Protein AF-A0A370DKU4-F1 (afdb_monomer)

Sequence (383 aa):
MRLIVAENLEKTYSAGENEVTAITRADFNIDSSAFVSFVGPSGSGKSTLLNMIGCLDRPSGGKLRVLDTDVTTLDRKRGAAFRAKHIGFIFQDFNLIPVLTVFENIEYPLIMVQKWPAGKRRKRVNEMLEAVDMTDQAYKLPSELSGGQKQRVAIARALATHAKLILADEPTANLDHATAYRKLINIEPNGDKKAFVLYTVKKGNDKMLALFLDPPSEKGRATLRLADNMWLYIPDVGRPLRITSLQSVVGGVFNNSDIMRLDFSAEYHAESVKREGGAYLLELKAKSNSVAYDRLRMWVDQEALVPIRIEAYAASGLLIKTLNYSKVKDFGNGIVRPAMLETDSPLHKGYKSVMLFSGVRPRDLSDEVFSLSFMSKAGELRE

Radius of gyration: 24.15 Å; Cα contacts (8 Å, |Δi|>4): 779; chains: 1; bounding box: 51×56×62 Å

InterPro domains:
  IPR003439 ABC transporter-like, ATP-binding domain [PF00005] (25-173)
  IPR003439 ABC transporter-like, ATP-binding domain [PS50893] (4-270)
  IPR003593 AAA+ ATPase domain [SM00382] (32-236)
  IPR017871 ABC transporter-like, conserved site [PS00211] (145-159)
  IPR017911 MacB-like, ATP-binding domain [cd03255] (4-187)
  IPR027417 P-loop containing nucleoside triphosphate hydrolase [G3DSA:3.40.50.300] (2-184)
  IPR027417 P-loop containing nucleoside triphosphate hydrolase [SSF52540] (3-181)
  IPR033399 Uncharacterized protein TP_0789 [PF17131] (204-376)

Nearest PDB structures (foldseek):
  3tif-assembly1_B  TM=9.479E-01  e=4.543E-16  Methanocaldococcus jannaschii DSM 2661
  5lj9-assembly3_C  TM=9.133E-01  e=1.743E-15  Escherichia coli K-12
  5xu1-assembly1_B  TM=9.386E-01  e=3.508E-15  Streptococcus pneumoniae R6
  7v8i-assembly1_F  TM=9.210E-01  e=1.209E-14  Escherichia coli K-12
  5lj7-assembly1_B  TM=9.334E-01  e=4.637E-14  Aggregatibacter actinomycetemcomitans

Organism: NCBI:txid2200908

pLDDT: mean 81.24, std 11.53, range [42.72, 98.06]

Mean predicted aligned error: 15.19 Å

Solvent-accessible surface area (backbone atoms only — not comparable to full-atom values): 20909 Å² total; per-residue (Å²): 105,71,31,33,41,32,44,49,25,21,29,62,49,75,60,88,94,48,74,47,74,46,38,78,57,42,68,51,76,40,49,61,94,62,89,83,82,89,82,75,59,92,87,62,25,58,68,58,51,52,29,36,77,53,49,76,43,74,61,70,38,61,41,40,31,47,77,83,37,63,57,68,78,45,51,77,66,56,25,50,54,48,30,64,64,35,46,15,61,29,45,58,85,35,77,71,56,65,93,34,28,47,46,50,50,30,37,43,58,39,50,80,59,67,62,53,56,68,72,61,44,54,54,50,39,52,56,32,26,56,76,50,76,37,60,95,47,31,80,39,38,55,88,80,47,42,56,60,53,44,41,39,49,22,49,31,29,22,56,60,66,66,33,84,39,78,48,66,43,60,68,69,57,52,60,46,28,35,32,32,38,36,38,42,36,32,33,42,67,90,66,53,72,55,62,37,34,30,46,33,39,35,45,46,64,40,37,37,40,37,32,31,64,32,47,79,97,44,43,66,24,22,36,42,35,54,67,94,45,36,33,38,29,41,68,94,72,74,51,74,40,83,44,96,52,57,40,81,71,77,46,69,102,59,64,60,54,78,66,70,56,63,49,65,76,74,54,31,40,77,80,44,78,44,84,52,96,74,24,34,42,33,37,29,36,40,74,55,90,86,54,96,44,39,32,36,41,36,34,24,36,66,84,75,68,37,68,40,34,37,42,34,18,40,85,87,68,48,70,53,35,38,39,41,40,39,68,73,40,77,58,55,96,87,44,59,40,58,31,32,38,39,37,43,32,85,81,46,74,62,39,36,22,39,38,38,56,42,77,53,39,80,47,79,73,65,72,62,71,75,35,80,82,31,41,84,51,51,70,61,80,77,112

Foldseek 3Di:
DWQKFWAQFWAWDDDPPDIDTLDGGDGDTDDFPDDDDDDFAVSNNPVVVLCCLLLVDATPDTWMAGRNRTSNPDDPVRSVLCNLQAEFEQEPQLPFDQPAFLLCSLLVSCVPRVVDDPVVSNVLSCVLCVVLVNNVRRGPGPVPDFLSRSLSSSVSSSPSNVHSYYRYDPSCQFQPWKWWWKKKWKAALVGDIDIWIWIKTDGGQWWIKIATCDDPVRHLWMWITGHQWIWIDDVVVVFIDTDLFCCVVSDDPDECRLVVHGDPSSFWTFPDWDDDDQWIWTWIAGPDPSHPAGIKTFTAHPPLRETQKIFGHHPVRDGAKMKGFDDFDDLDPSDTYGQKIKMDGPVRPSIIMIMGIDDIDGDGDDCVCNDRVCSSVVVVVVD

Secondary structure (DSSP, 8-state):
-EEEEEEEEEEEEEETTEEEEEEEEEEEEEETT--------TTSSHHHHHHHHTTSS--SEEEEEETTEEGGG--HHHHHHHHHHHEEEE-TT----TTS-HHHHHHHHHHHTT---HHHHHHHHHHHHHHTT-GGGTT--GGGS-HHHHHHHHHHHHHHTT-SEEEESSTTGGG--EEEEEEEEEE-TTS-EEEEEEEEEEETTTEEEEEEEESGGGTT-EEEEETTEEEEE-GGG-SEEEES-SHHHH--SS-STTTSSS-HHHHEEEEEEEEETTEEEEEEEESSTTSS-SEEEEEEETTT--EEEEEEE-TTS-EEEEEEEEEEEE-STT-EEEEEEEEE-SSSTT-EEEEEEEEEEE----GGGGSGGGGGGGGGGG-

Structure (mmCIF, N/CA/C/O backbone):
data_AF-A0A370DKU4-F1
#
_entry.id   AF-A0A370DKU4-F1
#
loop_
_atom_site.group_PDB
_atom_site.id
_atom_site.type_symbol
_atom_site.label_atom_id
_atom_site.label_alt_id
_atom_site.label_comp_id
_atom_site.label_asym_id
_atom_site.label_entity_id
_atom_site.label_seq_id
_atom_site.pdbx_PDB_ins_code
_atom_site.Cartn_x
_atom_site.Cartn_y
_atom_site.Cartn_z
_atom_site.occupancy
_atom_site.B_iso_or_equiv
_atom_site.auth_seq_id
_atom_site.auth_comp_id
_atom_site.auth_asym_id
_atom_site.auth_atom_id
_atom_site.pdbx_PDB_model_num
ATOM 1 N N . MET A 1 1 ? -5.534 -19.499 -25.583 1.00 68.25 1 MET A N 1
ATOM 2 C CA . MET A 1 1 ? -4.326 -20.344 -25.450 1.00 68.25 1 MET A CA 1
ATOM 3 C C . MET A 1 1 ? -3.789 -20.097 -24.053 1.00 68.25 1 MET A C 1
ATOM 5 O O . MET A 1 1 ? -3.686 -18.932 -23.677 1.00 68.25 1 MET A O 1
ATOM 9 N N . ARG A 1 2 ? -3.516 -21.152 -23.278 1.00 83.88 2 ARG A N 1
ATOM 10 C CA . ARG A 1 2 ? -3.131 -21.007 -21.867 1.00 83.88 2 ARG A CA 1
ATOM 11 C C . ARG A 1 2 ? -1.728 -20.408 -21.774 1.00 83.88 2 ARG A C 1
ATOM 13 O O . ARG A 1 2 ? -0.773 -21.002 -22.259 1.00 83.88 2 ARG A O 1
ATOM 20 N N . LEU A 1 3 ? -1.620 -19.222 -21.185 1.00 87.69 3 LEU A N 1
ATOM 21 C CA . LEU A 1 3 ? -0.370 -18.485 -21.018 1.00 87.69 3 LEU A CA 1
ATOM 22 C C . LEU A 1 3 ? 0.408 -18.966 -19.793 1.00 87.69 3 LEU A C 1
ATOM 24 O O . LEU A 1 3 ? 1.632 -19.071 -19.850 1.00 87.69 3 LEU A O 1
ATOM 28 N N . ILE A 1 4 ? -0.305 -19.231 -18.697 1.00 92.25 4 ILE A N 1
ATOM 29 C CA . ILE A 1 4 ? 0.249 -19.741 -17.442 1.00 92.25 4 ILE A CA 1
ATOM 30 C C . ILE A 1 4 ? -0.555 -20.971 -17.038 1.00 92.25 4 ILE A C 1
ATOM 32 O O . ILE A 1 4 ? -1.786 -20.939 -17.061 1.00 92.25 4 ILE A O 1
ATOM 36 N N . VAL A 1 5 ? 0.145 -22.038 -16.671 1.00 96.00 5 VAL A N 1
ATOM 37 C CA . VAL A 1 5 ? -0.439 -23.287 -16.173 1.00 96.00 5 VAL A CA 1
ATOM 38 C C . VAL A 1 5 ? 0.326 -23.690 -14.924 1.00 96.00 5 VAL A C 1
ATOM 40 O O . VAL A 1 5 ? 1.532 -23.931 -14.998 1.00 96.00 5 VAL A O 1
ATOM 43 N N . ALA A 1 6 ? -0.363 -23.734 -13.791 1.00 96.00 6 ALA A N 1
ATOM 44 C CA . ALA A 1 6 ? 0.151 -24.235 -12.527 1.00 96.00 6 ALA A CA 1
ATOM 45 C C . ALA A 1 6 ? -0.570 -25.540 -12.183 1.00 96.00 6 ALA A C 1
ATOM 47 O O . ALA A 1 6 ? -1.800 -25.581 -12.220 1.00 96.00 6 ALA A O 1
ATOM 48 N N . GLU A 1 7 ? 0.198 -26.581 -11.869 1.00 96.69 7 GLU A N 1
ATOM 49 C CA . GLU A 1 7 ? -0.309 -27.905 -11.501 1.00 96.69 7 GLU A CA 1
ATOM 50 C C . GLU A 1 7 ? 0.334 -28.342 -10.185 1.00 96.69 7 GLU A C 1
ATOM 52 O O . GLU A 1 7 ? 1.557 -28.508 -10.118 1.00 96.69 7 GLU A O 1
ATOM 57 N N . ASN A 1 8 ? -0.481 -28.533 -9.146 1.00 96.19 8 ASN A N 1
ATOM 58 C CA . ASN A 1 8 ? -0.055 -28.857 -7.782 1.00 96.19 8 ASN A CA 1
ATOM 59 C C . ASN A 1 8 ? 1.118 -27.986 -7.301 1.00 96.19 8 ASN A C 1
ATOM 61 O O . ASN A 1 8 ? 2.054 -28.481 -6.675 1.00 96.19 8 ASN A O 1
ATOM 65 N N . LEU A 1 9 ? 1.106 -26.696 -7.641 1.00 95.88 9 LEU A N 1
ATOM 66 C CA . LEU A 1 9 ? 2.232 -25.807 -7.384 1.00 95.88 9 LEU A CA 1
ATOM 67 C C . LEU A 1 9 ? 2.445 -25.636 -5.880 1.00 95.88 9 LEU A C 1
ATOM 69 O O . LEU A 1 9 ? 1.508 -25.299 -5.158 1.00 95.88 9 LEU A O 1
ATOM 73 N N . GLU A 1 10 ? 3.679 -25.814 -5.420 1.00 95.38 10 GLU A N 1
ATOM 74 C CA . GLU A 1 10 ? 4.032 -25.718 -4.006 1.00 95.38 10 GLU A CA 1
ATOM 75 C C . GLU A 1 10 ? 5.269 -24.856 -3.795 1.00 95.38 10 GLU A C 1
ATOM 77 O O . GLU A 1 10 ? 6.212 -24.855 -4.595 1.00 95.38 10 GLU A O 1
ATOM 82 N N . LYS A 1 11 ? 5.291 -24.143 -2.671 1.00 94.69 11 LYS A N 1
ATOM 83 C CA . LYS A 1 11 ? 6.469 -23.407 -2.230 1.00 94.69 11 LYS A CA 1
ATOM 84 C C . LYS A 1 11 ? 6.587 -23.444 -0.721 1.00 94.69 11 LYS A C 1
ATOM 86 O O . LYS A 1 11 ? 5.716 -22.930 -0.024 1.00 94.69 11 LYS A O 1
ATOM 91 N N . THR A 1 12 ? 7.724 -23.944 -0.263 1.00 93.12 12 THR A N 1
ATOM 92 C CA . THR A 1 12 ? 8.128 -23.960 1.141 1.00 93.12 12 THR A CA 1
ATOM 93 C C . THR A 1 12 ? 9.469 -23.255 1.273 1.00 93.12 12 THR A C 1
ATOM 95 O O . THR A 1 12 ? 10.392 -23.509 0.495 1.00 93.12 12 THR A O 1
ATOM 98 N N . TYR A 1 13 ? 9.556 -22.331 2.224 1.00 89.19 13 TYR A N 1
ATOM 99 C CA . TYR A 1 13 ? 10.795 -21.674 2.618 1.00 89.19 13 TYR A CA 1
ATOM 100 C C . TYR A 1 13 ? 11.310 -22.321 3.898 1.00 89.19 13 TYR A C 1
ATOM 102 O O . TYR A 1 13 ? 10.577 -22.405 4.881 1.00 89.19 13 TYR A O 1
ATOM 110 N N . SER A 1 14 ? 12.573 -22.732 3.894 1.00 84.56 14 SER A N 1
ATOM 111 C CA . SER A 1 14 ? 13.249 -23.254 5.081 1.00 84.56 14 SER A CA 1
ATOM 112 C C . SER A 1 14 ? 14.145 -22.157 5.658 1.00 84.56 14 SER A C 1
ATOM 114 O O . SER A 1 14 ? 15.014 -21.628 4.960 1.00 84.56 14 SER A O 1
ATOM 116 N N . ALA A 1 15 ? 13.926 -21.793 6.920 1.00 72.44 15 ALA A N 1
ATOM 117 C CA . ALA A 1 15 ? 14.735 -20.830 7.661 1.00 72.44 15 ALA A CA 1
ATOM 118 C C . ALA A 1 15 ? 15.240 -21.488 8.953 1.00 72.44 15 ALA A C 1
ATOM 120 O O . ALA A 1 15 ? 14.569 -21.468 9.986 1.00 72.44 15 ALA A O 1
ATOM 121 N N . GLY A 1 16 ? 16.428 -22.097 8.884 1.00 73.31 16 GLY A N 1
ATOM 122 C CA . GLY A 1 16 ? 16.956 -22.912 9.980 1.00 73.31 16 GLY A CA 1
ATOM 123 C C . GLY A 1 16 ? 16.110 -24.172 10.176 1.00 73.31 16 GLY A C 1
ATOM 124 O O . GLY A 1 16 ? 15.913 -24.921 9.225 1.00 73.31 16 GLY A O 1
ATOM 125 N N . GLU A 1 17 ? 15.600 -24.380 11.391 1.00 73.38 17 GLU A N 1
ATOM 126 C CA . GLU A 1 17 ? 14.730 -25.519 11.735 1.00 73.38 17 GLU A CA 1
ATOM 127 C C . GLU A 1 17 ? 13.246 -25.292 11.393 1.00 73.38 17 GLU A C 1
ATOM 129 O O . GLU A 1 17 ? 12.446 -26.220 11.481 1.00 73.38 17 GLU A O 1
ATOM 134 N N . ASN A 1 18 ? 12.858 -24.075 10.995 1.00 77.00 18 ASN A N 1
ATOM 135 C CA . ASN A 1 18 ? 11.466 -23.749 10.694 1.00 77.00 18 ASN A CA 1
ATOM 136 C C . ASN A 1 18 ? 11.188 -23.828 9.189 1.00 77.00 18 ASN A C 1
ATOM 138 O O . ASN A 1 18 ? 11.863 -23.176 8.386 1.00 77.00 18 ASN A O 1
ATOM 142 N N . GLU A 1 19 ? 10.141 -24.562 8.817 1.00 86.69 19 GLU A N 1
ATOM 143 C CA . GLU A 1 19 ? 9.598 -24.585 7.459 1.00 86.69 19 GLU A CA 1
ATOM 144 C C . GLU A 1 19 ? 8.296 -23.788 7.382 1.00 86.69 19 GLU A C 1
ATOM 146 O O . GLU A 1 19 ? 7.360 -24.003 8.151 1.00 86.69 19 GLU A O 1
ATOM 151 N N . VAL A 1 20 ? 8.224 -22.864 6.426 1.00 86.88 20 VAL A N 1
ATOM 152 C CA . VAL A 1 20 ? 7.030 -22.061 6.156 1.00 86.88 20 VAL A CA 1
ATOM 153 C C . VAL A 1 20 ? 6.539 -22.370 4.751 1.00 86.88 20 VAL A C 1
ATOM 155 O O . VAL A 1 20 ? 7.180 -22.014 3.760 1.00 86.88 20 VAL A O 1
ATOM 158 N N . THR A 1 21 ? 5.379 -23.017 4.659 1.00 88.06 21 THR A N 1
ATOM 159 C CA . THR A 1 21 ? 4.718 -23.282 3.375 1.00 88.06 21 THR A CA 1
ATOM 160 C C . THR A 1 21 ? 3.969 -22.029 2.928 1.00 88.06 21 THR A C 1
ATOM 162 O O . THR A 1 21 ? 2.972 -21.641 3.530 1.00 88.06 21 THR A O 1
ATOM 165 N N . ALA A 1 22 ? 4.462 -21.378 1.875 1.00 87.81 22 ALA A N 1
ATOM 166 C CA . ALA A 1 22 ? 3.893 -20.154 1.316 1.00 87.81 22 ALA A CA 1
ATOM 167 C C . ALA A 1 22 ? 2.812 -20.422 0.258 1.00 87.81 22 ALA A C 1
ATOM 169 O O . ALA A 1 22 ? 1.894 -19.621 0.114 1.00 87.81 22 ALA A O 1
ATOM 170 N N . ILE A 1 23 ? 2.916 -21.528 -0.487 1.00 92.38 23 ILE A N 1
ATOM 171 C CA . ILE A 1 23 ? 1.919 -21.960 -1.477 1.00 92.38 23 ILE A CA 1
ATOM 172 C C . ILE A 1 23 ? 1.684 -23.459 -1.301 1.00 92.38 23 ILE A C 1
ATOM 174 O O . ILE A 1 23 ? 2.643 -24.228 -1.297 1.00 92.38 23 ILE A O 1
ATOM 178 N N . THR A 1 24 ? 0.417 -23.862 -1.180 1.00 91.62 24 THR A N 1
ATOM 179 C CA . THR A 1 24 ? 0.013 -25.262 -0.968 1.00 91.62 24 THR A CA 1
ATOM 180 C C . THR A 1 24 ? -0.814 -25.753 -2.155 1.00 91.62 24 THR A C 1
ATOM 182 O O . THR A 1 24 ? -1.960 -25.332 -2.294 1.00 91.62 24 THR A O 1
ATOM 185 N N . ARG A 1 25 ? -0.239 -26.633 -2.987 1.00 92.50 25 ARG A N 1
ATOM 186 C CA . ARG A 1 25 ? -0.882 -27.337 -4.120 1.00 92.50 25 ARG A CA 1
ATOM 187 C C . ARG A 1 25 ? -1.848 -26.473 -4.933 1.00 92.50 25 ARG A C 1
ATOM 189 O O . ARG A 1 25 ? -3.031 -26.776 -5.038 1.00 92.50 25 ARG A O 1
ATOM 196 N N . ALA A 1 26 ? -1.352 -25.367 -5.477 1.00 91.81 26 ALA A N 1
ATOM 197 C CA . ALA A 1 26 ? -2.176 -24.479 -6.285 1.00 91.81 26 ALA A CA 1
ATOM 198 C C . ALA A 1 26 ? -2.313 -25.004 -7.725 1.00 91.81 26 ALA A C 1
ATOM 200 O O . ALA A 1 26 ? -1.310 -25.197 -8.416 1.00 91.81 26 ALA A O 1
ATOM 201 N N . ASP A 1 27 ? -3.557 -25.157 -8.181 1.00 92.62 27 ASP A N 1
ATOM 202 C CA . ASP A 1 27 ? -3.918 -25.510 -9.556 1.00 92.62 27 ASP A CA 1
ATOM 203 C C . ASP A 1 27 ? -4.680 -24.355 -10.208 1.00 92.62 27 ASP A C 1
ATOM 205 O O . ASP A 1 27 ? -5.759 -23.969 -9.754 1.00 92.62 27 ASP A O 1
ATOM 209 N N . PHE A 1 28 ? -4.130 -23.781 -11.279 1.00 92.94 28 PHE A N 1
ATOM 210 C CA . PHE A 1 28 ? -4.816 -22.730 -12.030 1.00 92.94 28 PHE A CA 1
ATOM 211 C C . PHE A 1 28 ? -4.286 -22.589 -13.456 1.00 92.94 28 PHE A C 1
ATOM 213 O O . PHE A 1 28 ? -3.159 -22.959 -13.781 1.00 92.94 28 PHE A O 1
ATOM 220 N N . ASN A 1 29 ? -5.113 -21.988 -14.311 1.00 92.00 29 ASN A N 1
ATOM 221 C CA . ASN A 1 29 ? -4.760 -21.639 -15.680 1.00 92.00 29 ASN A CA 1
ATOM 222 C C . ASN A 1 29 ? -5.095 -20.168 -15.932 1.00 92.00 29 ASN A C 1
ATOM 224 O O . ASN A 1 29 ? -6.170 -19.710 -15.551 1.00 92.00 29 ASN A O 1
ATOM 228 N N . ILE A 1 30 ? -4.196 -19.446 -16.597 1.00 85.56 30 ILE A N 1
ATOM 229 C CA . ILE A 1 30 ? -4.431 -18.074 -17.061 1.00 85.56 30 ILE A CA 1
ATOM 230 C C . ILE A 1 30 ? -4.243 -18.052 -18.568 1.00 85.56 30 ILE A C 1
ATOM 232 O O . ILE A 1 30 ? -3.195 -18.455 -19.073 1.00 85.56 30 ILE A O 1
ATOM 236 N N . ASP A 1 31 ? -5.250 -17.575 -19.289 1.00 81.31 31 ASP A N 1
ATOM 237 C CA . ASP A 1 31 ? -5.197 -17.437 -20.738 1.00 81.31 31 ASP A CA 1
ATOM 238 C C . ASP A 1 31 ? -4.431 -16.187 -21.187 1.00 81.31 31 ASP A C 1
ATOM 240 O O . ASP A 1 31 ? -4.285 -15.198 -20.467 1.00 81.31 31 ASP A O 1
ATOM 244 N N . SER A 1 32 ? -3.925 -16.233 -22.418 1.00 79.06 32 SER A N 1
ATOM 245 C CA . SER A 1 32 ? -3.327 -15.076 -23.086 1.00 79.06 32 SER A CA 1
ATOM 246 C C . SER A 1 32 ? -4.296 -13.892 -23.132 1.00 79.06 32 SER A C 1
ATOM 248 O O . SER A 1 32 ? -5.481 -14.087 -23.397 1.00 79.06 32 SER A O 1
ATOM 250 N N . SER A 1 33 ? -3.775 -12.675 -22.959 1.00 70.50 33 SER A N 1
ATOM 251 C CA . SER A 1 33 ? -4.550 -11.422 -22.970 1.00 70.50 33 SER A CA 1
ATOM 252 C C . SER A 1 33 ? -5.554 -11.268 -21.819 1.00 70.50 33 SER A C 1
ATOM 254 O O . SER A 1 33 ? -6.365 -10.345 -21.841 1.00 70.50 33 SER A O 1
ATOM 256 N N . ALA A 1 34 ? -5.495 -12.131 -20.803 1.00 62.09 34 ALA A N 1
ATOM 257 C CA . ALA A 1 34 ? -6.283 -11.969 -19.592 1.00 62.09 34 ALA A CA 1
ATOM 258 C C . ALA A 1 34 ? -5.675 -10.899 -18.671 1.00 62.09 34 ALA A C 1
ATOM 260 O O . ALA A 1 34 ? -4.459 -10.840 -18.478 1.00 62.09 34 ALA A O 1
ATOM 261 N N . PHE A 1 35 ? -6.539 -10.095 -18.053 1.00 66.25 35 PHE A N 1
ATOM 262 C CA . PHE A 1 35 ? -6.187 -9.261 -16.909 1.00 66.25 35 PHE A CA 1
ATOM 263 C C . PHE A 1 35 ? -6.594 -10.007 -15.636 1.00 66.25 35 PHE A C 1
ATOM 265 O O . PHE A 1 35 ? -7.782 -10.207 -15.388 1.00 66.25 35 PHE A O 1
ATOM 272 N N . VAL A 1 36 ? -5.613 -10.462 -14.857 1.00 70.75 36 VAL A N 1
ATOM 273 C CA . VAL A 1 36 ? -5.835 -11.296 -13.668 1.00 70.75 36 VAL A CA 1
ATOM 274 C C . VAL A 1 36 ? -5.252 -10.607 -12.447 1.00 70.75 36 VAL A C 1
ATOM 276 O O . VAL A 1 36 ? -4.134 -10.101 -12.489 1.00 70.75 36 VAL A O 1
ATOM 279 N N . SER A 1 37 ? -6.009 -10.618 -11.353 1.00 67.94 37 SER A N 1
ATOM 280 C CA . SER A 1 37 ? -5.564 -10.125 -10.054 1.00 67.94 37 SER A CA 1
ATOM 281 C C . SER A 1 37 ? -5.585 -11.262 -9.040 1.00 67.94 37 SER A C 1
ATOM 283 O O . SER A 1 37 ? -6.604 -11.932 -8.874 1.00 67.94 37 SER A O 1
ATOM 285 N N . PHE A 1 38 ? -4.460 -11.472 -8.358 1.00 67.50 38 PHE A N 1
ATOM 286 C CA . PHE A 1 38 ? -4.395 -12.343 -7.192 1.00 67.50 38 PHE A CA 1
ATOM 287 C C . PHE A 1 38 ? -4.690 -11.503 -5.955 1.00 67.50 38 PHE A C 1
ATOM 289 O O . PHE A 1 38 ? -3.897 -10.644 -5.577 1.00 67.50 38 PHE A O 1
ATOM 296 N N . VAL A 1 39 ? -5.836 -11.750 -5.326 1.00 64.50 39 VAL A N 1
ATOM 297 C CA . VAL A 1 39 ? -6.277 -11.018 -4.136 1.00 64.50 39 VAL A CA 1
ATOM 298 C C . VAL A 1 39 ? -6.215 -11.944 -2.933 1.00 64.50 39 VAL A C 1
ATOM 300 O O . VAL A 1 39 ? -6.583 -13.113 -3.009 1.00 64.50 39 VAL A O 1
ATOM 303 N N . GLY A 1 40 ? -5.725 -11.424 -1.815 1.00 62.00 40 GLY A N 1
ATOM 304 C CA . GLY A 1 40 ? -5.564 -12.198 -0.596 1.00 62.00 40 GLY A CA 1
ATOM 305 C C . GLY A 1 40 ? -4.828 -11.416 0.491 1.00 62.00 40 GLY A C 1
ATOM 306 O O . GLY A 1 40 ? -4.201 -10.391 0.202 1.00 62.00 40 GLY A O 1
ATOM 307 N N . PRO A 1 41 ? -4.886 -11.883 1.744 1.00 51.69 41 PRO A N 1
ATOM 308 C CA . PRO A 1 41 ? -4.193 -11.278 2.874 1.00 51.69 41 PRO A CA 1
ATOM 309 C C . PRO A 1 41 ? -2.701 -11.002 2.675 1.00 51.69 41 PRO A C 1
ATOM 311 O O . PRO A 1 41 ? -2.025 -11.673 1.896 1.00 51.69 41 PRO A O 1
ATOM 314 N N . SER A 1 42 ? -2.144 -10.066 3.450 1.00 63.34 42 SER A N 1
ATOM 315 C CA . SER A 1 42 ? -0.683 -10.020 3.623 1.00 63.34 42 SER A CA 1
ATOM 316 C C . SER A 1 42 ? -0.187 -11.376 4.141 1.00 63.34 42 SER A C 1
ATOM 318 O O . SER A 1 42 ? -0.847 -11.992 4.976 1.00 63.34 42 SER A O 1
ATOM 320 N N . GLY A 1 43 ? 0.922 -11.864 3.588 1.00 72.06 43 GLY A N 1
ATOM 321 C CA . GLY A 1 43 ? 1.472 -13.184 3.910 1.00 72.06 43 GLY A CA 1
ATOM 322 C C . GLY A 1 43 ? 0.792 -14.378 3.228 1.00 72.06 43 GLY A C 1
ATOM 323 O O . GLY A 1 43 ? 1.293 -15.487 3.354 1.00 72.06 43 GLY A O 1
ATOM 324 N N . SER A 1 44 ? -0.275 -14.197 2.439 1.00 75.62 44 SER A N 1
ATOM 325 C CA . SER A 1 44 ? -0.980 -15.316 1.779 1.00 75.62 44 SER A CA 1
ATOM 326 C C . SER A 1 44 ? -0.253 -15.918 0.561 1.00 75.62 44 SER A C 1
ATOM 328 O O . SER A 1 44 ? -0.882 -16.570 -0.267 1.00 75.62 44 SER A O 1
ATOM 330 N N . GLY A 1 45 ? 1.037 -15.621 0.374 1.00 82.75 45 GLY A N 1
ATOM 331 C CA . GLY A 1 45 ? 1.838 -16.148 -0.735 1.00 82.75 45 GLY A CA 1
ATOM 332 C C . GLY A 1 45 ? 1.688 -15.433 -2.087 1.00 82.75 45 GLY A C 1
ATOM 333 O O . GLY A 1 45 ? 2.283 -15.880 -3.059 1.00 82.75 45 GLY A O 1
ATOM 334 N N . LYS A 1 46 ? 0.961 -14.309 -2.194 1.00 86.25 46 LYS A N 1
ATOM 335 C CA . LYS A 1 46 ? 0.758 -13.596 -3.482 1.00 86.25 46 LYS A CA 1
ATOM 336 C C . LYS A 1 46 ? 2.069 -13.206 -4.166 1.00 86.25 46 LYS A C 1
ATOM 338 O O . LYS A 1 46 ? 2.311 -13.608 -5.300 1.00 86.25 46 LYS A O 1
ATOM 343 N N . SER A 1 47 ? 2.932 -12.478 -3.457 1.00 81.38 47 SER A N 1
ATOM 344 C CA . SER A 1 47 ? 4.238 -12.063 -3.976 1.00 81.38 47 SER A CA 1
ATOM 345 C C . SER A 1 47 ? 5.124 -13.276 -4.265 1.00 81.38 47 SER A C 1
ATOM 347 O O . SER A 1 47 ? 5.825 -13.300 -5.270 1.00 81.38 47 SER A O 1
ATOM 349 N N . THR A 1 48 ? 5.031 -14.343 -3.461 1.00 89.25 48 THR A N 1
ATOM 350 C CA . THR A 1 48 ? 5.696 -15.627 -3.740 1.00 89.25 48 THR A CA 1
ATOM 351 C C . THR A 1 48 ? 5.225 -16.239 -5.061 1.00 89.25 48 THR A C 1
ATOM 353 O O . THR A 1 48 ? 6.051 -16.643 -5.878 1.00 89.25 48 THR A O 1
ATOM 356 N N . LEU A 1 49 ? 3.918 -16.263 -5.320 1.00 90.81 49 LEU A N 1
ATOM 357 C CA . LEU A 1 49 ? 3.348 -16.765 -6.566 1.00 90.81 49 LEU A CA 1
ATOM 358 C C . LEU A 1 49 ? 3.783 -15.920 -7.772 1.00 90.81 49 LEU A C 1
ATOM 360 O O . LEU A 1 49 ? 4.257 -16.470 -8.768 1.00 90.81 49 LEU A O 1
ATOM 364 N N . LEU A 1 50 ? 3.685 -14.592 -7.659 1.00 89.75 50 LEU A N 1
ATOM 365 C CA . LEU A 1 50 ? 4.170 -13.634 -8.658 1.00 89.75 50 LEU A CA 1
ATOM 366 C C . LEU A 1 50 ? 5.660 -13.840 -8.953 1.00 89.75 50 LEU A C 1
ATOM 368 O O . LEU A 1 50 ? 6.054 -13.888 -10.118 1.00 89.75 50 LEU A O 1
ATOM 372 N N . ASN A 1 51 ? 6.480 -14.044 -7.923 1.00 88.94 51 ASN A N 1
ATOM 373 C CA . ASN A 1 51 ? 7.908 -14.308 -8.070 1.00 88.94 51 ASN A CA 1
ATOM 374 C C . ASN A 1 51 ? 8.186 -15.643 -8.771 1.00 88.94 51 ASN A C 1
ATOM 376 O O . ASN A 1 51 ? 9.102 -15.702 -9.591 1.00 88.94 51 ASN A O 1
ATOM 380 N N . MET A 1 52 ? 7.406 -16.697 -8.514 1.00 93.19 52 MET A N 1
ATOM 381 C CA . MET A 1 52 ? 7.558 -17.987 -9.203 1.00 93.19 52 MET A CA 1
ATOM 382 C C . MET A 1 52 ? 7.145 -17.921 -10.677 1.00 93.19 52 MET A C 1
ATOM 384 O O . MET A 1 52 ? 7.917 -18.338 -11.539 1.00 93.19 52 MET A O 1
ATOM 388 N N . ILE A 1 53 ? 5.982 -17.335 -10.997 1.00 91.56 53 ILE A N 1
ATOM 389 C CA . ILE A 1 53 ? 5.557 -17.070 -12.394 1.00 91.56 53 ILE A CA 1
ATOM 390 C C . ILE A 1 53 ? 6.621 -16.232 -13.097 1.00 91.56 53 ILE A C 1
ATOM 392 O O . ILE A 1 53 ? 7.045 -16.485 -14.225 1.00 91.56 53 ILE A O 1
ATOM 396 N N . GLY A 1 54 ? 7.095 -15.243 -12.362 1.00 90.81 54 GLY A N 1
ATOM 397 C CA . GLY A 1 54 ? 8.139 -14.344 -12.741 1.00 90.81 54 GLY A CA 1
ATOM 398 C C . GLY A 1 54 ? 9.527 -14.956 -12.813 1.00 90.81 54 GLY A C 1
ATOM 399 O O . GLY A 1 54 ? 10.440 -14.217 -13.132 1.00 90.81 54 GLY A O 1
ATOM 400 N N . CYS A 1 55 ? 9.726 -16.246 -12.520 1.00 91.56 55 CYS A N 1
ATOM 401 C CA . CYS A 1 55 ? 11.021 -16.937 -12.458 1.00 91.56 55 CYS A CA 1
ATOM 402 C C . CYS A 1 55 ? 12.065 -16.287 -11.525 1.00 91.56 55 CYS A C 1
ATOM 404 O O . CYS A 1 55 ? 13.262 -16.517 -11.703 1.00 91.56 55 CYS A O 1
ATOM 406 N N . LEU A 1 56 ? 11.665 -15.413 -10.599 1.00 88.00 56 LEU A N 1
ATOM 407 C CA . LEU A 1 56 ? 12.525 -14.833 -9.558 1.00 88.00 56 LEU A CA 1
ATOM 408 C C . LEU A 1 56 ? 12.741 -15.809 -8.400 1.00 88.00 56 LEU A C 1
ATOM 410 O O . LEU A 1 56 ? 13.767 -15.743 -7.729 1.00 88.00 56 LEU A O 1
ATOM 414 N N . ASP A 1 57 ? 11.803 -16.733 -8.226 1.00 89.81 57 ASP A N 1
ATOM 415 C CA . ASP A 1 57 ? 11.872 -17.827 -7.272 1.00 89.81 57 ASP A CA 1
ATOM 416 C C . ASP A 1 57 ? 11.504 -19.148 -7.966 1.00 89.81 57 ASP A C 1
ATOM 418 O O . ASP A 1 57 ? 10.957 -19.153 -9.072 1.00 89.81 57 ASP A O 1
ATOM 422 N N . ARG A 1 58 ? 11.830 -20.276 -7.333 1.00 89.56 58 ARG A N 1
ATOM 423 C CA . ARG A 1 58 ? 11.510 -21.618 -7.831 1.00 89.56 58 ARG A CA 1
ATOM 424 C C . ARG A 1 58 ? 10.480 -22.307 -6.950 1.00 89.56 58 ARG A C 1
ATOM 426 O O . ARG A 1 58 ? 10.620 -22.220 -5.729 1.00 89.56 58 ARG A O 1
ATOM 433 N N . PRO A 1 59 ? 9.526 -23.046 -7.530 1.00 92.94 59 PRO A N 1
ATOM 434 C CA . PRO A 1 59 ? 8.658 -23.921 -6.753 1.00 92.94 59 PRO A CA 1
ATOM 435 C C . PRO A 1 59 ? 9.466 -24.970 -5.985 1.00 92.94 59 PRO A C 1
ATOM 437 O O . PRO A 1 59 ? 10.502 -25.431 -6.467 1.00 92.94 59 PRO A O 1
ATOM 440 N N . SER A 1 60 ? 8.986 -25.334 -4.799 1.00 93.31 60 SER A N 1
ATOM 441 C CA . SER A 1 60 ? 9.500 -26.483 -4.040 1.00 93.31 60 SER A CA 1
ATOM 442 C C . SER A 1 60 ? 8.874 -27.797 -4.521 1.00 93.31 60 SER A C 1
ATOM 444 O O . SER A 1 60 ? 9.471 -28.854 -4.347 1.00 93.31 60 SER A O 1
ATOM 446 N N . GLY A 1 61 ? 7.703 -27.723 -5.162 1.00 93.69 61 GLY A N 1
ATOM 447 C CA . GLY A 1 61 ? 6.979 -28.856 -5.730 1.00 93.69 61 GLY A CA 1
ATOM 448 C C . GLY A 1 61 ? 5.993 -28.420 -6.819 1.00 93.69 61 GLY A C 1
ATOM 449 O O . GLY A 1 61 ? 5.764 -27.224 -7.034 1.00 93.69 61 GLY A O 1
ATOM 450 N N . GLY A 1 62 ? 5.425 -29.399 -7.523 1.00 94.94 62 GLY A N 1
ATOM 451 C CA . GLY A 1 62 ? 4.491 -29.171 -8.629 1.00 94.94 62 GLY A CA 1
ATOM 452 C C . GLY A 1 62 ? 5.146 -28.732 -9.939 1.00 94.94 62 GLY A C 1
ATOM 453 O O . GLY A 1 62 ? 6.364 -28.809 -10.116 1.00 94.94 62 GLY A O 1
ATOM 454 N N . LYS A 1 63 ? 4.314 -28.283 -10.884 1.00 95.88 63 LYS A N 1
ATOM 455 C CA . LYS A 1 63 ? 4.732 -27.788 -12.203 1.00 95.88 63 LYS A CA 1
ATOM 456 C C . LYS A 1 63 ? 4.178 -26.395 -12.468 1.00 95.88 63 LYS A C 1
ATOM 458 O O . LYS A 1 63 ? 3.060 -26.062 -12.086 1.00 95.88 63 LYS A O 1
ATOM 463 N N . LEU A 1 64 ? 4.969 -25.593 -13.172 1.00 96.31 64 LEU A N 1
ATOM 464 C CA . LEU A 1 64 ? 4.620 -24.246 -13.599 1.00 96.31 64 LEU A CA 1
ATOM 465 C C . LEU A 1 64 ? 5.119 -24.034 -15.022 1.00 96.31 64 LEU A C 1
ATOM 467 O O . LEU A 1 64 ? 6.322 -24.063 -15.285 1.00 96.31 64 LEU A O 1
ATOM 471 N N . ARG A 1 65 ? 4.190 -23.793 -15.943 1.00 96.19 65 ARG A N 1
ATOM 472 C CA . ARG A 1 65 ? 4.489 -23.398 -17.318 1.00 96.19 65 ARG A CA 1
ATOM 473 C C . ARG A 1 65 ? 4.085 -21.949 -17.532 1.00 96.19 65 ARG A C 1
ATOM 475 O O . ARG A 1 65 ? 2.986 -21.556 -17.157 1.00 96.19 65 ARG A O 1
ATOM 482 N N . VAL A 1 66 ? 4.961 -21.173 -18.162 1.00 94.44 66 VAL A N 1
ATOM 483 C CA . VAL A 1 66 ? 4.730 -19.775 -18.546 1.00 94.44 66 VAL A CA 1
ATOM 484 C C . VAL A 1 66 ? 5.150 -19.622 -20.002 1.00 94.44 66 VAL A C 1
ATOM 486 O O . VAL A 1 66 ? 6.265 -19.999 -20.356 1.00 94.44 66 VAL A O 1
ATOM 489 N N . LEU A 1 67 ? 4.279 -19.083 -20.861 1.00 90.31 67 LEU A N 1
ATOM 490 C CA . LEU A 1 67 ? 4.533 -18.940 -22.306 1.00 90.31 67 LEU A CA 1
ATOM 491 C C . LEU A 1 67 ? 5.020 -20.258 -22.936 1.00 90.31 67 LEU A C 1
ATOM 493 O O . LEU A 1 67 ? 6.084 -20.310 -23.555 1.00 90.31 67 LEU A O 1
ATOM 497 N N . ASP A 1 68 ? 4.274 -21.334 -22.675 1.00 89.12 68 ASP A N 1
ATOM 498 C CA . ASP A 1 68 ? 4.561 -22.727 -23.057 1.00 89.12 68 ASP A CA 1
ATOM 499 C C . ASP A 1 68 ? 5.855 -23.338 -22.510 1.00 89.12 68 ASP A C 1
ATOM 501 O O . ASP A 1 68 ? 6.075 -24.537 -22.689 1.00 89.12 68 ASP A O 1
ATOM 505 N N . THR A 1 69 ? 6.670 -22.567 -21.794 1.00 93.06 69 THR A N 1
ATOM 506 C CA . THR A 1 69 ? 7.949 -23.002 -21.232 1.00 93.06 69 THR A CA 1
ATOM 507 C C . THR A 1 69 ? 7.748 -23.511 -19.813 1.00 93.06 69 THR A C 1
ATOM 509 O O . THR A 1 69 ? 7.174 -22.806 -18.987 1.00 93.06 69 THR A O 1
ATOM 512 N N . ASP A 1 70 ? 8.235 -24.713 -19.505 1.00 94.75 70 ASP A N 1
ATOM 513 C CA . ASP A 1 70 ? 8.290 -25.205 -18.126 1.00 94.75 70 ASP A CA 1
ATOM 514 C C . ASP A 1 70 ? 9.375 -24.455 -17.346 1.00 94.75 70 ASP A C 1
ATOM 516 O O . ASP A 1 70 ? 10.575 -24.699 -17.513 1.00 94.75 70 ASP A O 1
ATOM 520 N N . VAL A 1 71 ? 8.943 -23.513 -16.506 1.00 93.06 71 VAL A N 1
ATOM 521 C CA . VAL A 1 71 ? 9.848 -22.629 -15.768 1.00 93.06 71 VAL A CA 1
ATOM 522 C C . VAL A 1 71 ? 10.441 -23.296 -14.528 1.00 93.06 71 VAL A C 1
ATOM 524 O O . VAL A 1 71 ? 11.460 -22.828 -14.020 1.00 93.06 71 VAL A O 1
ATOM 527 N N . THR A 1 72 ? 9.875 -24.420 -14.075 1.00 90.75 72 THR A N 1
ATOM 528 C CA . THR A 1 72 ? 10.376 -25.166 -12.905 1.00 90.75 72 THR A CA 1
ATOM 529 C C . THR A 1 72 ? 11.749 -25.780 -13.150 1.00 90.75 72 THR A C 1
ATOM 531 O O . THR A 1 72 ? 12.572 -25.871 -12.241 1.00 90.75 72 THR A O 1
ATOM 534 N N . THR A 1 73 ? 12.030 -26.125 -14.406 1.00 88.62 73 THR A N 1
ATOM 535 C CA . THR A 1 73 ? 13.279 -26.768 -14.830 1.00 88.62 73 THR A CA 1
ATOM 536 C C . THR A 1 73 ? 14.392 -25.775 -15.175 1.00 88.62 73 THR A C 1
ATOM 538 O O . THR A 1 73 ? 15.528 -26.172 -15.448 1.00 88.62 73 THR A O 1
ATOM 541 N N . LEU A 1 74 ? 14.099 -24.469 -15.182 1.00 90.81 74 LEU A N 1
ATOM 542 C CA . LEU A 1 74 ? 15.064 -23.470 -15.625 1.00 90.81 74 LEU A CA 1
ATOM 543 C C . LEU A 1 74 ? 16.163 -23.248 -14.583 1.00 90.81 74 LEU A C 1
ATOM 545 O O . LEU A 1 74 ? 15.924 -22.880 -13.426 1.00 90.81 74 LEU A O 1
ATOM 549 N N . ASP A 1 75 ? 17.415 -23.387 -15.026 1.00 88.00 75 ASP A N 1
ATOM 550 C CA . ASP A 1 75 ? 18.567 -22.925 -14.260 1.00 88.00 75 ASP A CA 1
ATOM 551 C C . ASP A 1 75 ? 18.521 -21.388 -14.043 1.00 88.00 75 ASP A C 1
ATOM 553 O O . ASP A 1 75 ? 17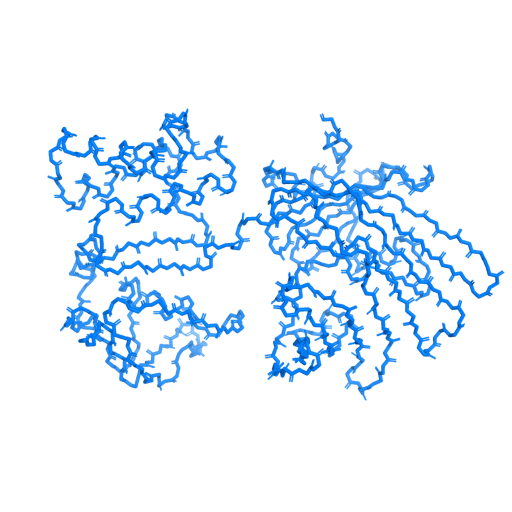.766 -20.671 -14.704 1.00 88.00 75 ASP A O 1
ATOM 557 N N . ARG A 1 76 ? 19.316 -20.841 -13.112 1.00 86.44 76 ARG A N 1
ATOM 558 C CA . ARG A 1 76 ? 19.279 -19.400 -12.780 1.00 86.44 76 ARG A CA 1
ATOM 559 C C . ARG A 1 76 ? 19.563 -18.506 -13.997 1.00 86.44 76 ARG A C 1
ATOM 561 O O . ARG A 1 76 ? 18.976 -17.429 -14.115 1.00 86.44 76 ARG A O 1
ATOM 568 N N . LYS A 1 77 ? 20.446 -18.946 -14.898 1.00 89.31 77 LYS A N 1
ATOM 569 C CA . LYS A 1 77 ? 20.865 -18.200 -16.092 1.00 89.31 77 LYS A CA 1
ATOM 570 C C . LYS A 1 77 ? 19.774 -18.229 -17.162 1.00 89.31 77 LYS A C 1
ATOM 572 O O . LYS A 1 77 ? 19.439 -17.184 -17.717 1.00 89.31 77 LYS A O 1
ATOM 577 N N . ARG A 1 78 ? 19.184 -19.398 -17.415 1.00 90.75 78 ARG A N 1
ATOM 578 C CA . ARG A 1 78 ? 18.059 -19.584 -18.341 1.00 90.75 78 ARG A CA 1
ATOM 579 C C . ARG A 1 78 ? 16.809 -18.870 -17.843 1.00 90.75 78 ARG A C 1
ATOM 581 O O . ARG A 1 78 ? 16.165 -18.191 -18.632 1.00 90.75 78 ARG A O 1
ATOM 588 N N . GLY A 1 79 ? 16.526 -18.936 -16.542 1.00 91.69 79 GLY A N 1
ATOM 589 C CA . GLY A 1 79 ? 15.449 -18.179 -15.907 1.00 91.69 79 GLY A CA 1
ATOM 590 C C . GLY A 1 79 ? 15.634 -16.676 -16.101 1.00 91.69 79 GLY A C 1
ATOM 591 O O . GLY A 1 79 ? 14.717 -16.000 -16.551 1.00 91.69 79 GLY A O 1
ATOM 592 N N . ALA A 1 80 ? 16.842 -16.148 -15.869 1.00 88.31 80 ALA A N 1
ATOM 593 C CA . ALA A 1 80 ? 17.138 -14.739 -16.128 1.00 88.31 80 ALA A CA 1
ATOM 594 C C . ALA A 1 80 ? 16.920 -14.351 -17.597 1.00 88.31 80 ALA A C 1
ATOM 596 O O . ALA A 1 80 ? 16.256 -13.352 -17.858 1.00 88.31 80 ALA A O 1
ATOM 597 N N . ALA A 1 81 ? 17.411 -15.152 -18.547 1.00 88.12 81 ALA A N 1
ATOM 598 C CA . ALA A 1 81 ? 17.203 -14.905 -19.973 1.00 88.12 81 ALA A CA 1
ATOM 599 C C . ALA A 1 81 ? 15.715 -14.951 -20.368 1.00 88.12 81 ALA A C 1
ATOM 601 O O . ALA A 1 81 ? 15.254 -14.100 -21.131 1.00 88.12 81 ALA A O 1
ATOM 602 N N . PHE A 1 82 ? 14.958 -15.905 -19.817 1.00 91.19 82 PHE A N 1
ATOM 603 C CA . PHE A 1 82 ? 13.518 -16.029 -20.029 1.00 91.19 82 PHE A CA 1
ATOM 604 C C . PHE A 1 82 ? 12.771 -14.792 -19.522 1.00 91.19 82 PHE A C 1
ATOM 606 O O . PHE A 1 82 ? 12.064 -14.154 -20.304 1.00 91.19 82 PHE A O 1
ATOM 613 N N . ARG A 1 83 ? 12.995 -14.391 -18.258 1.00 89.69 83 ARG A N 1
ATOM 614 C CA . ARG A 1 83 ? 12.408 -13.169 -17.675 1.00 89.69 83 ARG A CA 1
ATOM 615 C C . ARG A 1 83 ? 12.676 -11.966 -18.550 1.00 89.69 83 ARG A C 1
ATOM 617 O O . ARG A 1 83 ? 11.765 -11.245 -18.921 1.00 89.69 83 ARG A O 1
ATOM 624 N N . ALA A 1 84 ? 13.936 -11.786 -18.908 1.00 84.88 84 ALA A N 1
ATOM 625 C CA . ALA A 1 84 ? 14.388 -10.607 -19.607 1.00 84.88 84 ALA A CA 1
ATOM 626 C C . ALA A 1 84 ? 13.726 -10.483 -21.000 1.00 84.88 84 ALA A C 1
ATOM 628 O O . ALA A 1 84 ? 13.354 -9.391 -21.434 1.00 84.88 84 ALA A O 1
ATOM 629 N N . LYS A 1 85 ? 13.514 -11.610 -21.690 1.00 86.12 85 LYS A N 1
ATOM 630 C CA . LYS A 1 85 ? 12.869 -11.628 -23.007 1.00 86.12 85 LYS A CA 1
ATOM 631 C C . LYS A 1 85 ? 11.346 -11.485 -22.949 1.00 86.12 85 LYS A C 1
ATOM 633 O O . LYS A 1 85 ? 10.752 -11.004 -23.912 1.00 86.12 85 LYS A O 1
ATOM 638 N N . HIS A 1 86 ? 10.713 -11.955 -21.879 1.00 88.50 86 HIS A N 1
ATOM 639 C CA . HIS A 1 86 ? 9.279 -12.230 -21.894 1.00 88.50 86 HIS A CA 1
ATOM 640 C C . HIS A 1 86 ? 8.458 -11.514 -20.826 1.00 88.50 86 HIS A C 1
ATOM 642 O O . HIS A 1 86 ? 7.251 -11.378 -21.025 1.00 88.50 86 HIS A O 1
ATOM 648 N N . ILE A 1 87 ? 9.080 -11.059 -19.739 1.00 89.00 87 ILE A N 1
ATOM 649 C CA . ILE A 1 87 ? 8.394 -10.578 -18.541 1.00 89.00 87 ILE A CA 1
ATOM 650 C C . ILE A 1 87 ? 8.827 -9.145 -18.221 1.00 89.00 87 ILE A C 1
ATOM 652 O O . ILE A 1 87 ? 10.012 -8.857 -18.058 1.00 89.00 87 ILE A O 1
ATOM 656 N N . GLY A 1 88 ? 7.853 -8.247 -18.104 1.00 86.00 88 GLY A N 1
ATOM 657 C CA . GLY A 1 88 ? 8.023 -6.918 -17.531 1.00 86.00 88 GLY A CA 1
ATOM 658 C C . GLY A 1 88 ? 7.557 -6.937 -16.082 1.00 86.00 88 GLY A C 1
ATOM 659 O O . GLY A 1 88 ? 6.526 -7.529 -15.777 1.00 86.00 88 GLY A O 1
ATOM 660 N N . PHE A 1 89 ? 8.314 -6.303 -15.190 1.00 81.56 89 PHE A N 1
ATOM 661 C CA . PHE A 1 89 ? 7.993 -6.255 -13.766 1.00 81.56 89 PHE A CA 1
ATOM 662 C C . PHE A 1 89 ? 7.744 -4.834 -13.287 1.00 81.56 89 PHE A C 1
ATOM 664 O O . PHE A 1 89 ? 8.538 -3.928 -13.553 1.00 81.56 89 PHE A O 1
ATOM 671 N N . ILE A 1 90 ? 6.685 -4.688 -12.499 1.00 80.31 90 ILE A N 1
ATOM 672 C CA . ILE A 1 90 ? 6.400 -3.515 -11.683 1.00 80.31 90 ILE A CA 1
ATOM 673 C C . ILE A 1 90 ? 6.413 -3.997 -10.232 1.00 80.31 90 ILE A C 1
ATOM 675 O O . ILE A 1 90 ? 5.569 -4.792 -9.833 1.00 80.31 90 ILE A O 1
ATOM 679 N N . PHE A 1 91 ? 7.414 -3.566 -9.470 1.00 73.31 91 PHE A N 1
ATOM 680 C CA . PHE A 1 91 ? 7.566 -3.934 -8.062 1.00 73.31 91 PHE A CA 1
ATOM 681 C C . PHE A 1 91 ? 6.849 -2.932 -7.161 1.00 73.31 91 PHE A C 1
ATOM 683 O O . PHE A 1 91 ? 6.764 -1.755 -7.520 1.00 73.31 91 PHE A O 1
ATOM 690 N N . GLN A 1 92 ? 6.459 -3.385 -5.969 1.00 62.31 92 GLN A N 1
ATOM 691 C CA . GLN A 1 92 ? 5.867 -2.556 -4.922 1.00 62.31 92 GLN A CA 1
ATOM 692 C C . GLN A 1 92 ? 6.731 -1.315 -4.639 1.00 62.31 92 GLN A C 1
ATOM 694 O O . GLN A 1 92 ? 6.270 -0.195 -4.829 1.00 62.31 92 GLN A O 1
ATOM 699 N N . ASP A 1 93 ? 8.025 -1.489 -4.349 1.00 63.09 93 ASP A N 1
ATOM 700 C CA . ASP A 1 93 ? 8.966 -0.384 -4.073 1.00 63.09 93 ASP A CA 1
ATOM 701 C C . ASP A 1 93 ? 9.544 0.302 -5.328 1.00 63.09 93 ASP A C 1
ATOM 703 O O . ASP A 1 93 ? 10.584 0.961 -5.265 1.00 63.09 93 ASP A O 1
ATOM 707 N N . PHE A 1 94 ? 8.910 0.138 -6.498 1.00 73.62 94 PHE A N 1
ATOM 708 C CA . PHE A 1 94 ? 9.324 0.621 -7.832 1.00 73.62 94 PHE A CA 1
ATOM 709 C C . PHE A 1 94 ? 10.648 0.051 -8.367 1.00 73.62 94 PHE A C 1
ATOM 711 O O . PHE A 1 94 ? 10.797 -0.155 -9.575 1.00 73.62 94 PHE A O 1
ATOM 718 N N . ASN A 1 95 ? 11.608 -0.225 -7.484 1.00 76.81 95 ASN A N 1
ATOM 719 C CA . ASN A 1 95 ? 12.925 -0.788 -7.748 1.00 76.81 95 ASN A CA 1
ATOM 720 C C . ASN A 1 95 ? 13.670 -0.046 -8.877 1.00 76.81 95 ASN A C 1
ATOM 722 O O . ASN A 1 95 ? 14.190 -0.664 -9.808 1.00 76.81 95 ASN A O 1
ATOM 726 N N . LEU A 1 96 ? 13.624 1.294 -8.869 1.00 86.31 96 LEU A N 1
ATOM 727 C CA . LEU A 1 96 ? 14.390 2.140 -9.793 1.00 86.31 96 LEU A CA 1
ATOM 728 C C . LEU A 1 96 ? 15.865 2.158 -9.380 1.00 86.31 96 LEU A C 1
ATOM 730 O O . LEU A 1 96 ? 16.175 2.175 -8.192 1.00 86.31 96 LEU A O 1
ATOM 734 N N . ILE A 1 97 ? 16.769 2.175 -10.357 1.00 92.50 97 ILE A N 1
ATOM 735 C CA . ILE A 1 97 ? 18.211 2.245 -10.120 1.00 92.50 97 ILE A CA 1
ATOM 736 C C . ILE A 1 97 ? 18.543 3.693 -9.720 1.00 92.50 97 ILE A C 1
ATOM 738 O O . ILE A 1 97 ? 18.396 4.579 -10.565 1.00 92.50 97 ILE A O 1
ATOM 742 N N . PRO A 1 98 ? 18.981 3.962 -8.471 1.00 85.94 98 PRO A N 1
ATOM 743 C CA . PRO A 1 98 ? 19.040 5.327 -7.929 1.00 85.94 98 PRO A CA 1
ATOM 744 C C . PRO A 1 98 ? 20.029 6.255 -8.636 1.00 85.94 98 PRO A C 1
ATOM 746 O O . PRO A 1 98 ? 19.839 7.464 -8.645 1.00 85.94 98 PRO A O 1
ATOM 749 N N . VAL A 1 99 ? 21.085 5.679 -9.214 1.00 94.56 99 VAL A N 1
ATOM 750 C CA . VAL A 1 99 ? 22.160 6.409 -9.904 1.00 94.56 99 VAL A CA 1
ATOM 751 C C . VAL A 1 99 ? 21.877 6.653 -11.387 1.00 94.56 99 VAL A C 1
ATOM 753 O O . VAL A 1 99 ? 22.696 7.264 -12.061 1.00 94.56 99 VAL A O 1
ATOM 756 N N . LEU A 1 100 ? 20.755 6.145 -11.903 1.00 96.94 100 LEU A N 1
ATOM 757 C CA . LEU A 1 100 ? 20.338 6.335 -13.289 1.00 96.94 100 LEU A CA 1
ATOM 758 C C . LEU A 1 100 ? 19.190 7.335 -13.343 1.00 96.94 100 LEU A C 1
ATOM 760 O O . LEU A 1 100 ? 18.290 7.295 -12.507 1.00 96.94 100 LEU A O 1
ATOM 764 N N . THR A 1 101 ? 19.174 8.179 -14.364 1.00 98.00 101 THR A N 1
ATOM 765 C CA . THR A 1 101 ? 18.051 9.070 -14.673 1.00 98.00 101 THR A CA 1
ATOM 766 C C . THR A 1 101 ? 16.778 8.289 -15.012 1.00 98.00 101 THR A C 1
ATOM 768 O O . THR A 1 101 ? 16.797 7.069 -15.214 1.00 98.00 101 THR A O 1
ATOM 771 N N . VAL A 1 102 ? 15.640 8.979 -15.096 1.00 95.12 102 VAL A N 1
ATOM 772 C CA . VAL A 1 102 ? 14.376 8.393 -15.569 1.00 95.12 102 VAL A CA 1
ATOM 773 C C . VAL A 1 102 ? 14.545 7.747 -16.945 1.00 95.12 102 VAL A C 1
ATOM 775 O O . VAL A 1 102 ? 14.144 6.597 -17.138 1.00 95.12 102 VAL A O 1
ATOM 778 N N . PHE A 1 103 ? 15.161 8.466 -17.883 1.00 98.06 103 PHE A N 1
ATOM 779 C CA . PHE A 1 103 ? 15.430 7.981 -19.231 1.00 98.06 103 PHE A CA 1
ATOM 780 C C . PHE A 1 103 ? 16.264 6.697 -19.184 1.00 98.06 103 PHE A C 1
ATOM 782 O O . PHE A 1 103 ? 15.873 5.680 -19.757 1.00 98.06 103 PHE A O 1
ATOM 789 N N . GLU A 1 104 ? 17.372 6.714 -18.443 1.00 97.56 104 GLU A N 1
ATOM 790 C CA . GLU A 1 104 ? 18.280 5.570 -18.331 1.00 97.56 104 GLU A CA 1
ATOM 791 C C . GLU A 1 104 ? 17.629 4.376 -17.629 1.00 97.56 104 GLU A C 1
ATOM 793 O O . GLU A 1 104 ? 17.864 3.239 -18.024 1.00 97.56 104 GLU A O 1
ATOM 798 N N . ASN A 1 105 ? 16.761 4.598 -16.638 1.00 95.94 105 ASN A N 1
ATOM 799 C CA . ASN A 1 105 ? 16.001 3.527 -15.992 1.00 95.94 105 ASN A CA 1
ATOM 800 C C . ASN A 1 105 ? 15.095 2.784 -16.985 1.00 95.94 105 ASN A C 1
ATOM 802 O O . ASN A 1 105 ? 15.008 1.554 -16.934 1.00 95.94 105 ASN A O 1
ATOM 806 N N . ILE A 1 106 ? 14.427 3.514 -17.883 1.00 94.75 106 ILE A N 1
ATOM 807 C CA . ILE A 1 106 ? 13.568 2.939 -18.930 1.00 94.75 106 ILE A CA 1
ATOM 808 C C . ILE A 1 106 ? 14.426 2.300 -20.035 1.00 94.75 106 ILE A C 1
ATOM 810 O O . ILE A 1 106 ? 14.067 1.248 -20.568 1.00 94.75 106 ILE A O 1
ATOM 814 N N . GLU A 1 107 ? 15.577 2.895 -20.363 1.00 96.25 107 GLU A N 1
ATOM 815 C CA . GLU A 1 107 ? 16.498 2.398 -21.391 1.00 96.25 107 GLU A CA 1
ATOM 816 C C . GLU A 1 107 ? 17.251 1.130 -20.960 1.00 96.25 107 GLU A C 1
ATOM 818 O O . GLU A 1 107 ? 17.521 0.253 -21.785 1.00 96.25 107 GLU A O 1
ATOM 823 N N . TYR A 1 108 ? 17.573 1.008 -19.672 1.00 93.88 108 TYR A N 1
ATOM 824 C CA . TYR A 1 108 ? 18.417 -0.041 -19.103 1.00 93.88 108 TYR A CA 1
ATOM 825 C C . TYR A 1 108 ? 18.080 -1.462 -19.587 1.00 93.88 108 TYR A C 1
ATOM 827 O O . TYR A 1 108 ? 18.983 -2.146 -20.087 1.00 93.88 108 TYR A O 1
ATOM 835 N N . PRO A 1 109 ? 16.818 -1.942 -19.529 1.00 89.12 109 PRO A N 1
ATOM 836 C CA . PRO A 1 109 ? 16.499 -3.273 -20.035 1.00 89.12 109 PRO A CA 1
ATOM 837 C C . PRO A 1 109 ? 16.691 -3.395 -21.557 1.00 89.12 109 PRO A C 1
ATOM 839 O O . PRO A 1 109 ? 17.080 -4.455 -22.043 1.00 89.12 109 PRO A O 1
ATOM 842 N N . LEU A 1 110 ? 16.498 -2.328 -22.336 1.00 91.06 110 LEU A N 1
ATOM 843 C CA . LEU A 1 110 ? 16.719 -2.355 -23.788 1.00 91.06 110 LEU A CA 1
ATOM 844 C C . LEU A 1 110 ? 18.205 -2.500 -24.147 1.00 91.06 110 LEU A C 1
ATOM 846 O O . LEU A 1 110 ? 18.535 -3.109 -25.169 1.00 91.06 110 LEU A O 1
ATOM 850 N N . ILE A 1 111 ? 19.093 -1.964 -23.304 1.00 89.25 111 ILE A N 1
ATOM 851 C CA . ILE A 1 111 ? 20.548 -2.124 -23.417 1.00 89.25 111 ILE A CA 1
ATOM 852 C C . ILE A 1 111 ? 20.949 -3.536 -22.993 1.00 89.25 111 ILE A C 1
ATOM 854 O O . ILE A 1 111 ? 21.490 -4.300 -23.792 1.00 89.25 111 ILE A O 1
ATOM 858 N N . MET A 1 112 ? 20.676 -3.877 -21.733 1.00 81.44 112 MET A N 1
ATOM 859 C CA . MET A 1 112 ? 21.272 -5.043 -21.077 1.00 81.44 112 MET A CA 1
ATOM 860 C C . MET A 1 112 ? 20.676 -6.362 -21.553 1.00 81.44 112 MET A C 1
ATOM 862 O O . MET A 1 112 ? 21.363 -7.382 -21.593 1.00 81.44 112 MET A O 1
ATOM 866 N N . VAL A 1 113 ? 19.398 -6.348 -21.924 1.00 74.81 113 VAL A N 1
ATOM 867 C CA . VAL A 1 113 ? 18.665 -7.560 -22.276 1.00 74.81 113 VAL A CA 1
ATOM 868 C C . VAL A 1 113 ? 18.522 -7.696 -23.777 1.00 74.81 113 VAL A C 1
ATOM 870 O O . VAL A 1 113 ? 18.897 -8.713 -24.357 1.00 74.81 113 VAL A O 1
ATOM 873 N N . GLN A 1 114 ? 17.944 -6.673 -24.402 1.00 78.19 114 GLN A N 1
ATOM 874 C CA . GLN A 1 114 ? 17.516 -6.753 -25.793 1.00 78.19 114 GLN A CA 1
ATOM 875 C C . GLN A 1 114 ? 18.633 -6.366 -26.770 1.00 78.19 114 GLN A C 1
ATOM 877 O O . GLN A 1 114 ? 18.530 -6.664 -27.959 1.00 78.19 114 GLN A O 1
ATOM 882 N N . LYS A 1 115 ? 19.703 -5.723 -26.276 1.00 86.31 115 LYS A N 1
ATOM 883 C CA . LYS A 1 115 ? 20.858 -5.258 -27.061 1.00 86.31 115 LYS A CA 1
ATOM 884 C C . LYS A 1 115 ? 20.446 -4.422 -28.276 1.00 86.31 115 LYS A C 1
ATOM 886 O O . LYS A 1 115 ? 21.018 -4.537 -29.358 1.00 86.31 115 LYS A O 1
ATOM 891 N N . TRP A 1 116 ? 19.413 -3.596 -28.120 1.00 90.75 116 TRP A N 1
ATOM 892 C CA . TRP A 1 116 ? 18.899 -2.779 -29.219 1.00 90.75 116 TRP A CA 1
ATOM 893 C C . TRP A 1 116 ? 19.892 -1.672 -29.604 1.00 90.75 116 TRP A C 1
ATOM 895 O O . TRP A 1 116 ? 20.562 -1.148 -28.719 1.00 90.75 116 TRP A O 1
ATOM 905 N N . PRO A 1 117 ? 19.969 -1.250 -30.880 1.00 93.94 117 PRO A N 1
ATOM 906 C CA . PRO A 1 117 ? 20.788 -0.107 -31.294 1.00 93.94 117 PRO A CA 1
ATOM 907 C C . PRO A 1 117 ? 20.339 1.210 -30.646 1.00 93.94 117 PRO A C 1
ATOM 909 O O . PRO A 1 117 ? 19.142 1.423 -30.445 1.00 93.94 117 PRO A O 1
ATOM 912 N N . ALA A 1 118 ? 21.279 2.124 -30.386 1.00 92.50 118 ALA A N 1
ATOM 913 C CA . ALA A 1 118 ? 21.035 3.361 -29.632 1.00 92.50 118 ALA A CA 1
ATOM 914 C C . ALA A 1 118 ? 19.870 4.207 -30.175 1.00 92.50 118 ALA A C 1
ATOM 916 O O . ALA A 1 118 ? 18.987 4.595 -29.413 1.00 92.50 118 ALA A O 1
ATOM 917 N N . GLY A 1 119 ? 19.803 4.417 -31.495 1.00 93.56 119 GLY A N 1
ATOM 918 C CA . GLY A 1 119 ? 18.712 5.181 -32.113 1.00 93.56 119 GLY A CA 1
ATOM 919 C C . GLY A 1 119 ? 17.329 4.560 -31.877 1.00 93.56 119 GLY A C 1
ATOM 920 O O . GLY A 1 119 ? 16.376 5.269 -31.558 1.00 93.56 119 GLY A O 1
ATOM 921 N N .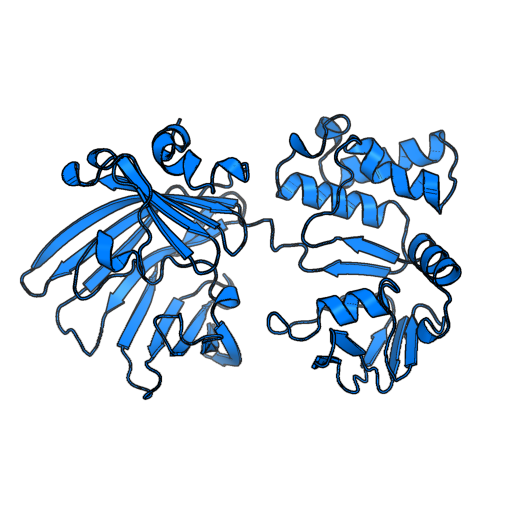 LYS A 1 120 ? 17.228 3.224 -31.946 1.00 93.88 120 LYS A N 1
ATOM 922 C CA . LYS A 1 120 ? 15.974 2.496 -31.699 1.00 93.88 120 LYS A CA 1
ATOM 923 C C . LYS A 1 120 ? 15.554 2.584 -30.231 1.00 93.88 120 LYS A C 1
ATOM 925 O O . LYS A 1 120 ? 14.374 2.781 -29.951 1.00 93.88 120 LYS A O 1
ATOM 930 N N . ARG A 1 121 ? 16.508 2.462 -29.302 1.00 94.75 121 ARG A N 1
ATOM 931 C CA . ARG A 1 121 ? 16.240 2.590 -27.861 1.00 94.75 121 ARG A CA 1
ATOM 932 C C . ARG A 1 121 ? 15.756 3.988 -27.511 1.00 94.75 121 ARG A C 1
ATOM 934 O O . ARG A 1 121 ? 14.712 4.107 -26.887 1.00 94.75 121 ARG A O 1
ATOM 941 N N . ARG A 1 122 ? 16.448 5.030 -27.981 1.00 95.44 122 ARG A N 1
ATOM 942 C CA . ARG A 1 122 ? 16.078 6.425 -27.707 1.00 95.44 122 ARG A CA 1
ATOM 943 C C . ARG A 1 122 ? 14.662 6.746 -28.169 1.00 95.44 122 ARG A C 1
ATOM 945 O O . ARG A 1 122 ? 13.898 7.324 -27.405 1.00 95.44 122 ARG A O 1
ATOM 952 N N . LYS A 1 123 ? 14.293 6.314 -29.380 1.00 95.94 123 LYS A N 1
ATOM 953 C CA . LYS A 1 123 ? 12.920 6.462 -29.877 1.00 95.94 123 LYS A CA 1
ATOM 954 C C . LYS A 1 123 ? 11.915 5.769 -28.950 1.00 95.94 123 LYS A C 1
ATOM 956 O O . LYS A 1 123 ? 10.958 6.399 -28.520 1.00 95.94 123 LYS A O 1
ATOM 961 N N . ARG A 1 124 ? 12.176 4.509 -28.581 1.00 93.88 124 ARG A N 1
ATOM 962 C CA . ARG A 1 124 ? 11.296 3.734 -27.695 1.00 93.88 124 ARG A CA 1
ATOM 963 C C . ARG A 1 124 ? 11.144 4.363 -26.310 1.00 93.88 124 ARG A C 1
ATOM 965 O O . ARG A 1 124 ? 10.041 4.395 -25.783 1.00 93.88 124 ARG A O 1
ATOM 972 N N . VAL A 1 125 ? 12.233 4.838 -25.711 1.00 96.31 125 VAL A N 1
ATOM 973 C CA . VAL A 1 125 ? 12.197 5.475 -24.388 1.00 96.31 125 VAL A CA 1
ATOM 974 C C . VAL A 1 125 ? 11.384 6.764 -24.444 1.00 96.31 125 VAL A C 1
ATOM 976 O O . VAL A 1 125 ? 10.531 6.956 -23.588 1.00 96.31 125 VAL A O 1
ATOM 979 N N . ASN A 1 126 ? 11.573 7.593 -25.476 1.00 94.81 126 ASN A N 1
ATOM 980 C CA . ASN A 1 126 ? 10.786 8.814 -25.659 1.00 94.81 126 ASN A CA 1
ATOM 981 C C . ASN A 1 126 ? 9.286 8.521 -25.814 1.00 94.81 126 ASN A C 1
ATOM 983 O O . ASN A 1 126 ? 8.484 9.161 -25.146 1.00 94.81 126 ASN A O 1
ATOM 987 N N . GLU A 1 127 ? 8.913 7.513 -26.612 1.00 92.31 127 GLU A N 1
ATOM 988 C CA . GLU A 1 127 ? 7.514 7.066 -26.727 1.00 92.31 127 GLU A CA 1
ATOM 989 C C . GLU A 1 127 ? 6.934 6.648 -25.364 1.00 92.31 127 GLU A C 1
ATOM 991 O O . GLU A 1 127 ? 5.784 6.949 -25.055 1.00 92.31 127 GLU A O 1
ATOM 996 N N . MET A 1 128 ? 7.716 5.949 -24.530 1.00 90.25 128 MET A N 1
ATOM 997 C CA . MET A 1 128 ? 7.264 5.541 -23.196 1.00 90.25 128 MET A CA 1
ATOM 998 C C . MET A 1 128 ? 7.164 6.714 -22.227 1.00 90.25 128 MET A C 1
ATOM 1000 O O . MET A 1 128 ? 6.213 6.755 -21.457 1.00 90.25 128 MET A O 1
ATOM 1004 N N . LEU A 1 129 ? 8.109 7.655 -22.269 1.00 87.75 129 LEU A N 1
ATOM 1005 C CA . LEU A 1 129 ? 8.077 8.875 -21.461 1.00 87.75 129 LEU A CA 1
ATOM 1006 C C . LEU A 1 129 ? 6.840 9.717 -21.765 1.00 87.75 129 LEU A C 1
ATOM 1008 O O . LEU A 1 129 ? 6.187 10.178 -20.834 1.00 87.75 129 LEU A O 1
ATOM 1012 N N . GLU A 1 130 ? 6.503 9.869 -23.044 1.00 85.81 130 GLU A N 1
ATOM 1013 C CA . GLU A 1 130 ? 5.305 10.578 -23.485 1.00 85.81 130 GLU A CA 1
ATOM 1014 C C . GLU A 1 130 ? 4.034 9.846 -23.035 1.00 85.81 130 GLU A C 1
ATOM 1016 O O . GLU A 1 130 ? 3.154 10.450 -22.428 1.00 85.81 130 GLU A O 1
ATOM 1021 N N . ALA A 1 131 ? 3.976 8.522 -23.221 1.00 66.94 131 ALA A N 1
ATOM 1022 C CA . ALA A 1 131 ? 2.822 7.710 -22.832 1.00 66.94 131 ALA A CA 1
ATOM 1023 C C . ALA A 1 131 ? 2.518 7.732 -21.322 1.00 66.94 131 ALA A C 1
ATOM 1025 O O . ALA A 1 131 ? 1.378 7.482 -20.929 1.00 66.94 131 ALA A O 1
ATOM 1026 N N . VAL A 1 132 ? 3.517 8.002 -20.474 1.00 75.00 132 VAL A N 1
ATOM 1027 C CA . VAL A 1 132 ? 3.340 8.097 -19.015 1.00 75.00 132 VAL A CA 1
ATOM 1028 C C . VAL A 1 132 ? 3.489 9.520 -18.469 1.00 75.00 132 VAL A C 1
ATOM 1030 O O . VAL A 1 132 ? 3.618 9.684 -17.255 1.00 75.00 132 VAL A O 1
ATOM 1033 N N . ASP A 1 133 ? 3.478 10.535 -19.335 1.00 78.06 133 ASP A N 1
ATOM 1034 C CA . ASP A 1 133 ? 3.587 11.949 -18.957 1.00 78.06 133 ASP A CA 1
ATOM 1035 C C . ASP A 1 133 ? 4.806 12.240 -18.050 1.00 78.06 133 ASP A C 1
ATOM 1037 O O . ASP A 1 133 ? 4.708 12.725 -16.918 1.00 78.06 133 ASP A O 1
ATOM 1041 N N . MET A 1 134 ? 5.987 11.824 -18.520 1.00 87.50 134 MET A N 1
ATOM 1042 C CA . MET A 1 134 ? 7.276 11.966 -17.825 1.00 87.50 134 MET A CA 1
ATOM 1043 C C . MET A 1 134 ? 8.373 12.603 -18.691 1.00 87.50 134 MET A C 1
ATOM 1045 O O . MET A 1 134 ? 9.531 12.634 -18.273 1.00 87.50 134 MET A O 1
ATOM 1049 N N . THR A 1 135 ? 8.035 13.134 -19.870 1.00 88.69 135 THR A N 1
ATOM 1050 C CA . THR A 1 135 ? 8.992 13.733 -20.820 1.00 88.69 135 THR A CA 1
ATOM 1051 C C . THR A 1 135 ? 9.853 14.822 -20.177 1.00 88.69 135 THR A C 1
ATOM 1053 O O . THR A 1 135 ? 11.079 14.764 -20.266 1.00 88.69 135 THR A O 1
ATOM 1056 N N . ASP A 1 136 ? 9.245 15.744 -19.428 1.00 87.50 136 ASP A N 1
ATOM 1057 C CA . ASP A 1 136 ? 9.962 16.848 -18.768 1.00 87.50 136 ASP A CA 1
ATOM 1058 C C . ASP A 1 136 ? 10.862 16.390 -17.610 1.00 87.50 136 ASP A C 1
ATOM 1060 O O . ASP A 1 136 ? 11.725 17.128 -17.139 1.00 87.50 136 ASP A O 1
ATOM 1064 N N . GLN A 1 137 ? 10.661 15.164 -17.126 1.00 87.00 137 GLN A N 1
ATOM 1065 C CA . GLN A 1 137 ? 11.386 14.593 -15.992 1.00 87.00 137 GLN A CA 1
ATOM 1066 C C . GLN A 1 137 ? 12.449 13.579 -16.437 1.00 87.00 137 GLN A C 1
ATOM 1068 O O . GLN A 1 137 ? 13.074 12.943 -15.590 1.00 87.00 137 GLN A O 1
ATOM 1073 N N . ALA A 1 138 ? 12.670 13.423 -17.748 1.00 94.50 138 ALA A N 1
ATOM 1074 C CA . ALA A 1 138 ? 13.519 12.385 -18.333 1.00 94.50 138 ALA A CA 1
ATOM 1075 C C . ALA A 1 138 ? 14.943 12.341 -17.750 1.00 94.50 138 ALA A C 1
ATOM 1077 O O . ALA A 1 138 ? 15.510 11.261 -17.597 1.00 94.50 138 ALA A O 1
ATOM 1078 N N . TYR A 1 139 ? 15.507 13.496 -17.393 1.00 96.44 139 TYR A N 1
ATOM 1079 C CA . TYR A 1 139 ? 16.886 13.614 -16.906 1.00 96.44 139 TYR A CA 1
ATOM 1080 C C . TYR A 1 139 ? 17.006 13.721 -15.383 1.00 96.44 139 TYR A C 1
ATOM 1082 O O . TYR A 1 139 ? 18.111 13.886 -14.875 1.00 96.44 139 TYR A O 1
ATOM 1090 N N . LYS A 1 140 ? 15.895 13.615 -14.648 1.00 89.81 140 LYS A N 1
ATOM 1091 C CA . LYS A 1 140 ? 15.918 13.584 -13.184 1.00 89.81 140 LYS A CA 1
ATOM 1092 C C . LYS A 1 140 ? 16.312 12.211 -12.660 1.00 89.81 140 LYS A C 1
ATOM 1094 O O . LYS A 1 140 ? 16.024 11.188 -13.284 1.00 89.81 140 LYS A O 1
ATOM 1099 N N . LEU A 1 141 ? 16.922 12.190 -11.485 1.00 86.75 141 LEU A N 1
ATOM 1100 C CA . LEU A 1 141 ? 17.191 10.989 -10.707 1.00 86.75 141 LEU A CA 1
ATOM 1101 C C . LEU A 1 141 ? 15.942 10.555 -9.923 1.00 86.75 141 LEU A C 1
ATOM 1103 O O . LEU A 1 141 ? 15.118 11.395 -9.556 1.00 86.75 141 LEU A O 1
ATOM 1107 N N . PRO A 1 142 ? 15.800 9.260 -9.579 1.00 80.75 142 PRO A N 1
ATOM 1108 C CA . PRO A 1 142 ? 14.689 8.766 -8.774 1.00 80.75 142 PRO A CA 1
ATOM 1109 C C . PRO A 1 142 ? 14.486 9.523 -7.459 1.00 80.75 142 PRO A C 1
ATOM 1111 O O . PRO A 1 142 ? 13.349 9.684 -7.031 1.00 80.75 142 PRO A O 1
ATOM 1114 N N . SER A 1 143 ? 15.543 10.019 -6.813 1.00 73.38 143 SER A N 1
ATOM 1115 C CA . SER A 1 143 ? 15.432 10.817 -5.582 1.00 73.38 143 SER A CA 1
ATOM 1116 C C . SER A 1 143 ? 14.653 12.124 -5.758 1.00 73.38 143 SER A C 1
ATOM 1118 O O . SER A 1 143 ? 14.124 12.640 -4.780 1.00 73.38 143 SER A O 1
ATOM 1120 N N . GLU A 1 144 ? 14.547 12.635 -6.983 1.00 70.50 144 GLU A N 1
ATOM 1121 C CA . GLU A 1 144 ? 13.890 13.902 -7.326 1.00 70.50 144 GLU A CA 1
ATOM 1122 C C . GLU A 1 144 ? 12.436 13.716 -7.800 1.00 70.50 144 GLU A C 1
ATOM 1124 O O . GLU A 1 144 ? 11.786 14.675 -8.223 1.00 70.50 144 GLU A O 1
ATOM 1129 N N . LEU A 1 145 ? 11.933 12.477 -7.781 1.00 61.91 145 LEU A N 1
ATOM 1130 C CA . LEU A 1 145 ? 10.607 12.110 -8.274 1.00 61.91 145 LEU A CA 1
ATOM 1131 C C . LEU A 1 145 ? 9.647 11.781 -7.135 1.00 61.91 145 LEU A C 1
ATOM 1133 O O . LEU A 1 145 ? 10.019 11.101 -6.169 1.00 61.91 145 LEU A O 1
ATOM 1137 N N . SER A 1 146 ? 8.377 12.133 -7.336 1.00 60.03 146 SER A N 1
ATOM 1138 C CA . SER A 1 146 ? 7.300 11.690 -6.455 1.00 60.03 146 SER A CA 1
ATOM 1139 C C . SER A 1 146 ? 7.040 10.190 -6.520 1.00 60.03 146 SER A C 1
ATOM 1141 O O . SER A 1 146 ? 7.378 9.547 -7.513 1.00 60.03 146 SER A O 1
ATOM 1143 N N . GLY A 1 147 ? 6.402 9.614 -5.496 1.00 59.09 147 GLY A N 1
ATOM 1144 C CA . GLY A 1 147 ? 5.972 8.206 -5.515 1.00 59.09 147 GLY A CA 1
ATOM 1145 C C . GLY A 1 147 ? 5.178 7.837 -6.778 1.00 59.09 147 GLY A C 1
ATOM 1146 O O . GLY A 1 147 ? 5.523 6.889 -7.483 1.00 59.09 147 GLY A O 1
ATOM 1147 N N . GLY A 1 148 ? 4.188 8.657 -7.149 1.00 58.19 148 GLY A N 1
ATOM 1148 C CA . GLY A 1 148 ? 3.413 8.451 -8.377 1.00 58.19 148 GLY A CA 1
ATOM 1149 C C . GLY A 1 148 ? 4.242 8.598 -9.657 1.00 58.19 148 GLY A C 1
ATOM 1150 O O . GLY A 1 148 ? 4.059 7.834 -10.602 1.00 58.19 148 GLY A O 1
ATOM 1151 N N . GLN A 1 149 ? 5.205 9.524 -9.690 1.00 72.50 149 GLN A N 1
ATOM 1152 C CA . GLN A 1 149 ? 6.144 9.640 -10.811 1.00 72.50 149 GLN A CA 1
ATOM 1153 C C . GLN A 1 149 ? 7.058 8.411 -10.905 1.00 72.50 149 GLN A C 1
ATOM 1155 O O . GLN A 1 149 ? 7.201 7.845 -11.984 1.00 72.50 149 GLN A O 1
ATOM 1160 N N . LYS A 1 150 ? 7.613 7.929 -9.786 1.00 75.31 150 LYS A N 1
ATOM 1161 C CA . LYS A 1 150 ? 8.426 6.700 -9.731 1.00 75.31 150 LYS A CA 1
ATOM 1162 C C . LYS A 1 150 ? 7.651 5.491 -10.244 1.00 75.31 150 LYS A C 1
ATOM 1164 O O . LYS A 1 150 ? 8.200 4.691 -11.000 1.00 75.31 150 LYS A O 1
ATOM 1169 N N . GLN A 1 151 ? 6.370 5.392 -9.899 1.00 67.56 151 GLN A N 1
ATOM 1170 C CA . GLN A 1 151 ? 5.494 4.345 -10.409 1.00 67.56 151 GLN A CA 1
ATOM 1171 C C . GLN A 1 151 ? 5.318 4.429 -11.926 1.00 67.56 151 GLN A C 1
ATOM 1173 O O . GLN A 1 151 ? 5.472 3.421 -12.613 1.00 67.56 151 GLN A O 1
ATOM 1178 N N . ARG A 1 152 ? 5.042 5.624 -12.466 1.00 77.62 152 ARG A N 1
ATOM 1179 C CA . ARG A 1 152 ? 4.922 5.838 -13.918 1.00 77.62 152 ARG A CA 1
ATOM 1180 C C . ARG A 1 152 ? 6.201 5.444 -14.654 1.00 77.62 152 ARG A C 1
ATOM 1182 O O . ARG A 1 152 ? 6.130 4.775 -15.682 1.00 77.62 152 ARG A O 1
ATOM 1189 N N . VAL A 1 153 ? 7.365 5.739 -14.078 1.00 84.81 153 VAL A N 1
ATOM 1190 C CA . VAL A 1 153 ? 8.665 5.302 -14.612 1.00 84.81 153 VAL A CA 1
ATOM 1191 C C . VAL A 1 153 ? 8.833 3.783 -14.544 1.00 84.81 153 VAL A C 1
ATOM 1193 O O . VAL A 1 153 ? 9.282 3.174 -15.514 1.00 84.81 153 VAL A O 1
ATOM 1196 N N . ALA A 1 154 ? 8.441 3.139 -13.441 1.00 81.62 154 ALA A N 1
ATOM 1197 C CA . ALA A 1 154 ? 8.487 1.682 -13.318 1.00 81.62 154 ALA A CA 1
ATOM 1198 C C . ALA A 1 154 ? 7.570 0.985 -14.344 1.00 81.62 154 ALA A C 1
ATOM 1200 O O . ALA A 1 154 ? 7.984 -0.002 -14.957 1.00 81.62 154 ALA A O 1
ATOM 1201 N N . ILE A 1 155 ? 6.374 1.536 -14.585 1.00 79.44 155 ILE A N 1
ATOM 1202 C CA . ILE A 1 155 ? 5.437 1.085 -15.626 1.00 79.44 155 ILE A CA 1
ATOM 1203 C C . ILE A 1 155 ? 6.067 1.253 -17.012 1.00 79.44 155 ILE A C 1
ATOM 1205 O O . ILE A 1 155 ? 6.151 0.285 -17.768 1.00 79.44 155 ILE A O 1
ATOM 1209 N N . ALA A 1 156 ? 6.575 2.447 -17.331 1.00 88.12 156 ALA A N 1
ATOM 1210 C CA . ALA A 1 156 ? 7.236 2.728 -18.603 1.00 88.12 156 ALA A CA 1
ATOM 1211 C C . ALA A 1 156 ? 8.400 1.763 -18.871 1.00 88.12 156 ALA A C 1
ATOM 1213 O O . ALA A 1 156 ? 8.504 1.201 -19.960 1.00 88.12 156 ALA A O 1
ATOM 1214 N N . ARG A 1 157 ? 9.237 1.494 -17.862 1.00 91.38 157 ARG A N 1
ATOM 1215 C CA . ARG A 1 157 ? 10.341 0.52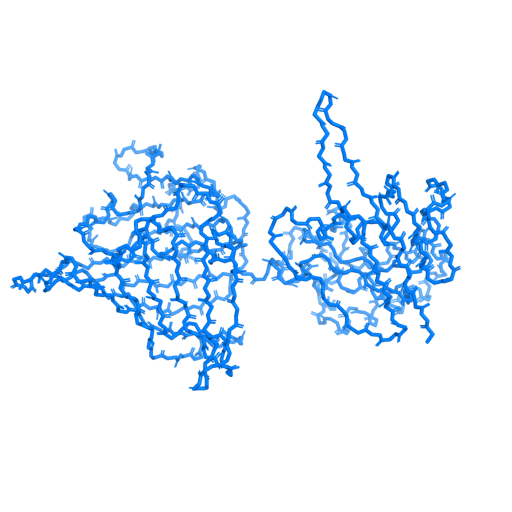7 -17.943 1.00 91.38 157 ARG A CA 1
ATOM 1216 C C . ARG A 1 157 ? 9.854 -0.895 -18.229 1.00 91.38 157 ARG A C 1
ATOM 1218 O O . ARG A 1 157 ? 10.466 -1.591 -19.037 1.00 91.38 157 ARG A O 1
ATOM 1225 N N . ALA A 1 158 ? 8.774 -1.333 -17.583 1.00 85.12 158 ALA A N 1
ATOM 1226 C CA . ALA A 1 158 ? 8.199 -2.659 -17.807 1.00 85.12 158 ALA A CA 1
ATOM 1227 C C . ALA A 1 158 ? 7.611 -2.805 -19.222 1.00 85.12 158 ALA A C 1
ATOM 1229 O O . ALA A 1 158 ? 7.761 -3.855 -19.845 1.00 85.12 158 ALA A O 1
ATOM 1230 N N . LEU A 1 159 ? 6.987 -1.746 -19.746 1.00 83.38 159 LEU A N 1
ATOM 1231 C CA . LEU A 1 159 ? 6.369 -1.720 -21.076 1.00 83.38 159 LEU A CA 1
ATOM 1232 C C . LEU A 1 159 ? 7.374 -1.490 -22.214 1.00 83.38 159 LEU A C 1
ATOM 1234 O O . LEU A 1 159 ? 7.137 -1.907 -23.355 1.00 83.38 159 LEU A O 1
ATOM 1238 N N . ALA A 1 160 ? 8.515 -0.859 -21.930 1.00 88.88 160 ALA A N 1
ATOM 1239 C CA . ALA A 1 160 ? 9.534 -0.547 -22.928 1.00 88.88 160 ALA A CA 1
ATOM 1240 C C . ALA A 1 160 ? 10.013 -1.793 -23.689 1.00 88.88 160 ALA A C 1
ATOM 1242 O O . ALA A 1 160 ? 10.257 -1.716 -24.893 1.00 88.88 160 ALA A O 1
ATOM 1243 N N . THR A 1 161 ? 10.089 -2.944 -23.014 1.00 83.06 161 THR A N 1
ATOM 1244 C CA . THR A 1 161 ? 10.643 -4.202 -23.540 1.00 83.06 161 THR A CA 1
ATOM 1245 C C . THR A 1 161 ? 9.709 -4.989 -24.463 1.00 83.06 161 THR A C 1
ATOM 1247 O O . THR A 1 161 ? 10.147 -5.996 -25.016 1.00 83.06 161 THR A O 1
ATOM 1250 N N . HIS A 1 162 ? 8.449 -4.566 -24.643 1.00 80.88 162 HIS A N 1
ATOM 1251 C CA . HIS A 1 162 ? 7.398 -5.369 -25.294 1.00 80.88 162 HIS A CA 1
ATOM 1252 C C . HIS A 1 162 ? 7.274 -6.781 -24.701 1.00 80.88 162 HIS A C 1
ATOM 1254 O O . HIS A 1 162 ? 7.100 -7.770 -25.421 1.00 80.88 162 HIS A O 1
ATOM 1260 N N . ALA A 1 163 ? 7.397 -6.880 -23.377 1.00 82.06 163 ALA A N 1
ATOM 1261 C CA . ALA A 1 163 ? 7.179 -8.127 -22.671 1.00 82.06 163 ALA A CA 1
ATOM 1262 C C . ALA A 1 163 ? 5.794 -8.708 -22.998 1.00 82.06 163 A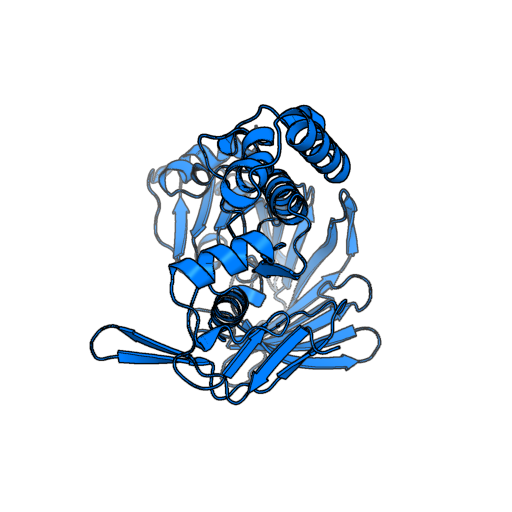LA A C 1
ATOM 1264 O O . ALA A 1 163 ? 4.805 -7.987 -23.121 1.00 82.06 163 ALA A O 1
ATOM 1265 N N . LYS A 1 164 ? 5.733 -10.035 -23.127 1.00 83.69 164 LYS A N 1
ATOM 1266 C CA . LYS A 1 164 ? 4.483 -10.764 -23.389 1.00 83.69 164 LYS A CA 1
ATOM 1267 C C . LYS A 1 164 ? 3.617 -10.891 -22.135 1.00 83.69 164 LYS A C 1
ATOM 1269 O O . LYS A 1 164 ? 2.431 -11.182 -22.241 1.00 83.69 164 LYS A O 1
ATOM 1274 N N . LEU A 1 165 ? 4.230 -10.717 -20.967 1.00 84.56 165 LEU A N 1
ATOM 1275 C CA . LEU A 1 165 ? 3.603 -10.784 -19.659 1.00 84.56 165 LEU A CA 1
ATOM 1276 C C . LEU A 1 165 ? 4.090 -9.600 -18.824 1.00 84.56 165 LEU A C 1
ATOM 1278 O O . LEU A 1 165 ? 5.295 -9.384 -18.709 1.00 84.56 165 LEU A O 1
ATOM 1282 N N . ILE A 1 166 ? 3.163 -8.856 -18.229 1.00 83.12 166 ILE A N 1
ATOM 1283 C CA . ILE A 1 166 ? 3.476 -7.850 -17.215 1.00 83.12 166 ILE A CA 1
ATOM 1284 C C . ILE A 1 166 ? 3.036 -8.403 -15.866 1.00 83.12 166 ILE A C 1
ATOM 1286 O O . ILE A 1 166 ? 1.878 -8.776 -15.695 1.00 83.12 166 ILE A O 1
ATOM 1290 N N . LEU A 1 167 ? 3.971 -8.465 -14.926 1.00 83.62 167 LEU A N 1
ATOM 1291 C CA . LEU A 1 167 ? 3.721 -8.825 -13.540 1.00 83.62 167 LEU A CA 1
ATOM 1292 C C . LEU A 1 167 ? 3.825 -7.564 -12.694 1.00 83.62 167 LEU A C 1
ATOM 1294 O O . LEU A 1 167 ? 4.842 -6.869 -12.731 1.00 83.62 167 LEU A O 1
ATOM 1298 N N . ALA A 1 168 ? 2.768 -7.267 -11.950 1.00 77.25 168 ALA A N 1
ATOM 1299 C CA . ALA A 1 168 ? 2.711 -6.112 -11.074 1.00 77.25 168 ALA A CA 1
ATOM 1300 C C . ALA A 1 168 ? 2.426 -6.575 -9.647 1.00 77.25 168 ALA A C 1
ATOM 1302 O O . ALA A 1 168 ? 1.381 -7.173 -9.395 1.00 77.25 168 ALA A O 1
ATOM 1303 N N . ASP A 1 169 ? 3.359 -6.306 -8.738 1.00 72.44 169 ASP A N 1
ATOM 1304 C CA . ASP A 1 169 ? 3.197 -6.571 -7.311 1.00 72.44 169 ASP A CA 1
ATOM 1305 C C . ASP A 1 169 ? 2.784 -5.273 -6.612 1.00 72.44 169 ASP A C 1
ATOM 1307 O O . ASP A 1 169 ? 3.555 -4.315 -6.576 1.00 72.44 169 ASP A O 1
ATOM 1311 N N . GLU A 1 170 ? 1.531 -5.226 -6.156 1.00 61.91 170 GLU A N 1
ATOM 1312 C CA . GLU A 1 170 ? 0.897 -4.080 -5.484 1.00 61.91 170 GLU A CA 1
ATOM 1313 C C . GLU A 1 170 ? 1.216 -2.700 -6.107 1.00 61.91 170 GLU A C 1
ATOM 1315 O O . GLU A 1 170 ? 1.613 -1.768 -5.401 1.00 61.91 170 GLU A O 1
ATOM 1320 N N . PRO A 1 171 ? 1.019 -2.509 -7.429 1.00 47.53 171 PRO A N 1
ATOM 1321 C CA . PRO A 1 171 ? 1.502 -1.318 -8.125 1.00 47.53 171 PRO A CA 1
ATOM 1322 C C . PRO A 1 171 ? 0.904 -0.013 -7.580 1.00 47.53 171 PRO A C 1
ATOM 1324 O O . PRO A 1 171 ? 1.529 1.029 -7.714 1.00 47.53 171 PRO A O 1
ATOM 1327 N N . THR A 1 172 ? -0.279 -0.048 -6.962 1.00 48.72 172 THR A N 1
ATOM 1328 C CA . THR A 1 172 ? -0.992 1.129 -6.441 1.00 48.72 172 THR A CA 1
ATOM 1329 C C . THR A 1 172 ? -0.719 1.437 -4.965 1.00 48.72 172 THR A C 1
ATOM 1331 O O . THR A 1 172 ? -1.149 2.487 -4.496 1.00 48.72 172 THR A O 1
ATOM 1334 N N . ALA A 1 173 ? -0.011 0.579 -4.219 1.00 45.56 173 ALA A N 1
ATOM 1335 C CA . ALA A 1 173 ? 0.151 0.730 -2.765 1.00 45.56 173 ALA A CA 1
ATOM 1336 C C . ALA A 1 173 ? 0.965 1.975 -2.351 1.00 45.56 173 ALA A C 1
ATOM 1338 O O . ALA A 1 173 ? 0.772 2.516 -1.263 1.00 45.56 173 ALA A O 1
ATOM 1339 N N . ASN A 1 174 ? 1.833 2.474 -3.236 1.00 42.72 174 ASN A N 1
ATOM 1340 C CA . ASN A 1 174 ? 2.666 3.654 -2.988 1.00 42.72 174 ASN A CA 1
ATOM 1341 C C . ASN A 1 174 ? 2.051 4.980 -3.486 1.00 42.72 174 ASN A C 1
ATOM 1343 O O . ASN A 1 174 ? 2.741 5.995 -3.524 1.00 42.72 174 ASN A O 1
ATOM 1347 N N . LEU A 1 175 ? 0.769 5.011 -3.873 1.00 42.72 175 LEU A N 1
ATOM 1348 C CA . LEU A 1 175 ? 0.082 6.249 -4.292 1.00 42.72 175 LEU A CA 1
ATOM 1349 C C . LEU A 1 175 ? -0.579 7.016 -3.138 1.00 42.72 175 LEU A C 1
ATOM 1351 O O . LEU A 1 175 ? -1.035 8.144 -3.323 1.00 42.72 175 LEU A O 1
ATOM 1355 N N . ASP A 1 176 ? -0.575 6.452 -1.934 1.00 52.41 176 ASP A N 1
ATOM 1356 C CA . ASP A 1 176 ? -1.311 6.952 -0.773 1.00 52.41 176 ASP A CA 1
ATOM 1357 C C . ASP A 1 176 ? -0.553 8.039 0.013 1.00 52.41 176 ASP A C 1
ATOM 1359 O O . ASP A 1 176 ? -0.354 7.975 1.230 1.00 52.41 176 ASP A O 1
ATOM 1363 N N . HIS A 1 177 ? -0.118 9.073 -0.704 1.00 58.72 177 HIS A N 1
ATOM 1364 C CA . HIS A 1 177 ? 0.557 10.235 -0.139 1.00 58.72 177 HIS A CA 1
ATOM 1365 C C . HIS A 1 177 ? -0.398 11.416 -0.054 1.00 58.72 177 HIS A C 1
ATOM 1367 O O . HIS A 1 177 ? -0.600 12.126 -1.037 1.00 58.72 177 HIS A O 1
ATOM 1373 N N . ALA A 1 178 ? -0.983 11.648 1.116 1.00 65.00 178 ALA A N 1
ATOM 1374 C CA . ALA A 1 178 ? -1.928 12.742 1.298 1.00 65.00 178 ALA A CA 1
ATOM 1375 C C . ALA A 1 178 ? -1.619 13.555 2.550 1.00 65.00 178 ALA A C 1
ATOM 1377 O O . ALA A 1 178 ? -1.335 13.006 3.620 1.00 65.00 178 ALA A O 1
ATOM 1378 N N . THR A 1 179 ? -1.744 14.872 2.421 1.00 76.88 179 THR A N 1
ATOM 1379 C CA . THR A 1 179 ? -1.919 15.764 3.563 1.00 76.88 179 THR A CA 1
ATOM 1380 C C . THR A 1 179 ? -3.400 15.999 3.793 1.00 76.88 179 THR A C 1
ATOM 1382 O O . THR A 1 179 ? -4.196 15.935 2.858 1.00 76.88 179 THR A O 1
ATOM 1385 N N . ALA A 1 180 ? -3.793 16.233 5.040 1.00 81.12 180 ALA A N 1
ATOM 1386 C CA . ALA A 1 180 ? -5.166 16.580 5.377 1.00 81.12 180 ALA A CA 1
ATOM 1387 C C . ALA A 1 180 ? -5.230 17.351 6.692 1.00 81.12 180 ALA A C 1
ATOM 1389 O O . ALA A 1 180 ? -4.515 17.028 7.646 1.00 81.12 180 ALA A O 1
ATOM 1390 N N . TYR A 1 181 ? -6.160 18.298 6.774 1.00 82.12 181 TYR A N 1
ATOM 1391 C CA . TYR A 1 181 ? -6.607 18.857 8.043 1.00 82.12 181 TYR A CA 1
ATOM 1392 C C . TYR A 1 181 ? -7.715 17.983 8.617 1.00 82.12 181 TYR A C 1
ATOM 1394 O O . TYR A 1 181 ? -8.667 17.622 7.918 1.00 82.12 181 TYR A O 1
ATOM 1402 N N . ARG A 1 182 ? -7.596 17.659 9.902 1.00 82.00 182 ARG A N 1
ATOM 1403 C CA . ARG A 1 182 ? -8.594 16.897 10.647 1.00 82.00 182 ARG A CA 1
ATOM 1404 C C . ARG A 1 182 ? -9.062 17.710 11.836 1.00 82.00 182 ARG A C 1
ATOM 1406 O O . ARG A 1 182 ? -8.239 18.238 12.57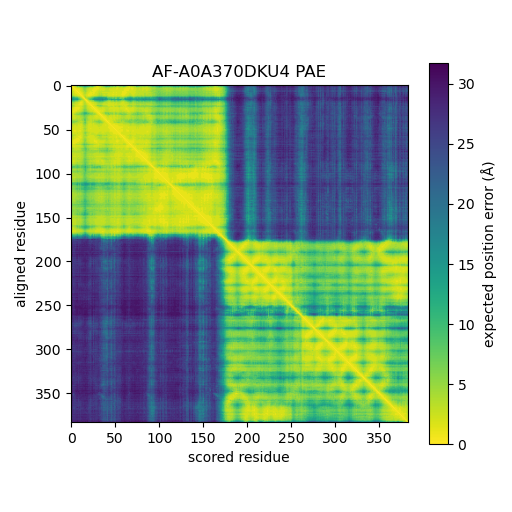8 1.00 82.00 182 ARG A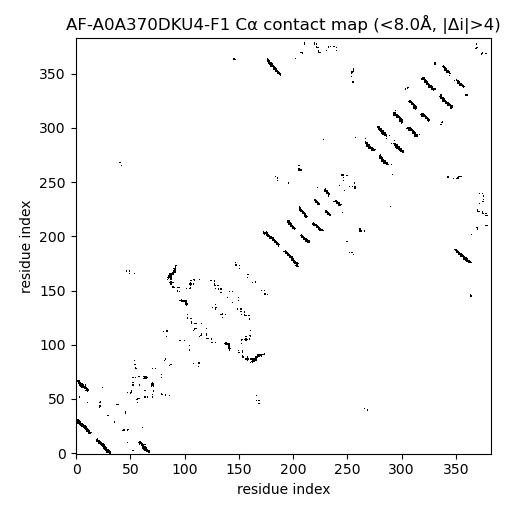 O 1
ATOM 1413 N N . LYS A 1 183 ? -10.372 17.788 12.037 1.00 79.00 183 LYS A N 1
ATOM 1414 C CA . LYS A 1 183 ? -10.950 18.327 13.270 1.00 79.00 183 LYS A CA 1
ATOM 1415 C C . LYS A 1 183 ? -11.633 17.200 14.021 1.00 79.00 183 LYS A C 1
ATOM 1417 O O . LYS A 1 183 ? -12.574 16.617 13.497 1.00 79.00 183 LYS A O 1
ATOM 1422 N N . LEU A 1 184 ? -11.148 16.903 15.219 1.00 79.38 184 LEU A N 1
ATOM 1423 C CA . LEU A 1 184 ? -11.765 15.972 16.158 1.00 79.38 184 LEU A CA 1
ATOM 1424 C C . LEU A 1 184 ? -12.627 16.763 17.128 1.00 79.38 184 LEU A C 1
ATOM 1426 O O . LEU A 1 184 ? -12.184 17.791 17.629 1.00 79.38 184 LEU A O 1
ATOM 1430 N N . ILE A 1 185 ? -13.837 16.295 17.400 1.00 79.75 185 ILE A N 1
ATOM 1431 C CA . ILE A 1 185 ? -14.750 16.897 18.367 1.00 79.75 185 ILE A CA 1
ATOM 1432 C C . ILE A 1 185 ? -15.332 15.764 19.202 1.00 79.75 185 ILE A C 1
ATOM 1434 O O . ILE A 1 185 ? -16.084 14.940 18.689 1.00 79.75 185 ILE A O 1
ATOM 1438 N N . ASN A 1 186 ? -14.991 15.731 20.483 1.00 78.75 186 ASN A N 1
ATOM 1439 C CA . ASN A 1 186 ? -15.597 14.831 21.454 1.00 78.75 186 ASN A CA 1
ATOM 1440 C C . ASN A 1 186 ? -16.681 15.599 22.205 1.00 78.75 186 ASN A C 1
ATOM 1442 O O . ASN A 1 186 ? -16.449 16.736 22.616 1.00 78.75 186 ASN A O 1
ATOM 1446 N N . ILE A 1 187 ? -17.854 14.989 22.340 1.00 78.19 187 ILE A N 1
ATOM 1447 C CA . ILE A 1 187 ? -19.033 15.561 22.984 1.00 78.19 187 ILE A CA 1
ATOM 1448 C C . ILE A 1 187 ? -19.427 14.635 24.133 1.00 78.19 187 ILE A C 1
ATOM 1450 O O . ILE A 1 187 ? -19.678 13.446 23.914 1.00 78.19 187 ILE A O 1
ATOM 1454 N N . GLU A 1 188 ? -19.459 15.183 25.341 1.00 81.00 188 GLU A N 1
ATOM 1455 C CA . GLU A 1 188 ? -19.857 14.478 26.559 1.00 81.00 188 GLU A CA 1
ATOM 1456 C C . GLU A 1 188 ? -21.385 14.518 26.771 1.00 81.00 188 GLU A C 1
ATOM 1458 O O . GLU A 1 188 ? -22.061 15.375 26.194 1.00 81.00 188 GLU A O 1
ATOM 1463 N N . PRO A 1 189 ? -21.965 13.622 27.600 1.00 78.88 189 PRO A N 1
ATOM 1464 C CA . PRO A 1 189 ? -23.411 13.569 27.833 1.00 78.88 189 PRO A CA 1
ATOM 1465 C C . PRO A 1 189 ? -24.004 14.860 28.407 1.00 78.88 189 PRO A C 1
ATOM 1467 O O . PRO A 1 189 ? -25.174 15.152 28.173 1.00 78.88 189 PRO A O 1
ATOM 1470 N N . ASN A 1 190 ? -23.205 15.632 29.146 1.00 83.81 190 ASN A N 1
ATOM 1471 C CA . ASN A 1 190 ? -23.596 16.931 29.696 1.00 83.81 190 ASN A CA 1
ATOM 1472 C C . ASN A 1 190 ? -23.558 18.070 28.652 1.00 83.81 190 ASN A C 1
ATOM 1474 O O . ASN A 1 190 ? -23.952 19.191 28.962 1.00 83.81 190 ASN A O 1
ATOM 1478 N N . GLY A 1 191 ? -23.109 17.791 27.423 1.00 81.06 191 GLY A N 1
ATOM 1479 C CA . GLY A 1 191 ? -22.989 18.758 26.335 1.00 81.06 191 GLY A CA 1
ATOM 1480 C C . GLY A 1 191 ? -21.609 19.404 26.197 1.00 81.06 191 GLY A C 1
ATOM 1481 O O . GLY A 1 191 ? -21.400 20.125 25.214 1.00 81.06 191 GLY A O 1
ATOM 1482 N N . ASP A 1 192 ? -20.668 19.126 27.106 1.00 83.69 192 ASP A N 1
ATOM 1483 C CA . ASP A 1 192 ? -19.304 19.648 27.026 1.00 83.69 192 ASP A CA 1
ATOM 1484 C C . ASP A 1 192 ? -18.597 19.138 25.772 1.00 83.69 192 ASP A C 1
ATOM 1486 O O . ASP A 1 192 ? -18.754 17.987 25.350 1.00 83.69 192 ASP A O 1
ATOM 1490 N N . LYS A 1 193 ? -17.809 20.018 25.146 1.00 83.44 193 LYS A N 1
ATOM 1491 C CA . LYS A 1 193 ? -17.116 19.722 23.890 1.00 83.44 193 LYS A CA 1
ATOM 1492 C C . LYS A 1 193 ? -15.627 19.950 24.027 1.00 83.44 193 LYS A C 1
ATOM 1494 O O . LYS A 1 193 ? -15.189 21.051 24.349 1.00 83.44 193 LYS A O 1
ATOM 1499 N N . LYS A 1 194 ? -14.847 18.937 23.657 1.00 83.88 194 LYS A N 1
ATOM 1500 C CA . LYS A 1 194 ? -13.397 19.047 23.498 1.00 83.88 194 LYS A CA 1
ATOM 1501 C C . LYS A 1 194 ? -13.046 18.872 22.030 1.00 83.88 194 LYS A C 1
ATOM 1503 O O . LYS A 1 194 ? -13.343 17.832 21.443 1.00 83.88 194 LYS A O 1
ATOM 1508 N N . ALA A 1 195 ? -12.440 19.890 21.430 1.00 85.50 195 ALA A N 1
ATOM 1509 C CA . ALA A 1 195 ? -12.076 19.877 20.021 1.00 85.50 195 ALA A CA 1
ATOM 1510 C C . ALA A 1 195 ? -10.561 19.946 19.836 1.00 85.50 195 ALA A C 1
ATOM 1512 O O . ALA A 1 195 ? -9.880 20.623 20.595 1.00 85.50 195 ALA A O 1
ATOM 1513 N N . PHE A 1 196 ? -10.065 19.267 18.805 1.00 85.19 196 PHE A N 1
ATOM 1514 C CA . PHE A 1 196 ? -8.669 19.312 18.385 1.00 85.19 196 PHE A CA 1
ATOM 1515 C C . PHE A 1 196 ? -8.597 19.529 16.883 1.00 85.19 196 PHE A C 1
ATOM 1517 O O . PHE A 1 196 ? -9.378 18.940 16.130 1.00 85.19 196 PHE A O 1
ATOM 1524 N N . VAL A 1 197 ? -7.632 20.324 16.437 1.00 86.38 197 VAL A N 1
ATOM 1525 C CA . VAL A 1 197 ? -7.312 20.471 15.015 1.00 86.38 197 VAL A CA 1
ATOM 1526 C C . VAL A 1 197 ? -5.931 19.893 14.774 1.00 86.38 197 VAL A C 1
ATOM 1528 O O . VAL A 1 197 ? -4.972 20.269 15.442 1.00 86.38 197 VAL A O 1
ATOM 1531 N N . LEU A 1 198 ? -5.833 18.987 13.807 1.00 88.12 198 LEU A N 1
ATOM 1532 C CA . LEU A 1 198 ? -4.595 18.331 13.427 1.00 88.12 198 LEU A CA 1
ATOM 1533 C C . LEU A 1 198 ? -4.294 18.575 11.955 1.00 88.12 198 LEU A C 1
ATOM 1535 O O . LEU A 1 198 ? -5.187 18.538 11.107 1.00 88.12 198 LEU A O 1
ATOM 1539 N N . TYR A 1 199 ? -3.017 18.756 11.651 1.00 88.94 199 TYR A N 1
ATOM 1540 C CA . TYR A 1 199 ? -2.494 18.595 10.305 1.00 88.94 199 TYR A CA 1
ATOM 1541 C C . TYR A 1 199 ? -1.843 17.223 10.203 1.00 88.94 199 TYR A C 1
ATOM 1543 O O . TYR A 1 199 ? -0.990 16.874 11.015 1.00 88.94 199 TYR A O 1
ATOM 1551 N N . THR A 1 200 ? -2.281 16.426 9.238 1.00 88.06 200 THR A N 1
ATOM 1552 C CA . THR A 1 200 ? -1.833 15.045 9.071 1.00 88.06 200 THR A CA 1
ATOM 1553 C C . THR A 1 200 ? -1.148 14.861 7.740 1.00 88.06 200 THR A C 1
ATOM 1555 O O . THR A 1 200 ? -1.594 15.418 6.739 1.00 88.06 200 THR A O 1
ATOM 1558 N N . VAL A 1 201 ? -0.099 14.048 7.739 1.00 87.25 201 VAL A N 1
ATOM 1559 C CA . VAL A 1 201 ? 0.583 13.578 6.540 1.00 87.25 201 VAL A CA 1
ATOM 1560 C C . VAL A 1 201 ? 0.676 12.055 6.587 1.00 87.25 201 VAL A C 1
ATOM 1562 O O . VAL A 1 201 ? 0.976 11.476 7.634 1.00 87.25 201 VAL A O 1
ATOM 1565 N N . LYS A 1 202 ? 0.372 11.403 5.467 1.00 82.75 202 LYS A N 1
ATOM 1566 C CA . LYS A 1 202 ? 0.412 9.943 5.299 1.00 82.75 202 LYS A CA 1
ATOM 1567 C C . LYS A 1 202 ? 1.382 9.595 4.172 1.00 82.75 202 LYS A C 1
ATOM 1569 O O . LYS A 1 202 ? 1.450 10.323 3.182 1.00 82.75 202 LYS A O 1
ATOM 1574 N N . LYS A 1 203 ? 2.112 8.492 4.332 1.00 78.38 203 LYS A N 1
ATOM 1575 C CA . LYS A 1 203 ? 2.916 7.859 3.282 1.00 78.38 203 LYS A CA 1
ATOM 1576 C C . LYS A 1 203 ? 2.728 6.348 3.350 1.00 78.38 203 LYS A C 1
ATOM 1578 O O . LYS A 1 203 ? 2.996 5.749 4.389 1.00 78.38 203 LYS A O 1
ATOM 1583 N N . GLY A 1 204 ? 2.292 5.755 2.241 1.00 70.38 204 GLY A N 1
ATOM 1584 C CA . GLY A 1 204 ? 2.040 4.316 2.157 1.00 70.38 204 GLY A CA 1
ATOM 1585 C C . GLY A 1 204 ? 1.000 3.847 3.176 1.00 70.38 204 GLY A C 1
ATOM 1586 O O . GLY A 1 204 ? 0.132 4.617 3.589 1.00 70.38 204 GLY A O 1
ATOM 1587 N N . ASN A 1 205 ? 1.104 2.588 3.603 1.00 64.19 205 ASN A N 1
ATOM 1588 C CA . ASN A 1 205 ? 0.093 1.928 4.436 1.00 64.19 205 ASN A CA 1
ATOM 1589 C C . ASN A 1 205 ? 0.445 1.821 5.924 1.00 64.19 205 ASN A C 1
ATOM 1591 O O . ASN A 1 205 ? -0.323 1.236 6.683 1.00 64.19 205 ASN A O 1
ATOM 1595 N N . ASP A 1 206 ? 1.560 2.396 6.367 1.00 67.12 206 ASP A N 1
ATOM 1596 C CA . ASP A 1 206 ? 2.088 2.185 7.721 1.00 67.12 206 ASP A CA 1
ATOM 1597 C C . ASP A 1 206 ? 2.728 3.432 8.363 1.00 67.12 206 ASP A C 1
ATOM 1599 O O . ASP A 1 206 ? 3.021 3.408 9.564 1.00 67.12 206 ASP A O 1
ATOM 1603 N N . LYS A 1 207 ? 2.909 4.533 7.614 1.00 81.31 207 LYS A N 1
ATOM 1604 C CA . LYS A 1 207 ? 3.527 5.772 8.114 1.00 81.31 207 LYS A CA 1
ATOM 1605 C C . LYS A 1 207 ? 2.550 6.939 8.130 1.00 81.31 207 LYS A C 1
ATOM 1607 O O . LYS A 1 207 ? 1.984 7.340 7.109 1.00 81.31 207 LYS A O 1
ATOM 1612 N N . MET A 1 208 ? 2.387 7.530 9.308 1.00 86.19 208 MET A N 1
ATOM 1613 C CA . MET A 1 208 ? 1.560 8.717 9.492 1.00 86.19 208 MET A CA 1
ATOM 1614 C C . MET A 1 208 ? 2.147 9.622 10.563 1.00 86.19 208 MET A C 1
ATOM 1616 O O . MET A 1 208 ? 2.494 9.164 11.649 1.00 86.19 208 MET A O 1
ATOM 1620 N N . LEU A 1 209 ? 2.192 10.916 10.267 1.00 90.25 209 LEU A N 1
ATOM 1621 C CA . LEU A 1 209 ? 2.537 11.955 11.225 1.00 90.25 209 LEU A CA 1
ATOM 1622 C C . LEU A 1 209 ? 1.349 12.909 11.377 1.00 90.25 209 LEU A C 1
ATOM 1624 O O . LEU A 1 209 ? 0.716 13.293 10.391 1.00 90.25 209 LEU A O 1
ATOM 1628 N N . ALA A 1 210 ? 1.028 13.277 12.615 1.00 90.50 210 ALA A N 1
ATOM 1629 C CA . ALA A 1 210 ? -0.012 14.251 12.929 1.00 90.50 210 ALA A CA 1
ATOM 1630 C C . ALA A 1 210 ? 0.524 15.338 13.865 1.00 90.50 210 ALA A C 1
ATOM 1632 O O . ALA A 1 210 ? 1.027 15.034 14.944 1.00 90.50 210 ALA A O 1
ATOM 1633 N N . LEU A 1 211 ? 0.376 16.595 13.459 1.00 91.75 211 LEU A N 1
ATOM 1634 C CA . LEU A 1 211 ? 0.739 17.790 14.214 1.00 91.75 211 LEU A CA 1
ATOM 1635 C C . LEU A 1 211 ? -0.519 18.426 14.812 1.00 91.75 211 LEU A C 1
ATOM 1637 O O . LEU A 1 211 ? -1.460 18.737 14.081 1.00 91.75 211 LEU A O 1
ATOM 1641 N N . PHE A 1 212 ? -0.514 18.668 16.119 1.00 91.12 212 PHE A N 1
ATOM 1642 C CA . PHE A 1 212 ? -1.581 19.364 16.830 1.00 91.12 212 PHE A CA 1
ATOM 1643 C C . PHE A 1 212 ? -1.465 20.876 16.618 1.00 91.12 212 PHE A C 1
ATOM 1645 O O . PHE A 1 212 ? -0.421 21.486 16.857 1.00 91.12 212 PHE A O 1
ATOM 1652 N N . LEU A 1 213 ? -2.554 21.481 16.149 1.00 90.25 213 LEU A N 1
ATOM 1653 C CA . LEU A 1 213 ? -2.656 22.910 15.846 1.00 90.25 213 LEU A CA 1
ATOM 1654 C C . LEU A 1 213 ? -3.518 23.666 16.855 1.00 90.25 213 LEU A C 1
ATOM 1656 O O . LEU A 1 213 ? -3.264 24.843 17.100 1.00 90.25 213 LEU A O 1
ATOM 1660 N N . ASP A 1 214 ? -4.525 22.989 17.400 1.00 87.75 214 ASP A N 1
ATOM 1661 C CA . ASP A 1 214 ? -5.506 23.526 18.339 1.00 87.75 214 ASP A CA 1
ATOM 1662 C C . ASP A 1 214 ? -5.980 22.389 19.269 1.00 87.75 214 ASP A C 1
ATOM 1664 O O . ASP A 1 214 ? -6.064 21.245 18.792 1.00 87.75 214 ASP A O 1
ATOM 1668 N N . PRO A 1 215 ? -6.282 22.648 20.557 1.00 89.81 215 PRO A N 1
ATOM 1669 C CA . PRO A 1 215 ? -6.246 23.943 21.253 1.00 89.81 215 PRO A CA 1
ATOM 1670 C C . PRO A 1 215 ? -4.814 24.460 21.498 1.00 89.81 215 PRO A C 1
ATOM 1672 O O . PRO A 1 215 ? -3.861 23.687 21.369 1.00 89.81 215 PRO A O 1
ATOM 1675 N N . PRO A 1 216 ? -4.623 25.737 21.895 1.00 85.94 216 PRO A N 1
ATOM 1676 C CA . PRO A 1 216 ? -3.298 26.301 22.177 1.00 85.94 216 PRO A CA 1
ATOM 1677 C C . PRO A 1 216 ? -2.464 25.483 23.170 1.00 85.94 216 PRO A C 1
ATOM 1679 O O . PRO A 1 216 ? -1.252 25.395 23.006 1.00 85.94 216 PRO A O 1
ATOM 1682 N N . SER A 1 217 ? -3.107 24.827 24.144 1.00 85.56 217 SER A N 1
ATOM 1683 C CA . SER A 1 217 ? -2.451 23.955 25.132 1.00 85.56 217 SER A CA 1
ATOM 1684 C C . SER A 1 217 ? -1.817 22.692 24.536 1.00 85.56 217 SER A C 1
ATOM 1686 O O . SER A 1 217 ? -0.992 22.049 25.178 1.00 85.56 217 SER A O 1
ATOM 1688 N N . GLU A 1 218 ? -2.217 22.310 23.324 1.00 87.56 218 GLU A N 1
ATOM 1689 C CA . GLU A 1 218 ? -1.736 21.120 22.615 1.00 87.56 218 GLU A CA 1
ATOM 1690 C C . GLU A 1 218 ? -0.877 21.483 21.398 1.00 87.56 218 GLU A C 1
ATOM 1692 O O . GLU A 1 218 ? -0.294 20.605 20.759 1.00 87.56 218 GLU A O 1
ATOM 1697 N N . LYS A 1 219 ? -0.798 22.772 21.054 1.00 89.56 219 LYS A N 1
ATOM 1698 C CA . LYS A 1 219 ? -0.144 23.253 19.841 1.00 89.56 219 LYS A CA 1
ATOM 1699 C C . LYS A 1 219 ? 1.330 22.845 19.816 1.00 89.56 219 LYS A C 1
ATOM 1701 O O . LYS A 1 219 ? 2.059 23.025 20.784 1.00 89.56 219 LYS A O 1
ATOM 1706 N N . GLY A 1 220 ? 1.771 22.311 18.680 1.00 88.25 220 GLY A N 1
ATOM 1707 C CA . GLY A 1 220 ? 3.157 21.879 18.481 1.00 88.25 220 GLY A CA 1
ATOM 1708 C C . GLY A 1 220 ? 3.450 20.456 18.958 1.00 88.25 220 GLY A C 1
ATOM 1709 O O . GLY A 1 220 ? 4.491 19.910 18.598 1.00 88.25 220 GLY A O 1
ATOM 1710 N N . ARG A 1 221 ? 2.534 19.803 19.690 1.00 92.94 221 ARG A N 1
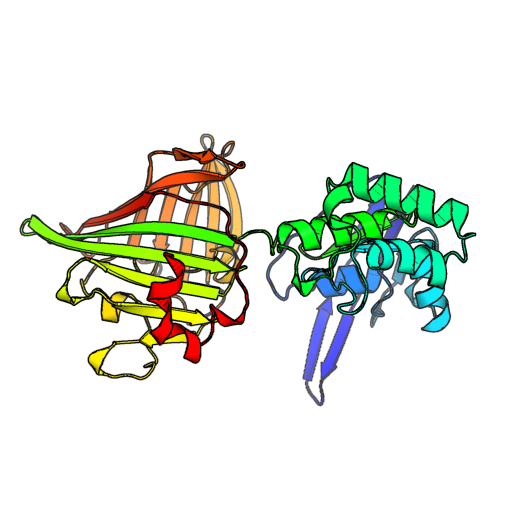ATOM 1711 C CA . ARG A 1 221 ? 2.637 18.357 19.918 1.00 92.94 221 ARG A CA 1
ATOM 1712 C C . ARG A 1 221 ? 2.535 17.627 18.588 1.00 92.94 221 ARG A C 1
ATOM 1714 O O . ARG A 1 221 ? 1.745 17.998 17.718 1.00 92.94 221 ARG A O 1
ATOM 1721 N N . ALA A 1 222 ? 3.315 16.568 18.438 1.00 92.94 222 ALA A N 1
ATOM 1722 C CA . ALA A 1 222 ? 3.312 15.755 17.233 1.00 92.94 222 ALA A CA 1
ATOM 1723 C C . ALA A 1 222 ? 3.214 14.281 17.592 1.00 92.94 222 ALA A C 1
ATOM 1725 O O . ALA A 1 222 ? 3.754 13.833 18.599 1.00 92.94 222 ALA A O 1
ATOM 1726 N N . THR A 1 223 ? 2.537 13.512 16.752 1.00 91.69 223 THR A N 1
ATOM 1727 C CA . THR A 1 223 ? 2.488 12.057 16.872 1.00 91.69 223 THR A CA 1
ATOM 1728 C C . THR A 1 223 ? 2.997 11.428 15.598 1.00 91.69 223 THR A C 1
ATOM 1730 O O . THR A 1 223 ? 2.756 11.944 14.508 1.00 91.69 223 THR A O 1
ATOM 1733 N N . LEU A 1 224 ? 3.729 10.333 15.751 1.00 89.75 224 LEU A N 1
ATOM 1734 C CA . LEU A 1 224 ? 4.293 9.573 14.650 1.00 89.75 224 LEU A CA 1
ATOM 1735 C C . LEU A 1 224 ? 3.915 8.115 14.841 1.00 89.75 224 LEU A C 1
ATOM 1737 O O . LEU A 1 224 ? 4.198 7.527 15.886 1.00 89.75 224 LEU A O 1
ATOM 1741 N N . ARG A 1 225 ? 3.307 7.534 13.813 1.00 82.50 225 ARG A N 1
ATOM 1742 C CA . ARG A 1 225 ? 3.085 6.100 13.705 1.00 82.50 225 ARG A CA 1
ATOM 1743 C C . ARG A 1 225 ? 4.035 5.511 12.670 1.00 82.50 225 ARG A C 1
ATOM 1745 O O . ARG A 1 225 ? 4.136 6.033 11.560 1.00 82.50 225 ARG A O 1
ATOM 1752 N N . LEU A 1 226 ? 4.694 4.426 13.062 1.00 79.12 226 LEU A N 1
ATOM 1753 C CA . LEU A 1 226 ? 5.558 3.593 12.233 1.00 79.12 226 LEU A CA 1
ATOM 1754 C C . LEU A 1 226 ? 5.138 2.139 12.433 1.00 79.12 226 LEU A C 1
ATOM 1756 O O . LEU A 1 226 ? 5.445 1.552 13.475 1.00 79.12 226 LEU A O 1
ATOM 1760 N N . ALA A 1 227 ? 4.417 1.583 11.459 1.00 71.38 227 ALA A N 1
ATOM 1761 C CA . ALA A 1 227 ? 3.798 0.264 11.567 1.00 71.38 227 ALA A CA 1
ATOM 1762 C C . ALA A 1 227 ? 2.934 0.157 12.840 1.00 71.38 227 ALA A C 1
ATOM 1764 O O . ALA A 1 227 ? 1.966 0.906 12.989 1.00 71.38 227 ALA A O 1
ATOM 1765 N N . ASP A 1 228 ? 3.285 -0.727 13.774 1.00 66.44 228 ASP A N 1
ATOM 1766 C CA . ASP A 1 228 ? 2.547 -0.936 15.028 1.00 66.44 228 ASP A CA 1
ATOM 1767 C C . ASP A 1 228 ? 2.956 0.021 16.152 1.00 66.44 228 ASP A C 1
ATOM 1769 O O . ASP A 1 228 ? 2.305 0.092 17.195 1.00 66.44 228 ASP A O 1
ATOM 1773 N N . ASN A 1 229 ? 4.043 0.770 15.963 1.00 74.19 229 ASN A N 1
ATOM 1774 C CA . ASN A 1 229 ? 4.590 1.641 16.990 1.00 74.19 229 ASN A CA 1
ATOM 1775 C C . ASN A 1 229 ? 4.071 3.059 16.848 1.00 74.19 229 ASN A C 1
ATOM 1777 O O . ASN A 1 229 ? 4.001 3.605 15.746 1.00 74.19 229 ASN A O 1
ATOM 1781 N N . MET A 1 230 ? 3.792 3.688 17.986 1.00 81.62 230 MET A N 1
ATOM 1782 C CA . MET A 1 230 ? 3.379 5.077 18.024 1.00 81.62 230 MET A CA 1
ATOM 1783 C C . MET A 1 230 ? 4.160 5.869 19.062 1.00 81.62 230 MET A C 1
ATOM 1785 O O . MET A 1 230 ? 4.507 5.383 20.141 1.00 81.62 230 MET A O 1
ATOM 1789 N N . TRP A 1 231 ? 4.430 7.113 18.698 1.00 89.94 231 TRP A N 1
ATOM 1790 C CA . TRP A 1 231 ? 5.266 8.031 19.442 1.00 89.94 231 TRP A CA 1
ATOM 1791 C C . TRP A 1 231 ? 4.559 9.369 19.577 1.00 89.94 231 TRP A C 1
ATOM 1793 O O . TRP A 1 231 ? 3.847 9.798 18.669 1.00 89.94 231 TRP A O 1
ATOM 1803 N N . LEU A 1 232 ? 4.783 10.026 20.706 1.00 92.81 232 LEU A N 1
ATOM 1804 C CA . LEU A 1 232 ? 4.329 11.367 21.024 1.00 92.81 232 LEU A CA 1
ATOM 1805 C C . LEU A 1 232 ? 5.546 12.246 21.283 1.00 92.81 232 LEU A C 1
ATOM 1807 O O . LEU A 1 232 ? 6.398 11.912 22.099 1.00 92.81 232 LEU A O 1
ATOM 1811 N N . TYR A 1 233 ? 5.594 13.393 20.632 1.00 93.12 233 TYR A N 1
ATOM 1812 C CA . TYR A 1 233 ? 6.532 14.457 20.925 1.00 93.12 233 TYR A CA 1
ATOM 1813 C C . TYR A 1 233 ? 5.784 15.611 21.586 1.00 93.12 233 TYR A C 1
ATOM 1815 O O . TYR A 1 233 ? 4.761 16.074 21.073 1.00 93.12 233 TYR A O 1
ATOM 1823 N N . ILE A 1 234 ? 6.308 16.065 22.722 1.00 92.25 234 ILE A N 1
ATOM 1824 C CA . ILE A 1 234 ? 5.834 17.242 23.447 1.00 92.25 234 ILE A CA 1
ATOM 1825 C C . ILE A 1 234 ? 6.993 18.246 23.449 1.00 92.25 234 ILE A C 1
ATOM 1827 O O . ILE A 1 234 ? 8.062 17.878 23.945 1.00 92.25 234 ILE A O 1
ATOM 1831 N N . PRO A 1 235 ? 6.812 19.475 22.925 1.00 89.00 235 PRO A N 1
ATOM 1832 C CA . PRO A 1 235 ? 7.886 20.467 22.833 1.00 89.00 235 PRO A CA 1
ATOM 1833 C C . PRO A 1 235 ? 8.647 20.672 24.148 1.00 89.00 235 PRO A C 1
ATOM 1835 O O . PRO A 1 235 ? 9.869 20.560 24.163 1.00 89.00 235 PRO A O 1
ATOM 1838 N N . ASP A 1 236 ? 7.926 20.831 25.260 1.00 87.69 236 ASP A N 1
ATOM 1839 C CA . ASP A 1 236 ? 8.516 21.070 26.588 1.00 87.69 236 ASP A CA 1
ATOM 1840 C C . ASP A 1 236 ? 9.334 19.883 27.124 1.00 87.69 236 ASP A C 1
ATOM 1842 O O . ASP A 1 236 ? 10.207 20.050 27.971 1.00 87.69 236 ASP A O 1
ATOM 1846 N N . VAL A 1 237 ? 9.063 18.667 26.639 1.00 90.44 237 VAL A N 1
ATOM 1847 C CA . VAL A 1 237 ? 9.800 17.451 27.021 1.00 90.44 237 VAL A CA 1
ATOM 1848 C C . VAL A 1 237 ? 11.038 17.257 26.141 1.00 90.44 237 VAL A C 1
ATOM 1850 O O . VAL A 1 237 ? 12.005 16.623 26.561 1.00 90.44 237 VAL A O 1
ATOM 1853 N N . GLY A 1 238 ? 11.010 17.756 24.902 1.00 87.94 238 GLY A N 1
ATOM 1854 C CA . GLY A 1 238 ? 12.150 17.746 23.984 1.00 87.94 238 GLY A CA 1
ATOM 1855 C C . GLY A 1 238 ? 12.537 16.380 23.403 1.00 87.94 238 GLY A C 1
ATOM 1856 O O . GLY A 1 238 ? 13.455 16.316 22.588 1.00 87.94 238 GLY A O 1
ATOM 1857 N N . ARG A 1 239 ? 11.846 15.285 23.755 1.00 90.00 239 ARG A N 1
ATOM 1858 C CA . ARG A 1 239 ? 12.116 13.932 23.229 1.00 90.00 239 ARG A CA 1
ATOM 1859 C C . ARG A 1 239 ? 10.840 13.141 22.905 1.00 90.00 239 ARG A C 1
ATOM 1861 O O . ARG A 1 239 ? 9.838 13.317 23.599 1.00 90.00 239 ARG A O 1
ATOM 1868 N N . PRO A 1 240 ? 10.869 12.237 21.906 1.00 91.81 240 PRO A N 1
ATOM 1869 C CA . PRO A 1 240 ? 9.762 11.324 21.631 1.00 91.81 240 PRO A CA 1
ATOM 1870 C C . PRO A 1 240 ? 9.526 10.326 22.771 1.00 91.81 240 PRO A C 1
ATOM 1872 O O . PRO A 1 240 ? 10.456 9.704 23.283 1.00 91.81 240 PRO A O 1
ATOM 1875 N N . LEU A 1 241 ? 8.262 10.138 23.131 1.00 91.31 241 LEU A N 1
ATOM 1876 C CA . LEU A 1 241 ? 7.781 9.177 24.116 1.00 91.31 241 LEU A CA 1
ATOM 1877 C C . LEU A 1 241 ? 6.934 8.123 23.415 1.00 91.31 241 LEU A C 1
ATOM 1879 O O . LEU A 1 241 ? 6.073 8.454 22.602 1.00 91.31 241 LEU A O 1
ATOM 1883 N N . ARG A 1 242 ? 7.148 6.848 23.732 1.00 85.12 242 ARG A N 1
ATOM 1884 C CA . ARG A 1 242 ? 6.324 5.774 23.174 1.00 85.12 242 ARG A CA 1
ATOM 1885 C C . ARG A 1 242 ? 4.940 5.798 23.818 1.00 85.12 242 ARG A C 1
ATOM 1887 O O . ARG A 1 242 ? 4.830 5.869 25.039 1.00 85.12 242 ARG A O 1
ATOM 1894 N N . ILE A 1 243 ? 3.900 5.718 22.994 1.00 80.56 243 ILE A N 1
ATOM 1895 C CA . ILE A 1 243 ? 2.500 5.684 23.426 1.00 80.56 243 ILE A CA 1
ATOM 1896 C C . ILE A 1 243 ? 1.787 4.484 22.805 1.00 80.56 243 ILE A C 1
ATOM 1898 O O . ILE A 1 243 ? 2.158 4.004 21.736 1.00 80.56 243 ILE A O 1
ATOM 1902 N N . THR A 1 244 ? 0.751 3.995 23.480 1.00 66.62 244 THR A N 1
ATOM 1903 C CA . THR A 1 244 ? -0.042 2.845 23.019 1.00 66.62 244 THR A CA 1
ATOM 1904 C C . THR A 1 244 ? -1.188 3.259 22.101 1.00 66.62 244 THR A C 1
ATOM 1906 O O . THR A 1 244 ? -1.572 2.509 21.208 1.00 66.62 244 THR A O 1
ATOM 1909 N N . SER A 1 245 ? -1.750 4.454 22.298 1.00 68.62 245 SER A N 1
ATOM 1910 C CA . SER A 1 245 ? -2.882 4.958 21.521 1.00 68.62 245 SER A CA 1
ATOM 1911 C C . SER A 1 245 ? -2.843 6.485 21.414 1.00 68.62 245 SER A C 1
ATOM 1913 O O . SER A 1 245 ? -2.315 7.160 22.290 1.00 68.62 245 SER A O 1
ATOM 1915 N N . LEU A 1 246 ? -3.437 7.053 20.363 1.00 72.38 246 LEU A N 1
ATOM 1916 C CA . LEU A 1 246 ? -3.638 8.500 20.298 1.00 72.38 246 LEU A CA 1
ATOM 1917 C C . LEU A 1 246 ? -4.706 8.951 21.306 1.00 72.38 246 LEU A C 1
ATOM 1919 O O . LEU A 1 246 ? -4.685 10.089 21.771 1.00 72.38 246 LEU A O 1
ATOM 1923 N N . GLN A 1 247 ? -5.595 8.036 21.700 1.00 67.19 247 GLN A N 1
ATOM 1924 C CA . GLN A 1 247 ? -6.624 8.268 22.705 1.00 67.19 247 GLN A CA 1
ATOM 1925 C C . GLN A 1 247 ? -6.030 8.664 24.056 1.00 67.19 247 GLN A C 1
ATOM 1927 O O . GLN A 1 247 ? -6.592 9.537 24.711 1.00 67.19 247 GLN A O 1
ATOM 1932 N N . SER A 1 248 ? -4.873 8.116 24.444 1.00 68.44 248 SER A N 1
ATOM 1933 C CA . SER A 1 248 ? -4.192 8.539 25.674 1.00 68.44 248 SER A CA 1
ATOM 1934 C C . SER A 1 248 ? -3.682 9.984 25.622 1.00 68.44 248 SER A C 1
ATOM 1936 O O . SER A 1 248 ? -3.342 10.538 26.660 1.00 68.44 248 SER A O 1
ATOM 1938 N N . VAL A 1 249 ? -3.622 10.595 24.433 1.00 71.50 249 VAL A N 1
ATOM 1939 C CA . VAL A 1 249 ? -3.176 11.980 24.223 1.00 71.50 249 VAL A CA 1
ATOM 1940 C C . VAL A 1 249 ? -4.364 12.936 24.164 1.00 71.50 249 VAL A C 1
ATOM 1942 O O . VAL A 1 249 ? -4.412 13.914 24.902 1.00 71.50 249 VAL A O 1
ATOM 1945 N N . VAL A 1 250 ? -5.360 12.651 23.317 1.00 71.12 250 VAL A N 1
ATOM 1946 C CA . VAL A 1 250 ? -6.550 13.518 23.185 1.00 71.12 250 VAL A CA 1
ATOM 1947 C C . VAL A 1 250 ? -7.504 13.393 24.383 1.00 71.12 250 VAL A C 1
ATOM 1949 O O . VAL A 1 250 ? -8.258 14.322 24.700 1.00 71.12 250 VAL A O 1
ATOM 1952 N N . GLY A 1 251 ? -7.450 12.265 25.090 1.00 63.19 251 GLY A N 1
ATOM 1953 C CA . GLY A 1 251 ? -8.378 11.926 26.159 1.00 63.19 251 GLY A CA 1
ATOM 1954 C C . GLY A 1 251 ? -9.796 11.646 25.652 1.00 63.19 251 GLY A C 1
ATOM 1955 O O . GLY A 1 251 ? -10.058 11.536 24.448 1.00 63.19 251 GLY A O 1
ATOM 1956 N N . GLY A 1 252 ? -10.723 11.540 26.601 1.00 57.62 252 GLY A N 1
ATOM 1957 C CA . GLY A 1 252 ? -12.110 11.154 26.355 1.00 57.62 252 GLY A CA 1
ATOM 1958 C C . GLY A 1 252 ? -12.300 9.637 26.397 1.00 57.62 252 GLY A C 1
ATOM 1959 O O . GLY A 1 252 ? -11.535 8.876 25.798 1.00 57.62 252 GLY A O 1
ATOM 1960 N N . VAL A 1 253 ? -13.349 9.209 27.104 1.00 52.44 253 VAL A N 1
ATOM 1961 C CA . VAL A 1 253 ? -13.767 7.798 27.209 1.00 52.44 253 VAL A CA 1
ATOM 1962 C C . VAL A 1 253 ? -14.098 7.229 25.824 1.00 52.44 253 VAL A C 1
ATOM 1964 O O . VAL A 1 253 ? -13.845 6.062 25.543 1.00 52.44 253 VAL A O 1
ATOM 1967 N N . PHE A 1 254 ? -14.587 8.093 24.930 1.00 50.19 254 PHE A N 1
ATOM 1968 C CA . PHE A 1 254 ? -15.041 7.752 23.593 1.00 50.19 254 PHE A CA 1
ATOM 1969 C C . PHE A 1 254 ? -14.518 8.760 22.561 1.00 50.19 254 PHE A C 1
ATOM 1971 O O . PHE A 1 254 ? -14.864 9.940 22.617 1.00 50.19 254 PHE A O 1
ATOM 1978 N N . ASN A 1 255 ? -13.673 8.325 21.621 1.00 59.38 255 ASN A N 1
ATOM 1979 C CA . ASN A 1 255 ? -13.199 9.181 20.530 1.00 59.38 255 ASN A CA 1
ATOM 1980 C C . ASN A 1 255 ? -12.897 8.378 19.250 1.00 59.38 255 ASN A C 1
ATOM 1982 O O . ASN A 1 255 ? -12.982 7.151 19.243 1.00 59.38 255 ASN A O 1
ATOM 1986 N N . ASN A 1 256 ? -12.567 9.094 18.170 1.00 58.06 256 ASN A N 1
ATOM 1987 C CA . ASN A 1 256 ? -12.246 8.527 16.851 1.00 58.06 256 ASN A CA 1
ATOM 1988 C C . ASN A 1 256 ? -10.741 8.453 16.549 1.00 58.06 256 ASN A C 1
ATOM 1990 O O . ASN A 1 256 ? -10.335 8.207 15.411 1.00 58.06 256 ASN A O 1
ATOM 1994 N N . SER A 1 257 ? -9.893 8.726 17.539 1.00 57.09 257 SER A N 1
ATOM 1995 C CA . SER A 1 257 ? -8.437 8.774 17.359 1.00 57.09 257 SER A CA 1
ATOM 1996 C C . SER A 1 257 ? -7.827 7.389 17.107 1.00 57.09 257 SER A C 1
ATOM 1998 O O . SER A 1 257 ? -6.815 7.258 16.426 1.00 57.09 257 SER A O 1
ATOM 2000 N N . ASP A 1 258 ? -8.504 6.357 17.592 1.00 55.12 258 ASP A N 1
ATOM 2001 C CA . ASP A 1 258 ? -8.269 4.931 17.389 1.00 55.12 258 ASP A CA 1
ATOM 2002 C C . ASP A 1 258 ? -8.672 4.419 15.997 1.00 55.12 258 ASP A C 1
ATOM 2004 O O . ASP A 1 258 ? -8.232 3.343 15.614 1.00 55.12 258 ASP A O 1
ATOM 2008 N N . ILE A 1 259 ? -9.451 5.189 15.229 1.00 56.16 259 ILE A N 1
ATOM 2009 C CA . ILE A 1 259 ? -9.827 4.908 13.829 1.00 56.16 259 ILE A CA 1
ATOM 2010 C C . ILE A 1 259 ? -9.010 5.750 12.849 1.00 56.16 259 ILE A C 1
ATOM 2012 O O . ILE A 1 259 ? -8.962 5.457 11.659 1.00 56.16 259 ILE A O 1
ATOM 2016 N N . MET A 1 260 ? -8.269 6.756 13.328 1.00 52.56 260 MET A N 1
ATOM 2017 C CA . MET A 1 260 ? -7.305 7.491 12.494 1.00 52.56 260 MET A CA 1
ATOM 2018 C C . MET A 1 260 ? -6.141 6.631 11.994 1.00 52.56 260 MET A C 1
ATOM 2020 O O . MET A 1 260 ? -5.211 7.161 11.383 1.00 52.56 260 MET A O 1
ATOM 2024 N N . ARG A 1 261 ? -6.199 5.331 12.271 1.00 55.25 261 ARG A N 1
ATOM 2025 C CA . ARG A 1 261 ? -5.242 4.329 11.874 1.00 55.25 261 ARG A CA 1
ATOM 2026 C C . ARG A 1 261 ? -5.171 4.251 10.360 1.00 55.25 261 ARG A C 1
ATOM 2028 O O . ARG A 1 261 ? -6.117 4.528 9.623 1.00 55.25 261 ARG A O 1
ATOM 2035 N N . LEU A 1 262 ? -3.964 3.915 9.946 1.00 54.19 262 LEU A N 1
ATOM 2036 C CA . LEU A 1 262 ? -3.670 3.439 8.621 1.00 54.19 262 LEU A CA 1
ATOM 2037 C C . LEU A 1 262 ? -4.671 2.364 8.167 1.00 54.19 262 LEU A C 1
ATOM 2039 O O . LEU A 1 262 ? -5.362 1.748 8.973 1.00 54.19 262 LEU A O 1
ATOM 2043 N N . ASP A 1 263 ? -4.724 2.209 6.851 1.00 63.91 263 ASP A N 1
ATOM 2044 C CA . ASP A 1 263 ? -5.657 1.413 6.057 1.00 63.91 263 ASP A CA 1
ATOM 2045 C C . ASP A 1 263 ? -6.233 0.157 6.749 1.00 63.91 263 ASP A C 1
ATOM 2047 O O . ASP A 1 263 ? -5.488 -0.669 7.278 1.00 63.91 263 ASP A O 1
ATOM 2051 N N . PHE A 1 264 ? -7.559 -0.040 6.697 1.00 71.06 264 PHE A N 1
ATOM 2052 C CA . PHE A 1 264 ? -8.219 -1.225 7.272 1.00 71.06 264 PHE A CA 1
ATOM 2053 C C . PHE A 1 264 ? -7.641 -2.532 6.716 1.00 71.06 264 PHE A C 1
ATOM 2055 O O . PHE A 1 264 ? -7.569 -3.531 7.429 1.00 71.06 264 PHE A O 1
ATOM 2062 N N . SER A 1 265 ? -7.178 -2.515 5.464 1.00 69.00 265 SER A N 1
ATOM 2063 C CA . SER A 1 265 ? -6.526 -3.657 4.821 1.00 69.00 265 SER A CA 1
ATOM 2064 C C . SER A 1 265 ? -5.195 -4.051 5.471 1.00 69.00 265 SER A C 1
ATOM 2066 O O . SER A 1 265 ? -4.776 -5.202 5.333 1.00 69.00 265 SER A O 1
ATOM 2068 N N . ALA A 1 266 ? -4.532 -3.152 6.206 1.00 65.56 266 ALA A N 1
ATOM 2069 C CA . ALA A 1 266 ? -3.322 -3.453 6.964 1.00 65.56 266 ALA A CA 1
ATOM 2070 C C . ALA A 1 266 ? -3.649 -4.215 8.256 1.00 65.56 266 ALA A C 1
ATOM 2072 O O . ALA A 1 266 ? -2.975 -5.197 8.563 1.00 65.56 266 ALA A O 1
ATOM 2073 N N . GLU A 1 267 ? -4.722 -3.828 8.947 1.00 69.81 267 GLU A N 1
ATOM 2074 C CA . GLU A 1 267 ? -5.075 -4.313 10.289 1.00 69.81 267 GLU A CA 1
ATOM 2075 C C . GLU A 1 267 ? -6.085 -5.475 10.301 1.00 69.81 267 GLU A C 1
ATOM 2077 O O . GLU A 1 267 ? -6.152 -6.210 11.288 1.00 69.81 267 GLU A O 1
ATOM 2082 N N . TYR A 1 268 ? -6.829 -5.692 9.208 1.00 78.06 268 TYR A N 1
ATOM 2083 C CA . TYR A 1 268 ? -7.899 -6.692 9.142 1.00 78.06 268 TYR A CA 1
ATOM 2084 C C . TYR A 1 268 ? -7.836 -7.573 7.882 1.00 78.06 268 TYR A C 1
ATOM 2086 O O . TYR A 1 268 ? -7.378 -7.158 6.816 1.00 78.06 268 TYR A O 1
ATOM 2094 N N . HIS A 1 269 ? -8.307 -8.812 8.005 1.00 84.44 269 HIS A N 1
ATOM 2095 C CA . HIS A 1 269 ? -8.640 -9.719 6.909 1.00 84.44 269 HIS A CA 1
ATOM 2096 C C . HIS A 1 269 ? -10.124 -9.594 6.575 1.00 84.44 269 HIS A C 1
ATOM 2098 O O . HIS A 1 269 ? -10.946 -9.612 7.485 1.00 84.44 269 HIS A O 1
ATOM 2104 N N . ALA A 1 270 ? -10.479 -9.515 5.293 1.00 88.31 270 ALA A N 1
ATOM 2105 C CA . ALA A 1 270 ? -11.869 -9.671 4.875 1.00 88.31 270 ALA A CA 1
ATOM 2106 C C . ALA A 1 270 ? -12.233 -11.163 4.865 1.00 88.31 270 ALA A C 1
ATOM 2108 O O . ALA A 1 270 ? -11.708 -11.917 4.049 1.00 88.31 270 ALA A O 1
ATOM 2109 N N . GLU A 1 271 ? -13.101 -11.581 5.787 1.00 90.75 271 GLU A N 1
ATOM 2110 C CA . GLU A 1 271 ? -13.621 -12.952 5.875 1.00 90.75 271 GLU A CA 1
ATOM 2111 C C . GLU A 1 271 ? -14.741 -13.181 4.854 1.00 90.75 271 GLU A C 1
ATOM 2113 O O . GLU A 1 271 ? -14.845 -14.262 4.275 1.00 90.75 271 GLU A O 1
ATOM 2118 N N . SER A 1 272 ? -15.572 -12.165 4.602 1.00 91.94 272 SER A N 1
ATOM 2119 C CA . SER A 1 272 ? -16.634 -12.247 3.600 1.00 91.94 272 SER A CA 1
ATOM 2120 C C . SER A 1 272 ? -16.961 -10.889 2.980 1.00 91.94 272 SER A C 1
ATOM 2122 O O . SER A 1 272 ? -16.739 -9.839 3.586 1.00 91.94 272 SER A O 1
ATOM 2124 N N . VAL A 1 273 ? -17.485 -10.921 1.751 1.00 91.75 273 VAL A N 1
ATOM 2125 C CA . VAL A 1 273 ? -17.998 -9.751 1.028 1.00 91.75 273 VAL A CA 1
ATOM 2126 C C . VAL A 1 273 ? -19.337 -10.124 0.400 1.00 91.75 273 VAL A C 1
ATOM 2128 O O . VAL A 1 273 ? -19.418 -11.075 -0.377 1.00 91.75 273 VAL A O 1
ATOM 2131 N N . LYS A 1 274 ? -20.393 -9.380 0.726 1.00 93.62 274 LYS A N 1
ATOM 2132 C CA . LYS A 1 274 ? -21.752 -9.569 0.197 1.00 93.62 274 LYS A CA 1
ATOM 2133 C C . LYS A 1 274 ? -22.228 -8.287 -0.473 1.00 93.62 274 LYS A C 1
ATOM 2135 O O . LYS A 1 274 ? -21.833 -7.200 -0.069 1.00 93.62 274 LYS A O 1
ATOM 2140 N N . ARG A 1 275 ? -23.080 -8.397 -1.491 1.00 90.62 275 ARG A N 1
ATOM 2141 C CA . ARG A 1 275 ? -23.779 -7.242 -2.075 1.00 90.62 275 ARG A CA 1
ATOM 2142 C C . ARG A 1 275 ? -25.163 -7.137 -1.445 1.00 90.62 275 ARG A C 1
ATOM 2144 O O . ARG A 1 275 ? -25.942 -8.075 -1.559 1.00 90.62 275 ARG A O 1
ATOM 2151 N N . GLU A 1 276 ? -25.467 -6.004 -0.824 1.00 85.31 276 GLU A N 1
ATOM 2152 C CA . GLU A 1 276 ? -26.773 -5.714 -0.221 1.00 85.31 276 GLU A CA 1
ATOM 2153 C C . GLU A 1 276 ? -27.148 -4.251 -0.465 1.00 85.31 276 GLU A C 1
ATOM 2155 O O . GLU A 1 276 ? -26.376 -3.352 -0.144 1.00 85.31 276 GLU A O 1
ATOM 2160 N N . GLY A 1 277 ? -28.338 -4.003 -1.022 1.00 77.00 277 GLY A N 1
ATOM 2161 C CA . GLY A 1 277 ? -28.958 -2.669 -1.033 1.00 77.00 277 GLY A CA 1
ATOM 2162 C C . GLY A 1 277 ? -28.101 -1.532 -1.608 1.00 77.00 277 GLY A C 1
ATOM 2163 O O . GLY A 1 277 ? -28.097 -0.448 -1.040 1.00 77.00 277 GLY A O 1
ATOM 2164 N N . GLY A 1 278 ? -27.351 -1.772 -2.690 1.00 82.12 278 GLY A N 1
ATOM 2165 C CA . GLY A 1 278 ? -26.467 -0.760 -3.296 1.00 82.12 278 GLY A CA 1
ATOM 2166 C C . GLY A 1 278 ? -25.123 -0.560 -2.581 1.00 82.12 278 GLY A C 1
ATOM 2167 O O . GLY A 1 278 ? -24.327 0.271 -3.003 1.00 82.12 278 GLY A O 1
ATOM 2168 N N . ALA A 1 279 ? -24.828 -1.356 -1.550 1.00 89.81 279 ALA A N 1
ATOM 2169 C CA . ALA A 1 279 ? -23.550 -1.381 -0.845 1.00 89.81 279 ALA A CA 1
ATOM 2170 C C . ALA A 1 279 ? -22.894 -2.776 -0.904 1.00 89.81 279 ALA A C 1
ATOM 2172 O O . ALA A 1 279 ? -23.535 -3.789 -1.209 1.00 89.81 279 ALA A O 1
ATOM 2173 N N . TYR A 1 280 ? -21.596 -2.834 -0.626 1.00 91.31 280 TYR A N 1
ATOM 2174 C CA . TYR A 1 280 ? -20.905 -4.046 -0.207 1.00 91.31 280 TYR A CA 1
ATOM 2175 C C . TYR A 1 280 ? -20.921 -4.128 1.318 1.00 91.31 280 TYR A C 1
ATOM 2177 O O . TYR A 1 280 ? -20.552 -3.165 1.982 1.00 91.31 280 TYR A O 1
ATOM 2185 N N . LEU A 1 281 ? -21.297 -5.277 1.873 1.00 94.44 281 LEU A N 1
ATOM 2186 C CA . LEU A 1 281 ? -21.109 -5.611 3.280 1.00 94.44 281 LEU A CA 1
ATOM 2187 C C . LEU A 1 281 ? -19.871 -6.498 3.412 1.00 94.44 281 LEU A C 1
ATOM 2189 O O . LEU A 1 281 ? -19.859 -7.624 2.915 1.00 94.44 281 LEU A O 1
ATOM 2193 N N . LEU A 1 282 ? -18.846 -5.986 4.083 1.00 91.88 282 LEU A N 1
ATOM 2194 C CA . LEU A 1 282 ? -17.621 -6.705 4.395 1.00 91.88 282 LEU A CA 1
ATOM 2195 C C . LEU A 1 282 ? -17.633 -7.123 5.864 1.00 91.88 282 LEU A C 1
ATOM 2197 O O . LEU A 1 282 ? -17.851 -6.293 6.748 1.00 91.88 282 LEU A O 1
ATOM 2201 N N . GLU A 1 283 ? -17.339 -8.391 6.125 1.00 93.75 283 GLU A N 1
ATOM 2202 C CA . GLU A 1 283 ? -17.024 -8.880 7.468 1.00 93.75 283 GLU A CA 1
ATOM 2203 C C . GLU A 1 283 ? -15.509 -8.990 7.590 1.00 93.75 283 GLU A C 1
ATOM 2205 O O . GLU A 1 283 ? -14.861 -9.686 6.807 1.00 93.75 283 GLU A O 1
ATOM 2210 N N . LEU A 1 284 ? -14.937 -8.256 8.540 1.00 89.62 284 LEU A N 1
ATOM 2211 C CA . LEU A 1 284 ? -13.500 -8.133 8.719 1.00 89.62 284 LEU A CA 1
ATOM 2212 C C . LEU A 1 284 ? -13.076 -8.688 10.081 1.00 89.62 284 LEU A C 1
ATOM 2214 O O . LEU A 1 284 ? -13.734 -8.431 11.090 1.00 89.62 284 LEU A O 1
ATOM 2218 N N . LYS A 1 285 ? -11.940 -9.383 10.121 1.00 90.81 285 LYS A N 1
ATOM 2219 C CA . LYS A 1 285 ? -11.326 -9.959 11.323 1.00 90.81 285 LYS A CA 1
ATOM 2220 C C . LYS A 1 285 ? -9.924 -9.403 11.525 1.00 90.81 285 LYS A C 1
ATOM 2222 O O . LYS A 1 285 ? -9.140 -9.347 10.582 1.00 90.81 285 LYS A O 1
ATOM 2227 N N . ALA A 1 286 ? -9.616 -8.974 12.741 1.00 78.12 286 ALA A N 1
ATOM 2228 C CA . ALA A 1 286 ? -8.304 -8.469 13.117 1.00 78.12 286 ALA A CA 1
ATOM 2229 C C . ALA A 1 286 ? -7.190 -9.473 12.788 1.00 78.12 286 ALA A C 1
ATOM 2231 O O . ALA A 1 286 ? -7.325 -10.666 13.061 1.00 78.12 286 ALA A O 1
ATOM 2232 N N . LYS A 1 287 ? -6.073 -8.989 12.233 1.00 78.94 287 LYS A N 1
ATOM 2233 C CA . LYS A 1 287 ? -4.893 -9.831 11.955 1.00 78.94 287 LYS A CA 1
ATOM 2234 C C . LYS A 1 287 ? -4.064 -10.138 13.201 1.00 78.94 287 LYS A C 1
ATOM 2236 O O . LYS A 1 287 ? -3.281 -11.082 13.208 1.00 78.94 287 LYS A O 1
ATOM 2241 N N . SER A 1 288 ? -4.192 -9.312 14.234 1.00 71.19 288 SER A N 1
ATOM 2242 C CA . SER A 1 288 ? -3.432 -9.405 15.477 1.00 71.19 288 SER A CA 1
ATOM 2243 C C . SER A 1 288 ? -4.296 -8.982 16.662 1.00 71.19 288 SER A C 1
ATOM 2245 O O . SER A 1 288 ? -5.301 -8.297 16.507 1.00 71.19 288 SER A O 1
ATOM 2247 N N . ASN A 1 289 ? -3.849 -9.301 17.875 1.00 65.19 289 ASN A N 1
ATOM 2248 C CA . ASN A 1 289 ? -4.500 -8.836 19.103 1.00 65.19 289 ASN A CA 1
ATOM 2249 C C . ASN A 1 289 ? -4.052 -7.418 19.516 1.00 65.19 289 ASN A C 1
ATOM 2251 O O . ASN A 1 289 ? -4.384 -6.962 20.606 1.00 65.19 289 ASN A O 1
ATOM 2255 N N . SER A 1 290 ? -3.260 -6.729 18.683 1.00 57.06 290 SER A N 1
ATOM 2256 C CA . SER A 1 290 ? -2.766 -5.368 18.956 1.00 57.06 290 SER A CA 1
ATOM 2257 C C . SER A 1 290 ? -3.735 -4.271 18.498 1.00 57.06 290 SER A C 1
ATOM 2259 O O . SER A 1 290 ? -3.522 -3.084 18.771 1.00 57.06 290 SER A O 1
ATOM 2261 N N . VAL A 1 291 ? -4.804 -4.642 17.792 1.00 60.69 291 VAL A N 1
ATOM 2262 C CA . VAL A 1 291 ? -5.833 -3.709 17.333 1.00 60.69 291 VAL A CA 1
ATOM 2263 C C . VAL A 1 291 ? -6.951 -3.563 18.359 1.00 60.69 291 VAL A C 1
ATOM 2265 O O . VAL A 1 291 ? -7.180 -4.434 19.192 1.00 60.69 291 VAL A O 1
ATOM 2268 N N . ALA A 1 292 ? -7.643 -2.426 18.312 1.00 61.59 292 ALA A N 1
ATOM 2269 C CA . ALA A 1 292 ? -8.676 -2.101 19.295 1.00 61.59 292 ALA A CA 1
ATOM 2270 C C . ALA A 1 292 ? -9.946 -2.959 19.153 1.00 61.59 292 ALA A C 1
ATOM 2272 O O . ALA A 1 292 ? -10.682 -3.121 20.126 1.00 61.59 292 ALA A O 1
ATOM 2273 N N . TYR A 1 293 ? -10.212 -3.487 17.954 1.00 75.38 293 TYR A N 1
ATOM 2274 C CA . TYR A 1 293 ? -11.436 -4.216 17.628 1.00 75.38 293 TYR A CA 1
ATOM 2275 C C . TYR A 1 293 ? -11.101 -5.546 16.993 1.00 75.38 293 TYR A C 1
ATOM 2277 O O . TYR A 1 293 ? -10.284 -5.613 16.084 1.00 75.38 293 TYR A O 1
ATOM 2285 N N . ASP A 1 294 ? -11.761 -6.598 17.454 1.00 79.19 294 ASP A N 1
ATOM 2286 C CA . ASP A 1 294 ? -11.516 -7.942 16.953 1.00 79.19 294 ASP A CA 1
ATOM 2287 C C . ASP A 1 294 ? -12.206 -8.176 15.606 1.00 79.19 294 ASP A C 1
ATOM 2289 O O . ASP A 1 294 ? -11.651 -8.811 14.711 1.00 79.19 294 ASP A O 1
ATOM 2293 N N . ARG A 1 295 ? -13.419 -7.641 15.445 1.00 88.06 295 ARG A N 1
ATOM 2294 C CA . ARG A 1 295 ? -14.208 -7.768 14.217 1.00 88.06 295 ARG A CA 1
ATOM 2295 C C . ARG A 1 295 ? -14.787 -6.428 13.803 1.00 88.06 295 ARG A C 1
ATOM 2297 O O . ARG A 1 295 ? -15.199 -5.641 14.655 1.00 88.06 295 ARG A O 1
ATOM 2304 N N . LEU A 1 296 ? -14.878 -6.206 12.497 1.00 88.88 296 LEU A N 1
ATOM 2305 C CA . LEU A 1 296 ? -15.613 -5.087 11.917 1.00 88.88 296 LEU A CA 1
ATOM 2306 C C . LEU A 1 296 ? -16.668 -5.607 10.940 1.00 88.88 296 LEU A C 1
ATOM 2308 O O . LEU A 1 296 ? -16.416 -6.548 10.192 1.00 88.88 296 LEU A O 1
ATOM 2312 N N . ARG A 1 297 ? -17.826 -4.952 10.893 1.00 93.31 297 ARG A N 1
ATOM 2313 C CA . ARG A 1 297 ? -18.755 -5.050 9.760 1.00 93.31 297 ARG A CA 1
ATOM 2314 C C . ARG A 1 297 ? -18.756 -3.713 9.047 1.00 93.31 297 ARG A C 1
ATOM 2316 O O . ARG A 1 297 ? -19.009 -2.697 9.684 1.00 93.31 297 ARG A O 1
ATOM 2323 N N . MET A 1 298 ? -18.430 -3.697 7.763 1.00 90.88 298 MET A N 1
ATOM 2324 C CA . MET A 1 298 ? -18.232 -2.472 6.995 1.00 90.88 298 MET A CA 1
ATOM 2325 C C . MET A 1 298 ? -19.160 -2.453 5.786 1.00 90.88 298 MET A C 1
ATOM 2327 O O . MET A 1 298 ? -19.091 -3.332 4.934 1.00 90.88 298 MET A O 1
ATOM 2331 N N . TRP A 1 299 ? -19.992 -1.421 5.700 1.00 92.69 299 TRP A N 1
ATOM 2332 C CA . TRP A 1 299 ? -20.798 -1.112 4.527 1.00 92.69 299 TRP A CA 1
ATOM 2333 C C . TRP A 1 299 ? -20.025 -0.131 3.654 1.00 92.69 299 TRP A C 1
ATOM 2335 O O . TRP A 1 299 ? -19.617 0.926 4.140 1.00 92.69 299 TRP A O 1
ATOM 2345 N N . VAL A 1 300 ? -19.824 -0.472 2.386 1.00 88.50 300 VAL A N 1
ATOM 2346 C CA . VAL A 1 300 ? -19.064 0.312 1.404 1.00 88.50 300 VAL A CA 1
ATOM 2347 C C . VAL A 1 300 ? -19.961 0.621 0.218 1.00 88.50 300 VAL A C 1
ATOM 2349 O O . VAL A 1 300 ? -20.607 -0.277 -0.313 1.00 88.50 300 VAL A O 1
ATOM 2352 N N . ASP A 1 301 ? -19.995 1.878 -0.203 1.00 88.06 301 ASP A N 1
ATOM 2353 C CA . ASP A 1 301 ? -20.741 2.305 -1.385 1.00 88.06 301 ASP A CA 1
ATOM 2354 C C . ASP A 1 301 ? -20.242 1.587 -2.651 1.00 88.06 301 ASP A C 1
ATOM 2356 O O . ASP A 1 301 ? -19.033 1.439 -2.839 1.00 88.06 301 ASP A O 1
ATOM 2360 N N . GLN A 1 302 ? -21.147 1.106 -3.510 1.00 85.00 302 GLN A N 1
ATOM 2361 C CA . GLN A 1 302 ? -20.755 0.327 -4.694 1.00 85.00 302 GLN A CA 1
ATOM 2362 C C . GLN A 1 302 ? -20.134 1.167 -5.813 1.00 85.00 302 GLN A C 1
ATOM 2364 O O . GLN A 1 302 ? -19.355 0.619 -6.594 1.00 85.00 302 GLN A O 1
ATOM 2369 N N . GLU A 1 303 ? -20.467 2.453 -5.901 1.00 82.75 303 GLU A N 1
ATOM 2370 C CA . GLU A 1 303 ? -19.981 3.339 -6.959 1.00 82.75 303 GLU A CA 1
ATOM 2371 C C . GLU A 1 303 ? -18.726 4.081 -6.508 1.00 82.75 303 GLU A C 1
ATOM 2373 O O . GLU A 1 303 ? -17.686 4.020 -7.161 1.00 82.75 303 GLU A O 1
ATOM 2378 N N . ALA A 1 304 ? -18.802 4.744 -5.355 1.00 76.06 304 ALA A N 1
ATOM 2379 C CA . ALA A 1 304 ? -17.707 5.536 -4.816 1.00 76.06 304 ALA A CA 1
ATOM 2380 C C . ALA A 1 304 ? -16.616 4.677 -4.157 1.00 76.06 304 ALA A C 1
ATOM 2382 O O . ALA A 1 304 ? -15.508 5.168 -3.958 1.00 76.06 304 ALA A O 1
ATOM 2383 N N . LEU A 1 305 ? -16.911 3.414 -3.813 1.00 81.12 305 LEU A N 1
ATOM 2384 C CA . LEU A 1 305 ? -15.999 2.494 -3.117 1.00 81.12 305 LEU A CA 1
ATOM 2385 C C . LEU A 1 305 ? -15.459 3.060 -1.794 1.00 81.12 305 LEU A C 1
ATOM 2387 O O . LEU A 1 305 ? -14.313 2.828 -1.409 1.00 81.12 305 LEU A O 1
ATOM 2391 N N . VAL A 1 306 ? -16.307 3.795 -1.071 1.00 78.25 306 VAL A N 1
ATOM 2392 C CA . VAL A 1 306 ? -15.973 4.408 0.222 1.00 78.25 306 VAL A CA 1
ATOM 2393 C C . VAL A 1 306 ? -16.861 3.874 1.345 1.00 78.25 306 VAL A C 1
ATOM 2395 O O . VAL A 1 306 ? -18.030 3.565 1.101 1.00 78.25 306 VAL A O 1
ATOM 2398 N N . PRO A 1 307 ? -16.351 3.773 2.588 1.00 80.19 307 PRO A N 1
ATOM 2399 C CA . PRO A 1 307 ? -17.163 3.352 3.722 1.00 80.19 307 PRO A CA 1
ATOM 2400 C C . PRO A 1 307 ? -18.352 4.290 3.950 1.00 80.19 307 PRO A C 1
ATOM 2402 O O . PRO A 1 307 ? -18.197 5.510 3.942 1.00 80.19 307 PRO A O 1
ATOM 2405 N N . ILE A 1 308 ? -19.516 3.697 4.202 1.00 87.94 308 ILE A N 1
ATOM 2406 C CA . ILE A 1 308 ? -20.759 4.357 4.620 1.00 87.94 308 ILE A CA 1
ATOM 2407 C C . ILE A 1 308 ? -20.951 4.166 6.125 1.00 87.94 308 ILE A C 1
ATOM 2409 O O . ILE A 1 308 ? -21.273 5.104 6.852 1.00 87.94 308 ILE A O 1
ATOM 2413 N N . ARG A 1 309 ? -20.731 2.942 6.614 1.00 89.50 309 ARG A N 1
ATOM 2414 C CA . ARG A 1 309 ? -20.919 2.578 8.019 1.00 89.50 309 ARG A CA 1
ATOM 2415 C C . ARG A 1 309 ? -19.932 1.499 8.426 1.00 89.50 309 ARG A C 1
ATOM 2417 O O . ARG A 1 309 ? -19.645 0.606 7.634 1.00 89.50 309 ARG A O 1
ATOM 2424 N N . ILE A 1 310 ? -19.441 1.559 9.660 1.00 88.12 310 ILE A N 1
ATOM 2425 C CA . ILE A 1 310 ? -18.645 0.487 10.262 1.00 88.12 310 ILE A CA 1
ATOM 2426 C C . ILE A 1 310 ? -19.173 0.187 11.658 1.00 88.12 310 ILE A C 1
ATOM 2428 O O . ILE A 1 310 ? -19.290 1.083 12.484 1.00 88.12 310 ILE A O 1
ATOM 2432 N N . GLU A 1 311 ? -19.443 -1.076 11.941 1.00 90.00 311 GLU A N 1
ATOM 2433 C CA . GLU A 1 311 ? -19.703 -1.574 13.290 1.00 90.00 311 GLU A CA 1
ATOM 2434 C C . GLU A 1 311 ? -18.451 -2.273 13.808 1.00 90.00 311 GLU A C 1
ATOM 2436 O O . GLU A 1 311 ? -17.891 -3.127 13.121 1.00 90.00 311 GLU A O 1
ATOM 2441 N N . ALA A 1 312 ? -18.006 -1.904 15.007 1.00 80.44 312 ALA A N 1
ATOM 2442 C CA . ALA A 1 312 ? -16.784 -2.409 15.614 1.00 80.44 312 ALA A CA 1
ATOM 2443 C C . ALA A 1 312 ? -17.088 -3.266 16.847 1.00 80.44 312 ALA A C 1
ATOM 2445 O O . ALA A 1 312 ? -17.742 -2.808 17.789 1.00 80.44 312 ALA A O 1
ATOM 2446 N N . TYR A 1 313 ? -16.585 -4.498 16.854 1.00 80.69 313 TYR A N 1
ATOM 2447 C CA . TYR A 1 313 ? -16.919 -5.521 17.840 1.00 80.69 313 TYR A CA 1
ATOM 2448 C C . TYR A 1 313 ? -15.700 -5.991 18.637 1.00 80.69 313 TYR A C 1
ATOM 2450 O O . TYR A 1 313 ? -14.584 -6.103 18.119 1.00 80.69 313 TYR A O 1
ATOM 2458 N N . ALA A 1 314 ? -15.940 -6.313 19.908 1.00 74.31 314 ALA A N 1
ATOM 2459 C CA . ALA A 1 314 ? -14.993 -7.021 20.761 1.00 74.31 314 ALA A CA 1
ATOM 2460 C C . ALA A 1 314 ? -14.881 -8.501 20.355 1.00 74.31 314 ALA A C 1
ATOM 2462 O O . ALA A 1 314 ? -15.781 -9.046 19.714 1.00 74.31 314 ALA A O 1
ATOM 2463 N N . ALA A 1 315 ? -13.837 -9.187 20.829 1.00 71.38 315 ALA A N 1
ATOM 2464 C CA . ALA A 1 315 ? -13.676 -10.633 20.627 1.00 71.38 315 ALA A CA 1
ATOM 2465 C C . ALA A 1 315 ? -14.837 -11.462 21.212 1.00 71.38 315 ALA A C 1
ATOM 2467 O O . ALA A 1 315 ? -15.130 -12.550 20.728 1.00 71.38 315 ALA A O 1
ATOM 2468 N N . SER A 1 316 ? -15.539 -10.929 22.218 1.00 74.31 316 SER A N 1
ATOM 2469 C CA . SER A 1 316 ? -16.747 -11.529 22.796 1.00 74.31 316 SER A CA 1
ATOM 2470 C C . SER A 1 316 ? -1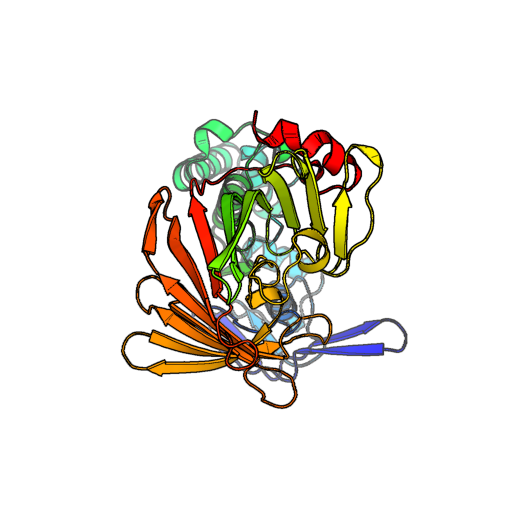7.997 -11.408 21.912 1.00 74.31 316 SER A C 1
ATOM 2472 O O . SER A 1 316 ? -19.044 -11.932 22.278 1.00 74.31 316 SER A O 1
ATOM 2474 N N . GLY A 1 317 ? -17.924 -10.687 20.787 1.00 77.69 317 GLY A N 1
ATOM 2475 C CA . GLY A 1 317 ? -19.078 -10.359 19.943 1.00 77.69 317 GLY A CA 1
ATOM 2476 C C . GLY A 1 317 ? -19.875 -9.136 20.412 1.00 77.69 317 GLY A C 1
ATOM 2477 O O . GLY A 1 317 ? -20.873 -8.778 19.792 1.00 77.69 317 GLY A O 1
ATOM 2478 N N . LEU A 1 318 ? -19.440 -8.461 21.480 1.00 79.00 318 LEU A N 1
ATOM 2479 C CA . LEU A 1 318 ? -20.069 -7.230 21.959 1.00 79.00 318 LEU A CA 1
ATOM 2480 C C . LEU A 1 318 ? -19.825 -6.072 20.979 1.00 79.00 318 LEU A C 1
ATOM 2482 O O . LEU A 1 318 ? -18.673 -5.771 20.662 1.00 79.00 318 LEU A O 1
ATOM 2486 N N . LEU A 1 319 ? -20.890 -5.389 20.541 1.00 82.44 319 LEU A N 1
ATOM 2487 C CA . LEU A 1 319 ? -20.781 -4.154 19.758 1.00 82.44 319 LEU A CA 1
ATOM 2488 C C . LEU A 1 319 ? -20.209 -3.042 20.642 1.00 82.44 319 LEU A C 1
ATOM 2490 O O . LEU A 1 319 ? -20.857 -2.596 21.588 1.00 82.44 319 LEU A O 1
ATOM 2494 N N . ILE A 1 320 ? -18.999 -2.588 20.321 1.00 77.56 320 ILE A N 1
ATOM 2495 C CA . ILE A 1 320 ? -18.331 -1.516 21.059 1.00 77.56 320 ILE A CA 1
ATOM 2496 C C . ILE A 1 320 ? -18.823 -0.166 20.554 1.00 77.56 320 ILE A C 1
ATOM 2498 O O . ILE A 1 320 ? -19.205 0.680 21.363 1.00 77.56 320 ILE A O 1
ATOM 2502 N N . LYS A 1 321 ? -18.809 0.056 19.233 1.00 74.94 321 LYS A N 1
ATOM 2503 C CA . LYS A 1 321 ? -19.221 1.329 18.629 1.00 74.94 321 LYS A CA 1
ATOM 2504 C C . LYS A 1 321 ? -19.578 1.220 17.152 1.00 74.94 321 LYS A C 1
ATOM 2506 O O . LYS A 1 321 ? -19.140 0.293 16.472 1.00 74.94 321 LYS A O 1
ATOM 2511 N N . THR A 1 322 ? -20.318 2.211 16.670 1.00 83.00 322 THR A N 1
ATOM 2512 C CA . THR A 1 322 ? -20.709 2.374 15.270 1.00 83.00 322 THR A CA 1
ATOM 2513 C C . THR A 1 322 ? -20.139 3.675 14.732 1.00 83.00 322 THR A C 1
ATOM 2515 O O . THR A 1 322 ? -20.214 4.709 15.387 1.00 83.00 322 THR A O 1
ATOM 2518 N N . LEU A 1 323 ? -19.561 3.615 13.540 1.00 83.75 323 LEU A N 1
ATOM 2519 C CA . LEU A 1 323 ? -19.031 4.728 12.773 1.00 83.75 323 LEU A CA 1
ATOM 2520 C C . LEU A 1 323 ? -19.957 4.964 11.586 1.00 83.75 323 LEU A C 1
ATOM 2522 O O . LEU A 1 323 ? -20.222 4.037 10.822 1.00 83.75 323 LEU A O 1
ATOM 2526 N N . ASN A 1 324 ? -20.380 6.199 11.387 1.00 82.00 324 ASN A N 1
ATOM 2527 C CA . ASN A 1 324 ? -21.239 6.619 10.294 1.00 82.00 324 ASN A CA 1
ATOM 2528 C C . ASN A 1 324 ? -20.504 7.677 9.473 1.00 82.00 324 ASN A C 1
ATOM 2530 O O . ASN A 1 324 ? -20.095 8.720 9.988 1.00 82.00 324 ASN A O 1
ATOM 2534 N N . TYR A 1 325 ? -20.317 7.394 8.192 1.00 82.56 325 TYR A N 1
ATOM 2535 C CA . TYR A 1 325 ? -19.631 8.259 7.248 1.00 82.56 325 TYR A CA 1
ATOM 2536 C C . TYR A 1 325 ? -20.660 9.029 6.430 1.00 82.56 325 TYR A C 1
ATOM 2538 O O . TYR A 1 325 ? -21.646 8.474 5.949 1.00 82.56 325 TYR A O 1
ATOM 2546 N N . SER A 1 326 ? -20.436 10.326 6.265 1.00 80.38 326 SER A N 1
ATOM 2547 C CA . SER A 1 326 ? -21.351 11.186 5.523 1.00 80.38 326 SER A CA 1
ATOM 2548 C C . SER A 1 326 ? -20.610 12.288 4.771 1.00 80.38 326 SER A C 1
ATOM 2550 O O . SER A 1 326 ? -19.393 12.465 4.901 1.00 80.38 326 SER A O 1
ATOM 2552 N N . LYS A 1 327 ? -21.368 13.039 3.959 1.00 75.69 327 LYS A N 1
ATOM 2553 C CA . LYS A 1 327 ? -20.872 14.176 3.169 1.00 75.69 327 LYS A CA 1
ATOM 2554 C C . LYS A 1 327 ? -19.716 13.765 2.253 1.00 75.69 327 LYS A C 1
ATOM 2556 O O . LYS A 1 327 ? -18.606 14.284 2.379 1.00 75.69 327 LYS A O 1
ATOM 2561 N N . VAL A 1 328 ? -19.969 12.802 1.364 1.00 77.50 328 VAL A N 1
ATOM 2562 C CA . VAL A 1 328 ? -19.013 12.425 0.314 1.00 77.50 328 VAL A CA 1
ATOM 2563 C C . VAL A 1 328 ? -18.667 13.672 -0.492 1.00 77.50 328 VAL A C 1
ATOM 2565 O O . VAL A 1 328 ? -19.553 14.397 -0.943 1.00 77.50 328 VAL A O 1
ATOM 2568 N N . LYS A 1 329 ? -17.372 13.956 -0.604 1.00 74.38 329 LYS A N 1
ATOM 2569 C CA . LYS A 1 329 ? -16.857 15.137 -1.282 1.00 74.38 329 LYS A CA 1
ATOM 2570 C C . LYS A 1 329 ? -15.729 14.730 -2.217 1.00 74.38 329 LYS A C 1
ATOM 2572 O O . LYS A 1 329 ? -14.878 13.921 -1.847 1.00 74.38 329 LYS A O 1
ATOM 2577 N N . ASP A 1 330 ? -15.724 15.326 -3.401 1.00 77.12 330 ASP A N 1
ATOM 2578 C CA . ASP A 1 330 ? -14.573 15.319 -4.293 1.00 77.12 330 ASP A CA 1
ATOM 2579 C C . ASP A 1 330 ? -13.572 16.384 -3.820 1.00 77.12 330 ASP A C 1
ATOM 2581 O O . ASP A 1 330 ? -13.891 17.574 -3.716 1.00 77.12 330 ASP A O 1
ATOM 2585 N N . PHE A 1 331 ? -12.373 15.944 -3.452 1.00 68.25 331 PHE A N 1
ATOM 2586 C CA . PHE A 1 331 ? -11.266 16.804 -3.039 1.00 68.25 331 PHE A CA 1
ATOM 2587 C C . PHE A 1 331 ? -10.349 17.189 -4.215 1.00 68.25 331 PHE A C 1
ATOM 2589 O O . PHE A 1 331 ? -9.350 17.879 -4.006 1.00 68.25 331 PHE A O 1
ATOM 2596 N N . GLY A 1 332 ? -10.703 16.797 -5.442 1.00 59.28 332 GLY A N 1
ATOM 2597 C CA . GLY A 1 332 ? -9.899 16.948 -6.647 1.00 59.28 332 GLY A CA 1
ATOM 2598 C C . GLY A 1 332 ? -8.875 15.822 -6.803 1.00 59.28 332 GLY A C 1
ATOM 2599 O O . GLY A 1 332 ? -8.623 15.043 -5.883 1.00 59.28 332 GLY A O 1
ATOM 2600 N N . ASN A 1 333 ? -8.259 15.733 -7.987 1.00 58.81 333 ASN A N 1
ATOM 2601 C CA . ASN A 1 333 ? -7.256 14.709 -8.327 1.00 58.81 333 ASN A CA 1
ATOM 2602 C C . ASN A 1 333 ? -7.749 13.257 -8.140 1.00 58.81 333 ASN A C 1
ATOM 2604 O O . ASN A 1 333 ? -6.967 12.381 -7.777 1.00 58.81 333 ASN A O 1
ATOM 2608 N N . GLY A 1 334 ? -9.047 13.008 -8.351 1.00 64.56 334 GLY A N 1
ATOM 2609 C CA . GLY A 1 334 ? -9.658 11.682 -8.208 1.00 64.56 334 GLY A CA 1
ATOM 2610 C C . GLY A 1 334 ? -9.888 11.231 -6.760 1.00 64.56 334 GLY A C 1
ATOM 2611 O O . GLY A 1 334 ? -10.264 10.083 -6.539 1.00 64.56 334 GLY A O 1
ATOM 2612 N N . ILE A 1 335 ? -9.678 12.103 -5.765 1.00 64.38 335 ILE A N 1
ATOM 2613 C CA . ILE A 1 335 ? -9.885 11.773 -4.350 1.00 64.38 335 ILE A CA 1
ATOM 2614 C C . ILE A 1 335 ? -11.330 12.090 -3.957 1.00 64.38 335 ILE A C 1
ATOM 2616 O O . ILE A 1 335 ? -11.642 13.193 -3.506 1.00 64.38 335 ILE A O 1
ATOM 2620 N N . VAL A 1 336 ? -12.204 11.092 -4.058 1.00 67.69 336 VAL A N 1
ATOM 2621 C CA . VAL A 1 336 ? -13.583 11.162 -3.559 1.00 67.69 336 VAL A CA 1
ATOM 2622 C C . VAL A 1 336 ? -13.673 10.401 -2.241 1.00 67.69 336 VAL A C 1
ATOM 2624 O O . VAL A 1 336 ? -13.352 9.218 -2.180 1.00 67.69 336 VAL A O 1
ATOM 2627 N N . ARG A 1 337 ? -14.073 11.074 -1.154 1.00 74.56 337 ARG A N 1
ATOM 2628 C CA . ARG A 1 337 ? -14.210 10.425 0.161 1.00 74.56 337 ARG A CA 1
ATOM 2629 C C . ARG A 1 337 ? -15.210 11.119 1.087 1.00 74.56 337 ARG A C 1
ATOM 2631 O O . ARG A 1 337 ? -15.480 12.307 0.906 1.00 74.56 337 ARG A O 1
ATOM 2638 N N . PRO A 1 338 ? -15.727 10.429 2.119 1.00 72.88 338 PRO A N 1
ATOM 2639 C CA . PRO A 1 338 ? -16.523 11.060 3.164 1.00 72.88 338 PRO A CA 1
ATOM 2640 C C . PRO A 1 338 ? -15.732 12.162 3.877 1.00 72.88 338 PRO A C 1
ATOM 2642 O O . PRO A 1 338 ? -14.608 11.938 4.333 1.00 72.88 338 PRO A O 1
ATOM 2645 N N . ALA A 1 339 ? -16.316 13.355 3.977 1.00 74.00 339 ALA A N 1
ATOM 2646 C CA . ALA A 1 339 ? -15.717 14.489 4.676 1.00 74.00 339 ALA A CA 1
ATOM 2647 C C . ALA A 1 339 ? -16.065 14.519 6.174 1.00 74.00 339 ALA A C 1
ATOM 2649 O O . ALA A 1 339 ? -15.494 15.317 6.920 1.00 74.00 339 ALA A O 1
ATOM 2650 N N . MET A 1 340 ? -16.993 13.669 6.621 1.00 75.06 340 MET A N 1
ATOM 2651 C CA . MET A 1 340 ? -17.458 13.605 8.002 1.00 75.06 340 MET A CA 1
ATOM 2652 C C . MET A 1 340 ? -17.586 12.154 8.469 1.00 75.06 340 MET A C 1
ATOM 2654 O O . MET A 1 340 ? -18.087 11.300 7.742 1.00 75.06 340 MET A O 1
ATOM 2658 N N . LEU A 1 341 ? -17.130 11.907 9.693 1.00 77.25 341 LEU A N 1
ATOM 2659 C CA . LEU A 1 341 ? -17.289 10.659 10.428 1.00 77.25 341 LEU A CA 1
ATOM 2660 C C . LEU A 1 341 ? -17.925 10.983 11.780 1.00 77.25 341 LEU A C 1
ATOM 2662 O O . LEU A 1 341 ? -17.389 11.791 12.538 1.00 77.25 341 LEU A O 1
ATOM 2666 N N . GLU A 1 342 ? -19.040 10.341 12.087 1.00 78.06 342 GLU A N 1
ATOM 2667 C CA . GLU A 1 342 ? -19.712 10.412 13.381 1.00 78.06 342 GLU A CA 1
ATOM 2668 C C . GLU A 1 342 ? -19.705 9.045 14.033 1.00 78.06 342 GLU A C 1
ATOM 2670 O O . GLU A 1 342 ? -19.908 8.039 13.362 1.00 78.06 342 GLU A O 1
ATOM 2675 N N . THR A 1 343 ? -19.501 9.007 15.340 1.00 75.06 343 THR A N 1
ATOM 2676 C CA . THR A 1 343 ? -19.425 7.744 16.064 1.00 75.06 343 THR A CA 1
ATOM 2677 C C . THR A 1 343 ? -20.319 7.791 17.287 1.00 75.06 343 THR A C 1
ATOM 2679 O O . THR A 1 343 ? -20.378 8.807 17.990 1.00 75.06 343 THR A O 1
ATOM 2682 N N . ASP A 1 344 ? -20.980 6.670 17.539 1.00 76.94 344 ASP A N 1
ATOM 2683 C CA . ASP A 1 344 ? -21.840 6.409 18.685 1.00 76.94 344 ASP A CA 1
ATOM 2684 C C . ASP A 1 344 ? -21.547 5.018 19.269 1.00 76.94 344 ASP A C 1
ATOM 2686 O O . ASP A 1 344 ? -20.936 4.167 18.619 1.00 76.94 344 ASP A O 1
ATOM 2690 N N . SER A 1 345 ? -21.919 4.793 20.529 1.00 73.56 345 SER A N 1
ATOM 2691 C CA . SER A 1 345 ? -21.711 3.513 21.207 1.00 73.56 345 SER A CA 1
ATOM 2692 C C . SER A 1 345 ? -22.920 3.128 22.051 1.00 73.56 345 SER A C 1
ATOM 2694 O O . SER A 1 345 ? -23.417 3.962 22.814 1.00 73.56 345 SER A O 1
ATOM 2696 N N . PRO A 1 346 ? -23.351 1.853 22.005 1.00 75.19 346 PRO A N 1
ATOM 2697 C CA . PRO A 1 346 ? -24.370 1.354 22.922 1.00 75.19 346 PRO A CA 1
ATOM 2698 C C . PRO A 1 346 ? -23.882 1.307 24.382 1.00 75.19 346 PRO A C 1
ATOM 2700 O O . PRO A 1 346 ? -24.710 1.344 25.292 1.00 75.19 346 PRO A O 1
ATOM 2703 N N . LEU A 1 347 ? -22.562 1.256 24.614 1.00 70.69 347 LEU A N 1
ATOM 2704 C CA . LEU A 1 347 ? -21.939 1.172 25.943 1.00 70.69 347 LEU A CA 1
ATOM 2705 C C . LEU A 1 347 ? -21.817 2.540 26.629 1.00 70.69 347 LEU A C 1
ATOM 2707 O O . LEU A 1 347 ? -21.832 2.623 27.854 1.00 70.69 347 LEU A O 1
ATOM 2711 N N . HIS A 1 348 ? -21.732 3.617 25.846 1.00 69.88 348 HIS A N 1
ATOM 2712 C CA . HIS A 1 348 ? -21.527 4.981 26.336 1.00 69.88 348 HIS A CA 1
ATOM 2713 C C . HIS A 1 348 ? -22.642 5.912 25.846 1.00 69.88 348 HIS A C 1
ATOM 2715 O O . HIS A 1 348 ? -22.421 6.819 25.042 1.00 69.88 348 HIS A O 1
ATOM 2721 N N . LYS A 1 349 ? -23.869 5.684 26.334 1.00 73.75 349 LYS A N 1
ATOM 2722 C CA . LYS A 1 349 ? -25.044 6.486 25.954 1.00 73.75 349 LYS A CA 1
ATOM 2723 C C . LYS A 1 349 ? -24.811 7.977 26.227 1.00 73.75 349 LYS A C 1
ATOM 2725 O O . LYS A 1 349 ? -24.402 8.359 27.318 1.00 73.75 349 LYS A O 1
ATOM 2730 N N . GLY A 1 350 ? -25.098 8.813 25.229 1.00 70.00 350 GLY A N 1
ATOM 2731 C CA . GLY A 1 350 ? -24.946 10.271 25.304 1.00 70.00 350 GLY A CA 1
ATOM 2732 C C . GLY A 1 350 ? -23.584 10.802 24.845 1.00 70.00 350 GLY A C 1
ATOM 2733 O O . GLY A 1 350 ? -23.504 11.974 24.488 1.00 70.00 350 GLY A O 1
ATOM 2734 N N . TYR A 1 351 ? -22.548 9.961 24.763 1.00 72.81 351 TYR A N 1
ATOM 2735 C CA . TYR A 1 351 ? -21.268 10.353 24.170 1.00 72.81 351 TYR A CA 1
ATOM 2736 C C . TYR A 1 351 ? -21.356 10.355 22.642 1.00 72.81 351 TYR A C 1
ATOM 2738 O O . TYR A 1 351 ? -21.924 9.442 22.038 1.00 72.81 351 TYR A O 1
ATOM 2746 N N . LYS A 1 352 ? -20.754 11.363 22.005 1.00 72.69 352 LYS A N 1
ATOM 2747 C CA . LYS A 1 352 ? -20.594 11.425 20.544 1.00 72.69 352 LYS A CA 1
ATOM 2748 C C . LYS A 1 352 ? -19.185 11.871 20.183 1.00 72.69 352 LYS A C 1
ATOM 2750 O O . LYS A 1 352 ? -18.607 12.722 20.853 1.00 72.69 352 LYS A O 1
ATOM 2755 N N . SER A 1 353 ? -18.642 11.336 19.093 1.00 74.31 353 SER A N 1
ATOM 2756 C CA . SER A 1 353 ? -17.387 11.829 18.517 1.00 74.31 353 SER A CA 1
ATOM 2757 C C . SER A 1 353 ? -17.581 12.132 17.041 1.00 74.31 353 SER A C 1
ATOM 2759 O O . SER A 1 353 ? -18.106 11.308 16.295 1.00 74.31 353 SER A O 1
ATOM 2761 N N . VAL A 1 354 ? -17.163 13.324 16.625 1.00 75.19 354 VAL A N 1
ATOM 2762 C CA . VAL A 1 354 ? -17.237 13.788 15.241 1.00 75.19 354 VAL A CA 1
ATOM 2763 C C . VAL A 1 354 ? -15.830 14.067 14.740 1.00 75.19 354 VAL A C 1
ATOM 2765 O O . VAL A 1 354 ? -15.036 14.730 15.407 1.00 75.19 354 VAL A O 1
ATOM 2768 N N . MET A 1 355 ? -15.521 13.585 13.543 1.00 76.94 355 MET A N 1
ATOM 2769 C CA . MET A 1 355 ? -14.298 13.900 12.823 1.00 76.94 355 MET A CA 1
ATOM 2770 C C . MET A 1 355 ? -14.634 14.522 11.475 1.00 76.94 355 MET A C 1
ATOM 2772 O O . MET A 1 355 ? -15.437 13.985 10.715 1.00 76.94 355 MET A O 1
ATOM 2776 N N . LEU A 1 356 ? -14.002 15.653 11.179 1.00 73.94 356 LEU A N 1
ATOM 2777 C CA . LEU A 1 356 ? -14.136 16.353 9.907 1.00 73.94 356 LEU A CA 1
ATOM 2778 C C . LEU A 1 356 ? -12.811 16.319 9.155 1.00 73.94 356 LEU A C 1
ATOM 2780 O O . LEU A 1 356 ? -11.760 16.573 9.748 1.00 73.94 356 LEU A O 1
ATOM 2784 N N . PHE A 1 357 ? -12.881 16.067 7.852 1.00 76.56 357 PHE A N 1
ATOM 2785 C CA . PHE A 1 357 ? -11.746 16.082 6.936 1.00 76.56 357 PHE A CA 1
ATOM 2786 C C . PHE A 1 357 ? -11.827 17.305 6.024 1.00 76.56 357 PHE A C 1
ATOM 2788 O O . PHE A 1 357 ? -12.878 17.610 5.458 1.00 76.56 357 PHE A O 1
ATOM 2795 N N . SER A 1 358 ? -10.708 18.007 5.858 1.00 75.62 358 SER A N 1
ATOM 2796 C CA . SER A 1 358 ? -10.609 19.149 4.951 1.00 75.62 358 SER A CA 1
ATOM 2797 C C . SER A 1 358 ? -9.226 19.244 4.314 1.00 75.62 358 SER A C 1
ATOM 2799 O O . SER A 1 358 ? -8.239 18.762 4.869 1.00 75.62 358 SER A O 1
ATOM 2801 N N . GLY A 1 359 ? -9.158 19.886 3.146 1.00 74.25 359 GLY A N 1
ATOM 2802 C CA . GLY A 1 359 ? -7.900 20.191 2.464 1.00 74.25 359 GLY A CA 1
ATOM 2803 C C . GLY A 1 359 ? -7.062 18.957 2.140 1.00 74.25 359 GLY A C 1
ATOM 2804 O O . GLY A 1 359 ? -5.844 19.021 2.268 1.00 74.25 359 GLY A O 1
ATOM 2805 N N . VAL A 1 360 ? -7.707 17.844 1.772 1.00 75.56 360 VAL A N 1
ATOM 2806 C CA . VAL A 1 360 ? -7.000 16.621 1.382 1.00 75.56 360 VAL A CA 1
ATOM 2807 C C . VAL A 1 360 ? -6.272 16.876 0.069 1.00 75.56 360 VAL A C 1
ATOM 2809 O O . VAL A 1 360 ? -6.914 17.209 -0.925 1.00 75.56 360 VAL A O 1
ATOM 2812 N N . ARG A 1 361 ? -4.943 16.771 0.068 1.00 76.25 361 ARG A N 1
ATOM 2813 C CA . ARG A 1 361 ? -4.119 17.046 -1.116 1.00 76.25 361 ARG A CA 1
ATOM 2814 C C . ARG A 1 361 ? -3.016 16.005 -1.264 1.00 76.25 361 ARG A C 1
ATOM 2816 O O . ARG A 1 361 ? -2.392 15.667 -0.256 1.00 76.25 361 ARG A O 1
ATOM 2823 N N . PRO A 1 362 ? -2.724 15.539 -2.488 1.00 72.12 362 PRO A N 1
ATOM 2824 C CA . PRO A 1 362 ? -1.524 14.757 -2.737 1.00 72.12 362 PRO A CA 1
ATOM 2825 C C . PRO A 1 362 ? -0.271 15.565 -2.369 1.00 72.12 362 PRO A C 1
ATOM 2827 O O . PRO A 1 362 ? -0.155 16.724 -2.772 1.00 72.12 362 PRO A O 1
ATOM 2830 N N . ARG A 1 363 ? 0.667 14.982 -1.615 1.00 75.75 363 ARG A N 1
ATOM 2831 C CA . ARG A 1 363 ? 1.982 15.599 -1.350 1.00 75.75 363 ARG A CA 1
ATOM 2832 C C . ARG A 1 363 ? 3.039 14.524 -1.206 1.00 75.75 363 ARG A C 1
ATOM 2834 O O . ARG A 1 363 ? 2.950 13.699 -0.304 1.00 75.75 363 ARG A O 1
ATOM 2841 N N . ASP A 1 364 ? 4.050 14.570 -2.061 1.00 71.62 364 ASP A N 1
ATOM 2842 C CA . ASP A 1 364 ? 5.199 13.687 -1.929 1.00 71.62 364 ASP A CA 1
ATOM 2843 C C . ASP A 1 364 ? 6.077 14.121 -0.751 1.00 71.62 364 ASP A C 1
ATOM 2845 O O . ASP A 1 364 ? 6.351 15.309 -0.573 1.00 71.62 364 ASP A O 1
ATOM 2849 N N . LEU A 1 365 ? 6.466 13.162 0.086 1.00 77.62 365 LEU A N 1
ATOM 2850 C CA . LEU A 1 365 ? 7.214 13.408 1.318 1.00 77.62 365 LEU A CA 1
ATOM 2851 C C . LEU A 1 365 ? 8.359 12.398 1.438 1.00 77.62 365 LEU A C 1
ATOM 2853 O O . LEU A 1 365 ? 8.182 11.190 1.213 1.00 77.62 365 LEU A O 1
ATOM 2857 N N . SER A 1 366 ? 9.537 12.894 1.821 1.00 80.06 366 SER A N 1
ATOM 2858 C CA . SER A 1 366 ? 10.702 12.052 2.095 1.00 80.06 366 SER A CA 1
ATOM 2859 C C . SER A 1 366 ? 10.434 11.130 3.290 1.00 80.06 366 SER A C 1
ATOM 2861 O O . SER A 1 366 ? 9.594 11.412 4.144 1.00 80.06 366 SER A O 1
ATOM 2863 N N . ASP A 1 367 ? 11.136 9.996 3.364 1.00 78.50 367 ASP A N 1
ATOM 2864 C CA . ASP A 1 367 ? 11.028 9.105 4.531 1.00 78.50 367 ASP A CA 1
ATOM 2865 C C . ASP A 1 367 ? 11.544 9.747 5.823 1.00 78.50 367 ASP A C 1
ATOM 2867 O O . ASP A 1 367 ? 11.104 9.360 6.902 1.00 78.50 367 ASP A O 1
ATOM 2871 N N . GLU A 1 368 ? 12.408 10.760 5.719 1.00 84.56 368 GLU A N 1
ATOM 2872 C CA . GLU A 1 368 ? 12.916 11.519 6.864 1.00 84.56 368 GLU A CA 1
ATOM 2873 C C . GLU A 1 368 ? 11.788 12.183 7.662 1.00 84.56 368 GLU A C 1
ATOM 2875 O O . GLU A 1 368 ? 11.843 12.195 8.891 1.00 84.56 368 GLU A O 1
ATOM 2880 N N . VAL A 1 369 ? 10.723 12.638 6.988 1.00 88.50 369 VAL A N 1
ATOM 2881 C CA . VAL A 1 369 ? 9.525 13.204 7.634 1.00 88.50 369 VAL A CA 1
ATOM 2882 C C . VAL A 1 369 ? 8.904 12.226 8.635 1.00 88.50 369 VAL A C 1
ATOM 2884 O O . VAL A 1 369 ? 8.355 12.628 9.659 1.00 88.50 369 VAL A O 1
ATOM 2887 N N . PHE A 1 370 ? 9.022 10.927 8.367 1.00 89.88 370 PHE A N 1
ATOM 2888 C CA . PHE A 1 370 ? 8.487 9.854 9.196 1.00 89.88 370 PHE A CA 1
ATOM 2889 C C . PHE A 1 370 ? 9.579 9.259 10.093 1.00 89.88 370 PHE A C 1
ATOM 2891 O O . PHE A 1 370 ? 9.721 8.044 10.204 1.00 89.88 370 PHE A O 1
ATOM 2898 N N . SER A 1 371 ? 10.365 10.117 10.742 1.00 91.06 371 SER A N 1
ATOM 2899 C CA . SER A 1 371 ? 11.407 9.719 11.691 1.00 91.06 371 SER A CA 1
ATOM 2900 C C . SER A 1 371 ? 11.189 10.355 13.061 1.00 91.06 371 SER A C 1
ATOM 2902 O O . SER A 1 371 ? 10.602 11.431 13.190 1.00 91.06 371 SER A O 1
ATOM 2904 N N . LEU A 1 372 ? 11.701 9.701 14.106 1.00 90.12 372 LEU A N 1
ATOM 2905 C CA . LEU A 1 372 ? 11.637 10.224 15.475 1.00 90.12 372 LEU A CA 1
ATOM 2906 C C . LEU A 1 372 ? 12.334 11.582 15.610 1.00 90.12 372 LEU A C 1
ATOM 2908 O O . LEU A 1 372 ? 11.847 12.454 16.325 1.00 90.12 372 LEU A O 1
ATOM 2912 N N . SER A 1 373 ? 13.442 11.772 14.892 1.00 90.38 373 SER A N 1
ATOM 2913 C CA . SER A 1 373 ? 14.198 13.025 14.855 1.00 90.38 373 SER A CA 1
ATOM 2914 C C . SER A 1 373 ? 13.434 14.167 14.194 1.00 90.38 373 SER A C 1
ATOM 2916 O O . SER A 1 373 ? 13.638 15.319 14.561 1.00 90.38 373 SER A O 1
ATOM 2918 N N . PHE A 1 374 ? 12.547 13.869 13.243 1.00 93.44 374 PHE A N 1
ATOM 2919 C CA . PHE A 1 374 ? 11.777 14.890 12.537 1.00 93.44 374 PHE A CA 1
ATOM 2920 C C . PHE A 1 374 ? 10.550 15.367 13.328 1.00 93.44 374 PHE A C 1
ATOM 2922 O O . PHE A 1 374 ? 10.001 16.425 13.038 1.00 93.44 374 PHE A O 1
ATOM 2929 N N . MET A 1 375 ? 10.123 14.645 14.370 1.00 93.44 375 MET A N 1
ATOM 2930 C CA . MET A 1 375 ? 8.933 1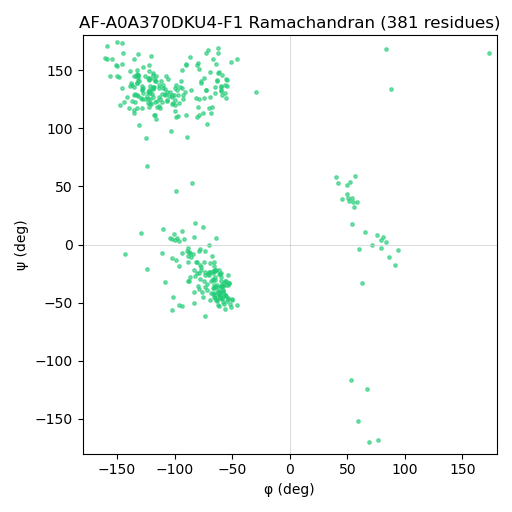5.019 15.148 1.00 93.44 375 MET A CA 1
ATOM 2931 C C . MET A 1 375 ? 9.015 16.429 15.756 1.00 93.44 375 MET A C 1
ATOM 2933 O O . MET A 1 375 ? 7.993 17.107 15.832 1.00 93.44 375 MET A O 1
ATOM 2937 N N . SER A 1 376 ? 10.209 16.894 16.139 1.00 91.69 376 SER A N 1
ATOM 2938 C CA . SER A 1 376 ? 10.430 18.262 16.635 1.00 91.69 376 SER A CA 1
ATOM 2939 C C . SER A 1 376 ? 10.281 19.335 15.552 1.00 91.69 376 SER A C 1
ATOM 2941 O O . SER A 1 376 ? 9.951 20.476 15.858 1.00 91.69 376 SER A O 1
ATOM 2943 N N . LYS A 1 377 ? 10.470 18.951 14.287 1.00 91.56 377 LYS A N 1
ATOM 2944 C CA . LYS A 1 377 ? 10.360 19.793 13.090 1.00 91.56 377 LYS A CA 1
ATOM 2945 C C . LYS A 1 377 ? 9.013 19.663 12.384 1.00 91.56 377 LYS A C 1
ATOM 2947 O O . LYS A 1 377 ? 8.800 20.259 11.337 1.00 91.56 377 LYS A O 1
ATOM 2952 N N . ALA A 1 378 ? 8.063 18.918 12.952 1.00 89.50 378 ALA A N 1
ATOM 2953 C CA . ALA A 1 378 ? 6.758 18.672 12.336 1.00 89.50 378 ALA A CA 1
ATOM 2954 C C . ALA A 1 378 ? 6.006 19.959 11.929 1.00 89.50 378 ALA A C 1
ATOM 2956 O O . ALA A 1 378 ? 5.199 19.923 10.999 1.00 89.50 378 ALA A O 1
ATOM 2957 N N . GLY A 1 379 ? 6.275 21.086 12.600 1.00 86.12 379 GLY A N 1
ATOM 2958 C CA . GLY A 1 379 ? 5.756 22.410 12.245 1.00 86.12 379 GLY A CA 1
ATOM 2959 C C . GLY A 1 379 ? 6.134 22.877 10.835 1.00 86.12 379 GLY A C 1
ATOM 2960 O O . GLY A 1 379 ? 5.286 23.457 10.157 1.00 86.12 379 GLY A O 1
ATOM 2961 N N . GLU A 1 380 ? 7.340 22.541 10.370 1.00 87.56 380 GLU A N 1
ATOM 2962 C CA . GLU A 1 380 ? 7.888 22.920 9.057 1.00 87.56 380 GLU A CA 1
ATOM 2963 C C . GLU A 1 380 ? 7.078 22.310 7.899 1.00 87.56 380 GLU A C 1
ATOM 2965 O O . GLU A 1 380 ? 7.048 22.842 6.799 1.00 87.56 380 GLU A O 1
ATOM 2970 N N . LEU A 1 381 ? 6.324 21.225 8.132 1.00 81.75 381 LEU A N 1
ATOM 2971 C CA . LEU A 1 381 ? 5.498 20.576 7.099 1.00 81.75 381 LEU A CA 1
ATOM 2972 C C . LEU A 1 381 ? 4.310 21.420 6.625 1.00 81.75 381 LEU A C 1
ATOM 2974 O O . LEU A 1 381 ? 3.587 21.009 5.709 1.00 81.75 381 LEU A O 1
ATOM 2978 N N . ARG A 1 382 ? 4.020 22.526 7.307 1.00 79.19 382 ARG A N 1
ATOM 2979 C CA . ARG A 1 382 ? 2.937 23.446 6.947 1.00 79.19 382 ARG A CA 1
ATOM 2980 C C . ARG A 1 382 ? 3.415 24.665 6.171 1.00 79.19 382 ARG A C 1
ATOM 2982 O O . ARG A 1 382 ? 2.555 25.366 5.639 1.00 79.19 382 ARG A O 1
ATOM 2989 N N . GLU A 1 383 ? 4.721 24.891 6.149 1.00 60.25 383 GLU A N 1
ATOM 2990 C CA . GLU A 1 383 ? 5.397 25.828 5.256 1.00 60.25 383 GLU A CA 1
ATOM 2991 C C . GLU A 1 383 ? 5.538 25.177 3.866 1.00 60.25 383 GLU A C 1
ATOM 2993 O O . GLU A 1 383 ? 5.433 25.938 2.879 1.00 60.25 383 GLU A O 1
#